Protein AF-0000000077477890 (afdb_homodimer)

Nearest PDB structures (foldseek):
  3mjk-assembly3_Y  TM=7.809E-01  e=2.533E-08  Homo sapiens
  3mjk-assembly1_A  TM=7.454E-01  e=1.804E-08  Homo sapiens
  3mjk-assembly1_B  TM=7.897E-01  e=2.580E-07  Homo sapiens
  4qci-assembly1_D  TM=8.208E-01  e=5.180E-06  Homo sapiens
  2x1w-assembly2_C  TM=7.814E-01  e=3.689E-06  Homo sapiens

Organism: Branchiostoma lanceolatum (NCBI:txid7740)

pLDDT: mean 75.05, std 19.93, range [27.47, 98.88]

Solvent-accessible surface area (backbone atoms only — not comparable to full-atom values): 26716 Å² total; per-residue (Å²): 138,82,81,76,77,76,79,78,78,79,76,76,76,74,73,76,72,72,73,71,71,70,77,68,79,73,72,68,73,80,70,55,63,62,54,59,70,58,43,58,60,37,37,71,53,56,40,67,68,51,46,32,63,74,52,58,52,80,65,70,79,83,62,61,82,82,49,66,70,59,53,33,38,64,42,36,52,37,78,34,65,39,69,52,92,64,89,66,53,69,27,41,43,47,42,41,40,22,38,71,36,32,36,49,39,34,42,18,48,32,92,58,35,34,42,35,62,74,35,70,46,77,42,78,42,37,31,36,38,34,35,51,36,92,77,47,80,56,97,29,56,55,50,76,48,80,45,76,45,74,40,76,26,28,72,34,38,36,66,38,53,66,62,58,85,72,47,57,66,89,52,23,43,75,38,81,82,73,62,41,54,32,44,66,56,54,74,72,27,42,92,80,27,68,35,97,50,44,73,67,72,48,55,92,52,30,38,67,34,30,71,59,44,38,68,38,80,32,70,70,51,66,56,57,73,63,65,77,106,137,83,81,77,79,78,79,78,77,78,76,78,77,74,76,74,73,72,73,72,71,71,77,70,79,73,72,68,74,80,70,56,63,61,54,60,69,57,42,56,59,36,37,73,53,57,40,68,69,52,45,31,63,74,51,59,50,81,64,70,79,82,61,59,82,80,49,66,70,59,53,33,38,63,44,36,52,38,79,35,66,39,67,52,93,66,90,68,52,70,26,41,44,46,42,41,40,22,39,69,35,32,35,48,38,37,42,18,48,32,93,59,34,35,43,34,62,74,36,70,47,78,42,79,41,37,32,37,37,33,36,49,37,91,76,46,83,55,97,32,58,54,50,75,45,79,46,75,46,72,40,78,25,28,73,34,38,36,66,37,53,66,61,58,86,73,47,56,65,89,54,23,43,75,39,80,81,72,59,41,54,31,42,66,58,52,78,71,26,41,91,78,24,67,32,98,49,43,74,66,70,48,55,92,50,31,38,67,33,30,70,57,44,38,68,38,79,32,66,70,52,63,55,56,70,63,65,76,105

Foldseek 3Di:
DPPPPPPPPPPPPPPPPPPPPDPDPPPPPPPDDDALQVLLCQQQDFDPVSVCVVVVPPPDPPDDCPDDDHGWDDFWWDFDWDAFPDDDDPQKDKVPRTDTATATDIGRRHPQWDKHAPDKDKDKDKIKIWGADPPPVPPDRTDIDIDMGIDIHRPGIDIWGPCCVVADVVQWDADGSRRATFGPDQDLADGPQRDPCSPDDADPQWDQDNDNRDTHGNVVVVPVVVPPD/DDPPPPPPPPPPPPPPPPPPPDPDPPPPPPPDDDALQVLLCQQQDFDPVSVCVVVVPPPPPPDDCPDDDHGWDDFWWDFDWDAFPDDDDPQKDKVPRTGTATATDIGRRHPQWDKHAPDKDKDKDKIKIWGADPPPVPPDRTDIDIDIGIDIHRPGIDIWGPCCVVADVVQFDADGSRRATFGPDQPLADGPQRDPDSPDDADPQWDQDNDNRDTHGNVVSVPVVVPPD

Radius of gyration: 36.95 Å; Cα contacts (8 Å, |Δi|>4): 851; chains: 2; bounding box: 113×95×126 Å

InterPro domains:
  IPR000072 PDGF/VEGF domain [PF00341] (75-159)
  IPR000072 PDGF/VEGF domain [PS50278] (76-164)
  IPR000072 PDGF/VEGF domain [SM00141] (75-161)
  IPR023581 Platelet-derived growth factor, conserved site [PS00249] (96-108)
  IPR029034 Cystine-knot cytokine [G3DSA:2.10.90.10] (31-167)
  IPR029034 Cystine-knot cytokine [SSF57501] (72-162)

Sequence (458 aa):
MSVFTSLTLFCSLVVLGATQRAPDQEERPLKSEIPVEIKRLLRNVTSYEELKSAFNLDIFTAEDDRFSLTGPPPCIPREMPVPVPVDAEPNVVLWPSCVSVARCGGCCNSDLYECQASRSSSQVFSILKLFYEPGNPTSQPFNNAFDQVQVERHDQCACVCKNKHLCDLRTHFFDDNTCECVCRRRRGCAFGAVSDDCNRQCSSGWKLDVDSCQCRLDGRALFGSLGRRMSVFTSLTLFCSLVVLGATQRAPDQEERPLKSEIPVEIKRLLRNVTSYEELKSAFNLDIFTAEDDRFSLTGPPPCIPREMPVPVPVDAEPNVVLWPSCVSVARCGGCCNSDLYECQASRSSSQVFSILKLFYEPGNPTSQPFNNAFDQVQVERHDQCACVCKNKHLCDLRTHFFDDNTCECVCRRRRGCAFGAVSDDCNRQCSSGWKLDVDSCQCRLDGRALFGSLGRR

Structure (mmCIF, N/CA/C/O backbone):
data_AF-0000000077477890-model_v1
#
loop_
_entity.id
_entity.type
_entity.pdbx_description
1 polymer 'PDGFA protein'
#
loop_
_atom_site.group_PDB
_atom_site.id
_atom_site.type_symbol
_atom_site.label_atom_id
_atom_site.label_alt_id
_atom_site.label_comp_id
_atom_site.label_asym_id
_atom_site.label_entity_id
_atom_site.label_seq_id
_atom_site.pdbx_PDB_ins_code
_atom_site.Cartn_x
_atom_site.Cartn_y
_atom_site.Cartn_z
_atom_site.occupancy
_atom_site.B_iso_or_equiv
_atom_site.auth_seq_id
_atom_site.auth_comp_id
_atom_site.auth_asym_id
_atom_site.auth_atom_id
_atom_site.pdbx_PDB_model_num
ATOM 1 N N . MET A 1 1 ? 37.281 8.969 -93.625 1 32.06 1 MET A N 1
ATOM 2 C CA . MET A 1 1 ? 37.062 9.492 -92.25 1 32.06 1 MET A CA 1
ATOM 3 C C . MET A 1 1 ? 35.719 8.984 -91.688 1 32.06 1 MET A C 1
ATOM 5 O O . MET A 1 1 ? 34.656 9.445 -92.125 1 32.06 1 MET A O 1
ATOM 9 N N . SER A 1 2 ? 35.594 7.598 -91.562 1 37.84 2 SER A N 1
ATOM 10 C CA . SER A 1 2 ? 34.5 6.758 -91.125 1 37.84 2 SER A CA 1
ATOM 11 C C . SER A 1 2 ? 34.125 7.047 -89.688 1 37.84 2 SER A C 1
ATOM 13 O O . SER A 1 2 ? 35 7.113 -88.812 1 37.84 2 SER A O 1
ATOM 15 N N . VAL A 1 3 ? 33.156 7.926 -89.5 1 43.12 3 VAL A N 1
ATOM 16 C CA . VAL A 1 3 ? 32.531 8.383 -88.25 1 43.12 3 VAL A CA 1
ATOM 17 C C . VAL A 1 3 ? 31.938 7.195 -87.5 1 43.12 3 VAL A C 1
ATOM 19 O O . VAL A 1 3 ? 31.094 6.48 -88.062 1 43.12 3 VAL A O 1
ATOM 22 N N . PHE A 1 4 ? 32.781 6.434 -86.75 1 41.94 4 PHE A N 1
ATOM 23 C CA . PHE A 1 4 ? 32.406 5.371 -85.812 1 41.94 4 PHE A CA 1
ATOM 24 C C . PHE A 1 4 ? 31.438 5.887 -84.75 1 41.94 4 PHE A C 1
ATOM 26 O O . PHE A 1 4 ? 31.75 6.816 -84 1 41.94 4 PHE A O 1
ATOM 33 N N . THR A 1 5 ? 30.125 6.039 -85.062 1 43.19 5 THR A N 1
ATOM 34 C CA . THR A 1 5 ? 29.125 6.398 -84.062 1 43.19 5 THR A CA 1
ATOM 35 C C . THR A 1 5 ? 29.047 5.355 -83 1 43.19 5 THR A C 1
ATOM 37 O O . THR A 1 5 ? 28.828 4.172 -83.25 1 43.19 5 THR A O 1
ATOM 40 N N . SER A 1 6 ? 29.891 5.445 -81.938 1 40.78 6 SER A N 1
ATOM 41 C CA . SER A 1 6 ? 29.859 4.602 -80.75 1 40.78 6 SER A CA 1
ATOM 42 C C . SER A 1 6 ? 28.531 4.727 -80 1 40.78 6 SER A C 1
ATOM 44 O O . SER A 1 6 ? 28.141 5.828 -79.625 1 40.78 6 SER A O 1
ATOM 46 N N . LEU A 1 7 ? 27.531 3.939 -80.375 1 42.88 7 LEU A N 1
ATOM 47 C CA . LEU A 1 7 ? 26.281 3.838 -79.625 1 42.88 7 LEU A CA 1
ATOM 48 C C . LEU A 1 7 ? 26.516 3.309 -78.25 1 42.88 7 LEU A C 1
ATOM 50 O O . LEU A 1 7 ? 26.984 2.184 -78.062 1 42.88 7 LEU A O 1
ATOM 54 N N . THR A 1 8 ? 26.953 4.211 -77.312 1 40.69 8 THR A N 1
ATOM 55 C CA . THR A 1 8 ? 27.078 3.846 -75.875 1 40.69 8 THR A CA 1
ATOM 56 C C . THR A 1 8 ? 25.719 3.418 -75.312 1 40.69 8 THR A C 1
ATOM 58 O O . THR A 1 8 ? 24.75 4.168 -75.375 1 40.69 8 THR A O 1
ATOM 61 N N . LEU A 1 9 ? 25.406 2.127 -75.438 1 40.88 9 LEU A N 1
ATOM 62 C CA . LEU A 1 9 ? 24.25 1.52 -74.75 1 40.88 9 LEU A CA 1
ATOM 63 C C . LEU A 1 9 ? 24.312 1.743 -73.25 1 40.88 9 LEU A C 1
ATOM 65 O O . LEU A 1 9 ? 25.281 1.34 -72.625 1 40.88 9 LEU A O 1
ATOM 69 N N . PHE A 1 10 ? 23.672 2.83 -72.75 1 43.28 10 PHE A N 1
ATOM 70 C CA . PHE A 1 10 ? 23.469 3.07 -71.312 1 43.28 10 PHE A CA 1
ATOM 71 C C . PHE A 1 10 ? 22.625 1.96 -70.688 1 43.28 10 PHE A C 1
ATOM 73 O O . PHE A 1 10 ? 21.453 1.807 -71.062 1 43.28 10 PHE A O 1
ATOM 80 N N . CYS A 1 11 ? 23.266 0.812 -70.375 1 39.75 11 CYS A N 1
ATOM 81 C CA . CYS A 1 11 ? 22.594 -0.212 -69.562 1 39.75 11 CYS A CA 1
ATOM 82 C C . CYS A 1 11 ? 22.156 0.341 -68.25 1 39.75 11 CYS A C 1
ATOM 84 O O . CYS A 1 11 ? 22.984 0.792 -67.438 1 39.75 11 CYS A O 1
ATOM 86 N N . SER A 1 12 ? 20.984 0.976 -68.125 1 44.47 12 SER A N 1
ATOM 87 C CA . SER A 1 12 ? 20.375 1.313 -66.875 1 44.47 12 SER A CA 1
ATOM 88 C C . SER A 1 12 ? 20.266 0.09 -65.938 1 44.47 12 SER A C 1
ATOM 90 O O . SER A 1 12 ? 19.531 -0.855 -66.25 1 44.47 12 SER A O 1
ATOM 92 N N . LEU A 1 13 ? 21.359 -0.257 -65.25 1 45.25 13 LEU A N 1
ATOM 93 C CA . LEU A 1 13 ? 21.297 -1.237 -64.188 1 45.25 13 LEU A CA 1
ATOM 94 C C . LEU A 1 13 ? 20.25 -0.833 -63.156 1 45.25 13 LEU A C 1
ATOM 96 O O . LEU A 1 13 ? 20.422 0.172 -62.469 1 45.25 13 LEU A O 1
ATOM 100 N N . VAL A 1 14 ? 18.984 -1.079 -63.469 1 48.78 14 VAL A N 1
ATOM 101 C CA . VAL A 1 14 ? 18 -1.002 -62.406 1 48.78 14 VAL A CA 1
ATOM 102 C C . VAL A 1 14 ? 18.391 -1.938 -61.25 1 48.78 14 VAL A C 1
ATOM 104 O O . VAL A 1 14 ? 18.469 -3.156 -61.438 1 48.78 14 VAL A O 1
ATOM 107 N N . VAL A 1 15 ? 19.25 -1.438 -60.344 1 47.94 15 VAL A N 1
ATOM 108 C CA . VAL A 1 15 ? 19.484 -2.137 -59.094 1 47.94 15 VAL A CA 1
ATOM 109 C C . VAL A 1 15 ? 18.141 -2.385 -58.375 1 47.94 15 VAL A C 1
ATOM 111 O O . VAL A 1 15 ? 17.453 -1.44 -57.969 1 47.94 15 VAL A O 1
ATOM 114 N N . LEU A 1 16 ? 17.375 -3.418 -58.812 1 46.25 16 LEU A N 1
ATOM 115 C CA . LEU A 1 16 ? 16.312 -3.906 -57.938 1 46.25 16 LEU A CA 1
ATOM 116 C C . LEU A 1 16 ? 16.844 -4.129 -56.531 1 46.25 16 LEU A C 1
ATOM 118 O O . LEU A 1 16 ? 17.641 -5.039 -56.281 1 46.25 16 LEU A O 1
ATOM 122 N N . GLY A 1 17 ? 17.078 -3.01 -55.781 1 43 17 GLY A N 1
ATOM 123 C CA . GLY A 1 17 ? 17.297 -3.191 -54.344 1 43 17 GLY A CA 1
ATOM 124 C C . GLY A 1 17 ? 16.297 -4.148 -53.719 1 43 17 GLY A C 1
ATOM 125 O O . GLY A 1 17 ? 15.094 -3.893 -53.719 1 43 17 GLY A O 1
ATOM 126 N N . ALA A 1 18 ? 16.531 -5.527 -53.812 1 46.06 18 ALA A N 1
ATOM 127 C CA . ALA A 1 18 ? 15.844 -6.461 -52.938 1 46.06 18 ALA A CA 1
ATOM 128 C C . ALA A 1 18 ? 15.773 -5.926 -51.531 1 46.06 18 ALA A C 1
ATOM 130 O O . ALA A 1 18 ? 16.797 -5.719 -50.875 1 46.06 18 ALA A O 1
ATOM 131 N N . THR A 1 19 ? 14.844 -4.988 -51.281 1 46.91 19 THR A N 1
ATOM 132 C CA . THR A 1 19 ? 14.578 -4.789 -49.875 1 46.91 19 THR A CA 1
ATOM 133 C C . THR A 1 19 ? 14.516 -6.129 -49.125 1 46.91 19 THR A C 1
ATOM 135 O O . THR A 1 19 ? 13.594 -6.918 -49.344 1 46.91 19 THR A O 1
ATOM 138 N N . GLN A 1 20 ? 15.625 -6.801 -48.938 1 43.62 20 GLN A N 1
ATOM 139 C CA . GLN A 1 20 ? 15.586 -7.871 -47.938 1 43.62 20 GLN A CA 1
ATOM 140 C C . GLN A 1 20 ? 14.719 -7.488 -46.75 1 43.62 20 GLN A C 1
ATOM 142 O O . GLN A 1 20 ? 15.031 -6.539 -46.031 1 43.62 20 GLN A O 1
ATOM 147 N N . ARG A 1 21 ? 13.328 -7.715 -46.844 1 40.34 21 ARG A N 1
ATOM 148 C CA . ARG A 1 21 ? 12.547 -7.691 -45.594 1 40.34 21 ARG A CA 1
ATOM 149 C C . ARG A 1 21 ? 13.32 -8.328 -44.469 1 40.34 21 ARG A C 1
ATOM 151 O O . ARG A 1 21 ? 13.93 -9.383 -44.625 1 40.34 21 ARG A O 1
ATOM 158 N N . ALA A 1 22 ? 13.836 -7.539 -43.469 1 44.88 22 ALA A N 1
ATOM 159 C CA . ALA A 1 22 ? 14.359 -8.039 -42.219 1 44.88 22 ALA A CA 1
ATOM 160 C C . ALA A 1 22 ? 13.617 -9.297 -41.75 1 44.88 22 ALA A C 1
ATOM 162 O O . ALA A 1 22 ? 12.422 -9.453 -42.031 1 44.88 22 ALA A O 1
ATOM 163 N N . PRO A 1 23 ? 14.383 -10.484 -41.688 1 40.59 23 PRO A N 1
ATOM 164 C CA . PRO A 1 23 ? 13.672 -11.656 -41.156 1 40.59 23 PRO A CA 1
ATOM 165 C C . PRO A 1 23 ? 12.555 -11.281 -40.188 1 40.59 23 PRO A C 1
ATOM 167 O O . PRO A 1 23 ? 12.602 -10.211 -39.562 1 40.59 23 PRO A O 1
ATOM 170 N N . ASP A 1 24 ? 11.305 -11.742 -40.438 1 37.03 24 ASP A N 1
ATOM 171 C CA . ASP A 1 24 ? 10.172 -11.742 -39.531 1 37.03 24 ASP A CA 1
ATOM 172 C C . ASP A 1 24 ? 10.633 -11.789 -38.062 1 37.03 24 ASP A C 1
ATOM 174 O O . ASP A 1 24 ? 11.648 -12.414 -37.75 1 37.03 24 ASP A O 1
ATOM 178 N N . GLN A 1 25 ? 10.414 -10.742 -37.312 1 40.09 25 GLN A N 1
ATOM 179 C CA . GLN A 1 25 ? 10.547 -10.867 -35.844 1 40.09 25 GLN A CA 1
ATOM 180 C C . GLN A 1 25 ? 10.359 -12.32 -35.406 1 40.09 25 GLN A C 1
ATOM 182 O O . GLN A 1 25 ? 9.312 -12.914 -35.656 1 40.09 25 GLN A O 1
ATOM 187 N N . GLU A 1 26 ? 11.305 -13.242 -35.562 1 41.69 26 GLU A N 1
ATOM 188 C CA . GLU A 1 26 ? 11.266 -14.555 -34.938 1 41.69 26 GLU A CA 1
ATOM 189 C C . GLU A 1 26 ? 10.242 -14.586 -33.812 1 41.69 26 GLU A C 1
ATOM 191 O O . GLU A 1 26 ? 10.32 -13.797 -32.875 1 41.69 26 GLU A O 1
ATOM 196 N N . GLU A 1 27 ? 8.984 -14.875 -34.031 1 45.44 27 GLU A N 1
ATOM 197 C CA . GLU A 1 27 ? 7.969 -15.203 -33.031 1 45.44 27 GLU A CA 1
ATOM 198 C C . GLU A 1 27 ? 8.594 -15.891 -31.812 1 45.44 27 GLU A C 1
ATOM 200 O O . GLU A 1 27 ? 9.18 -16.969 -31.938 1 45.44 27 GLU A O 1
ATOM 205 N N . ARG A 1 28 ? 9.281 -15.227 -30.906 1 49.62 28 ARG A N 1
ATOM 206 C CA . ARG A 1 28 ? 9.719 -15.898 -29.688 1 49.62 28 ARG A CA 1
ATOM 207 C C . ARG A 1 28 ? 8.797 -17.062 -29.344 1 49.62 28 ARG A C 1
ATOM 209 O O . ARG A 1 28 ? 7.578 -16.953 -29.453 1 49.62 28 ARG A O 1
ATOM 216 N N . PRO A 1 29 ? 9.188 -18.297 -29.5 1 50.19 29 PRO A N 1
ATOM 217 C CA . PRO A 1 29 ? 8.312 -19.391 -29.094 1 50.19 29 PRO A CA 1
ATOM 218 C C . PRO A 1 29 ? 7.445 -19.047 -27.875 1 50.19 29 PRO A C 1
ATOM 220 O O . PRO A 1 29 ? 7.891 -18.328 -26.984 1 50.19 29 PRO A O 1
ATOM 223 N N . LEU A 1 30 ? 6.18 -19.031 -28.031 1 53.25 30 LEU A N 1
ATOM 224 C CA . LEU A 1 30 ? 5.188 -18.859 -26.969 1 53.25 30 LEU A CA 1
ATOM 225 C C . LEU A 1 30 ? 5.578 -19.641 -25.719 1 53.25 30 LEU A C 1
ATOM 227 O O . LEU A 1 30 ? 5.578 -20.859 -25.734 1 53.25 30 LEU A O 1
ATOM 231 N N . LYS A 1 31 ? 6.664 -19.156 -24.984 1 62.38 31 LYS A N 1
ATOM 232 C CA . LYS A 1 31 ? 7.043 -19.844 -23.75 1 62.38 31 LYS A CA 1
ATOM 233 C C . LYS A 1 31 ? 5.812 -20.297 -22.969 1 62.38 31 LYS A C 1
ATOM 235 O O . LYS A 1 31 ? 4.82 -19.562 -22.875 1 62.38 31 LYS A O 1
ATOM 240 N N . SER A 1 32 ? 5.793 -21.594 -22.734 1 67.19 32 SER A N 1
ATOM 241 C CA . SER A 1 32 ? 4.652 -22.234 -22.078 1 67.19 32 SER A CA 1
ATOM 242 C C . SER A 1 32 ? 4.367 -21.594 -20.719 1 67.19 32 SER A C 1
ATOM 244 O O . SER A 1 32 ? 5.289 -21.25 -19.984 1 67.19 32 SER A O 1
ATOM 246 N N . GLU A 1 33 ? 3.156 -21.234 -20.516 1 81.56 33 GLU A N 1
ATOM 247 C CA . GLU A 1 33 ? 2.699 -20.719 -19.234 1 81.56 33 GLU A CA 1
ATOM 248 C C . GLU A 1 33 ? 2.648 -21.828 -18.172 1 81.56 33 GLU A C 1
ATOM 250 O O . GLU A 1 33 ? 2.428 -22.984 -18.5 1 81.56 33 GLU A O 1
ATOM 255 N N . ILE A 1 34 ? 3.053 -21.578 -17 1 86.81 34 ILE A N 1
ATOM 256 C CA . ILE A 1 34 ? 2.961 -22.516 -15.883 1 86.81 34 ILE A CA 1
ATOM 257 C C . ILE A 1 34 ? 1.509 -22.938 -15.68 1 86.81 34 ILE A C 1
ATOM 259 O O . ILE A 1 34 ? 0.613 -22.094 -15.594 1 86.81 34 ILE A O 1
ATOM 263 N N . PRO A 1 35 ? 1.316 -24.188 -15.711 1 87.06 35 PRO A N 1
ATOM 264 C CA . PRO A 1 35 ? -0.052 -24.672 -15.492 1 87.06 35 PRO A CA 1
ATOM 265 C C . PRO A 1 35 ? -0.638 -24.188 -14.172 1 87.06 35 PRO A C 1
ATOM 267 O O . PRO A 1 35 ? 0.094 -24.031 -13.188 1 87.06 35 PRO A O 1
ATOM 270 N N . VAL A 1 36 ? -1.962 -24.109 -14.141 1 88.56 36 VAL A N 1
ATOM 271 C CA . VAL A 1 36 ? -2.686 -23.578 -12.984 1 88.56 36 VAL A CA 1
ATOM 272 C C . VAL A 1 36 ? -2.477 -24.5 -11.789 1 88.56 36 VAL A C 1
ATOM 274 O O . VAL A 1 36 ? -2.363 -24.031 -10.648 1 88.56 36 VAL A O 1
ATOM 277 N N . GLU A 1 37 ? -2.471 -25.781 -12.023 1 86.12 37 GLU A N 1
ATOM 278 C CA . GLU A 1 37 ? -2.309 -26.766 -10.953 1 86.12 37 GLU A CA 1
ATOM 279 C C . GLU A 1 37 ? -1.003 -26.531 -10.195 1 86.12 37 GLU A C 1
ATOM 281 O O . GLU A 1 37 ? -0.961 -26.656 -8.969 1 86.12 37 GLU A O 1
ATOM 286 N N . ILE A 1 38 ? -0.005 -26.234 -10.906 1 87 38 ILE A N 1
ATOM 287 C CA . ILE A 1 38 ? 1.293 -25.984 -10.289 1 87 38 ILE A CA 1
ATOM 288 C C . ILE A 1 38 ? 1.237 -24.672 -9.492 1 87 38 ILE A C 1
ATOM 290 O O . ILE A 1 38 ? 1.754 -24.609 -8.375 1 87 38 ILE A O 1
ATOM 294 N N . LYS A 1 39 ? 0.649 -23.688 -10.055 1 89.38 39 LYS A N 1
ATOM 295 C CA . LYS A 1 39 ? 0.496 -22.406 -9.375 1 89.38 39 LYS A CA 1
ATOM 296 C C . LYS A 1 39 ? -0.281 -22.578 -8.07 1 89.38 39 LYS A C 1
ATOM 298 O O . LYS A 1 39 ? 0.045 -21.938 -7.062 1 89.38 39 LYS A O 1
ATOM 303 N N . ARG A 1 40 ? -1.228 -23.422 -8.141 1 90.62 40 ARG A N 1
ATOM 304 C CA . ARG A 1 40 ? -2.039 -23.688 -6.961 1 90.62 40 ARG A CA 1
ATOM 305 C C . ARG A 1 40 ? -1.213 -24.375 -5.871 1 90.62 40 ARG A C 1
ATOM 307 O O . ARG A 1 40 ? -1.34 -24.047 -4.691 1 90.62 40 ARG A O 1
ATOM 314 N N . LEU A 1 41 ? -0.385 -25.234 -6.246 1 87.44 41 LEU A N 1
ATOM 315 C CA . LEU A 1 41 ? 0.448 -25.938 -5.285 1 87.44 41 LEU A CA 1
ATOM 316 C C . LEU A 1 41 ? 1.476 -25.016 -4.652 1 87.44 41 LEU A C 1
ATOM 318 O O . LEU A 1 41 ? 1.787 -25.141 -3.467 1 87.44 41 LEU A O 1
ATOM 322 N N . LEU A 1 42 ? 1.954 -24.094 -5.375 1 89.5 42 LEU A N 1
ATOM 323 C CA . LEU A 1 42 ? 3.018 -23.188 -4.941 1 89.5 42 LEU A CA 1
ATOM 324 C C . LEU A 1 42 ? 2.494 -22.188 -3.922 1 89.5 42 LEU A C 1
ATOM 326 O O . LEU A 1 42 ? 3.252 -21.703 -3.078 1 89.5 42 LEU A O 1
ATOM 330 N N . ARG A 1 43 ? 1.192 -21.859 -3.924 1 88 43 ARG A N 1
ATOM 331 C CA . ARG A 1 43 ? 0.627 -20.75 -3.172 1 88 43 ARG A CA 1
ATOM 332 C C . ARG A 1 43 ? 0.811 -20.938 -1.672 1 88 43 ARG A C 1
ATOM 334 O O . ARG A 1 43 ? 0.864 -19.969 -0.913 1 88 43 ARG A O 1
ATOM 341 N N . ASN A 1 44 ? 1.034 -22.188 -1.275 1 82.81 44 ASN A N 1
ATOM 342 C CA . ASN A 1 44 ? 1.102 -22.406 0.164 1 82.81 44 ASN A CA 1
ATOM 343 C C . ASN A 1 44 ? 2.459 -22.969 0.578 1 82.81 44 ASN A C 1
ATOM 345 O O . ASN A 1 44 ? 2.617 -23.469 1.697 1 82.81 44 ASN A O 1
ATOM 349 N N . VAL A 1 45 ? 3.371 -22.922 -0.274 1 88.81 45 VAL A N 1
ATOM 350 C CA . VAL A 1 45 ? 4.695 -23.438 0.062 1 88.81 45 VAL A CA 1
ATOM 351 C C . VAL A 1 45 ? 5.438 -22.422 0.924 1 88.81 45 VAL A C 1
ATOM 353 O O . VAL A 1 45 ? 5.633 -21.266 0.512 1 88.81 45 VAL A O 1
ATOM 356 N N . THR A 1 46 ? 5.887 -22.859 2.104 1 87.62 46 THR A N 1
ATOM 357 C CA . THR A 1 46 ? 6.43 -21.891 3.043 1 87.62 46 THR A CA 1
ATOM 358 C C . THR A 1 46 ? 7.906 -22.156 3.311 1 87.62 46 THR A C 1
ATOM 360 O O . THR A 1 46 ? 8.586 -21.359 3.963 1 87.62 46 THR A O 1
ATOM 363 N N . SER A 1 47 ? 8.391 -23.312 2.883 1 87.75 47 SER A N 1
ATOM 364 C CA . SER A 1 47 ? 9.789 -23.656 3.139 1 87.75 47 SER A CA 1
ATOM 365 C C . SER A 1 47 ? 10.438 -24.281 1.914 1 87.75 47 SER A C 1
ATOM 367 O O . SER A 1 47 ? 9.742 -24.75 1.011 1 87.75 47 SER A O 1
ATOM 369 N N . TYR A 1 48 ? 11.742 -24.281 2.012 1 85.12 48 TYR A N 1
ATOM 370 C CA . TYR A 1 48 ? 12.484 -24.891 0.915 1 85.12 48 TYR A CA 1
ATOM 371 C C . TYR A 1 48 ? 12.25 -26.391 0.863 1 85.12 48 TYR A C 1
ATOM 373 O O . TYR A 1 48 ? 12.156 -26.969 -0.22 1 85.12 48 TYR A O 1
ATOM 381 N N . GLU A 1 49 ? 12.219 -27.016 2.008 1 84.12 49 GLU A N 1
ATOM 382 C CA . GLU A 1 49 ? 11.977 -28.453 2.09 1 84.12 49 GLU A CA 1
ATOM 383 C C . GLU A 1 49 ? 10.633 -28.828 1.47 1 84.12 49 GLU A C 1
ATOM 385 O O . GLU A 1 49 ? 10.523 -29.812 0.742 1 84.12 49 GLU A O 1
ATOM 390 N N . GLU A 1 50 ? 9.672 -28 1.759 1 86.88 50 GLU A N 1
ATOM 391 C CA . GLU A 1 50 ? 8.344 -28.234 1.183 1 86.88 50 GLU A CA 1
ATOM 392 C C . GLU A 1 50 ? 8.367 -28.062 -0.334 1 86.88 50 GLU A C 1
ATOM 394 O O . GLU A 1 50 ? 7.723 -28.828 -1.056 1 86.88 50 GLU A O 1
ATOM 399 N N . LEU A 1 51 ? 9.07 -27.109 -0.76 1 87 51 LEU A N 1
ATOM 400 C CA . LEU A 1 51 ? 9.195 -26.875 -2.193 1 87 51 LEU A CA 1
ATOM 401 C C . LEU A 1 51 ? 9.859 -28.062 -2.889 1 87 51 LEU A C 1
ATOM 403 O O . LEU A 1 51 ? 9.383 -28.516 -3.934 1 87 51 LEU A O 1
ATOM 407 N N . LYS A 1 52 ? 10.883 -28.5 -2.338 1 82.94 52 LYS A N 1
ATOM 408 C CA . LYS A 1 52 ? 11.609 -29.656 -2.879 1 82.94 52 LYS A CA 1
ATOM 409 C C . LYS A 1 52 ? 10.703 -30.875 -2.967 1 82.94 52 LYS A C 1
ATOM 411 O O . LYS A 1 52 ? 10.695 -31.578 -3.98 1 82.94 52 LYS A O 1
ATOM 416 N N . SER A 1 53 ? 10.008 -31.047 -1.94 1 83.31 53 SER A N 1
ATOM 417 C CA . SER A 1 53 ? 9.133 -32.219 -1.877 1 83.31 53 SER A CA 1
ATOM 418 C C . SER A 1 53 ? 7.969 -32.094 -2.855 1 83.31 53 SER A C 1
ATOM 420 O O . SER A 1 53 ? 7.559 -33.062 -3.469 1 83.31 53 SER A O 1
ATOM 422 N N . ALA A 1 54 ? 7.473 -30.906 -2.984 1 81.38 54 ALA A N 1
ATOM 423 C CA . ALA A 1 54 ? 6.301 -30.688 -3.83 1 81.38 54 ALA A CA 1
ATOM 424 C C . ALA A 1 54 ? 6.637 -30.906 -5.301 1 81.38 54 ALA A C 1
ATOM 426 O O . ALA A 1 54 ? 5.805 -31.422 -6.059 1 81.38 54 ALA A O 1
ATOM 427 N N . PHE A 1 55 ? 7.871 -30.609 -5.66 1 80.12 55 PHE A N 1
ATOM 428 C CA . PHE A 1 55 ? 8.156 -30.672 -7.09 1 80.12 55 PHE A CA 1
ATOM 429 C C . PHE A 1 55 ? 9.352 -31.594 -7.355 1 80.12 55 PHE A C 1
ATOM 431 O O . PHE A 1 55 ? 9.922 -31.562 -8.445 1 80.12 55 PHE A O 1
ATOM 438 N N . ASN A 1 56 ? 9.633 -32.469 -6.375 1 76.25 56 ASN A N 1
ATOM 439 C CA . ASN A 1 56 ? 10.734 -33.438 -6.48 1 76.25 56 ASN A CA 1
ATOM 440 C C . ASN A 1 56 ? 11.969 -32.781 -7.113 1 76.25 56 ASN A C 1
ATOM 442 O O . ASN A 1 56 ? 12.531 -33.312 -8.07 1 76.25 56 ASN A O 1
ATOM 446 N N . LEU A 1 57 ? 12.125 -31.625 -6.715 1 70.25 57 LEU A N 1
ATOM 447 C CA . LEU A 1 57 ? 13.266 -30.891 -7.246 1 70.25 57 LEU A CA 1
ATOM 448 C C . LEU A 1 57 ? 14.578 -31.531 -6.809 1 70.25 57 LEU A C 1
ATOM 450 O O . LEU A 1 57 ? 14.719 -31.938 -5.652 1 70.25 57 LEU A O 1
ATOM 454 N N . ASP A 1 58 ? 15.219 -32.312 -7.82 1 61.47 58 ASP A N 1
ATOM 455 C CA . ASP A 1 58 ? 16.562 -32.781 -7.512 1 61.47 58 ASP A CA 1
ATOM 456 C C . ASP A 1 58 ? 17.531 -31.641 -7.293 1 61.47 58 ASP A C 1
ATOM 458 O O . ASP A 1 58 ? 18.234 -31.234 -8.219 1 61.47 58 ASP A O 1
ATOM 462 N N . ILE A 1 59 ? 17.078 -30.797 -6.672 1 54.84 59 ILE A N 1
ATOM 463 C CA . ILE A 1 59 ? 17.969 -29.672 -6.426 1 54.84 59 ILE A CA 1
ATOM 464 C C . ILE A 1 59 ? 19.219 -30.156 -5.707 1 54.84 59 ILE A C 1
ATOM 466 O O . ILE A 1 59 ? 19.141 -30.922 -4.742 1 54.84 59 ILE A O 1
ATOM 470 N N . PHE A 1 60 ? 20.344 -30.531 -6.418 1 49.81 60 PHE A N 1
ATOM 471 C CA . PHE A 1 60 ? 21.656 -30.953 -5.953 1 49.81 60 PHE A CA 1
ATOM 472 C C . PHE A 1 60 ? 21.891 -30.531 -4.508 1 49.81 60 PHE A C 1
ATOM 474 O O . PHE A 1 60 ? 21.5 -29.438 -4.105 1 49.81 60 PHE A O 1
ATOM 481 N N . THR A 1 61 ? 21.906 -31.594 -3.617 1 48.19 61 THR A N 1
ATOM 482 C CA . THR A 1 61 ? 22.406 -31.641 -2.248 1 48.19 61 THR A CA 1
ATOM 483 C C . THR A 1 61 ? 23.484 -30.578 -2.021 1 48.19 61 THR A C 1
ATOM 485 O O . THR A 1 61 ? 23.578 -30 -0.937 1 48.19 61 THR A O 1
ATOM 488 N N . ALA A 1 62 ? 24.672 -30.922 -2.697 1 40.81 62 ALA A N 1
ATOM 489 C CA . ALA A 1 62 ? 25.922 -30.234 -2.346 1 40.81 62 ALA A CA 1
ATOM 490 C C . ALA A 1 62 ? 25.734 -28.719 -2.369 1 40.81 62 ALA A C 1
ATOM 492 O O . ALA A 1 62 ? 26.609 -27.984 -1.945 1 40.81 62 ALA A O 1
ATOM 493 N N . GLU A 1 63 ? 25.078 -28.312 -3.42 1 45.22 63 GLU A N 1
ATOM 494 C CA . GLU A 1 63 ? 25.328 -26.906 -3.713 1 45.22 63 GLU A CA 1
ATOM 495 C C . GLU A 1 63 ? 24.984 -26.031 -2.52 1 45.22 63 GLU A C 1
ATOM 497 O O . GLU A 1 63 ? 24.344 -26.484 -1.569 1 45.22 63 GLU A O 1
ATOM 502 N N . ASP A 1 64 ? 24.953 -24.297 -2.773 1 45.78 64 ASP A N 1
ATOM 503 C CA . ASP A 1 64 ? 25.656 -23.188 -2.139 1 45.78 64 ASP A CA 1
ATOM 504 C C . ASP A 1 64 ? 25.047 -22.859 -0.773 1 45.78 64 ASP A C 1
ATOM 506 O O . ASP A 1 64 ? 23.922 -22.375 -0.688 1 45.78 64 ASP A O 1
ATOM 510 N N . ASP A 1 65 ? 25.234 -23.719 0.148 1 51.97 65 ASP A N 1
ATOM 511 C CA . ASP A 1 65 ? 25.344 -23.094 1.464 1 51.97 65 ASP A CA 1
ATOM 512 C C . ASP A 1 65 ? 25.375 -21.562 1.35 1 51.97 65 ASP A C 1
ATOM 514 O O . ASP A 1 65 ? 25.266 -20.859 2.354 1 51.97 65 ASP A O 1
ATOM 518 N N . ARG A 1 66 ? 26 -21.281 0.158 1 52.69 66 ARG A N 1
ATOM 519 C CA . ARG A 1 66 ? 26.234 -19.859 -0.03 1 52.69 66 ARG A CA 1
ATOM 520 C C . ARG A 1 66 ? 24.906 -19.109 -0.128 1 52.69 66 ARG A C 1
ATOM 522 O O . ARG A 1 66 ? 24.859 -17.891 0.036 1 52.69 66 ARG A O 1
ATOM 529 N N . PHE A 1 67 ? 23.75 -20.031 -0.491 1 62.53 67 PHE A N 1
ATOM 530 C CA . PHE A 1 67 ? 22.516 -19.297 -0.668 1 62.53 67 PHE A CA 1
ATOM 531 C C . PHE A 1 67 ? 21.547 -19.578 0.475 1 62.53 67 PHE A C 1
ATOM 533 O O . PHE A 1 67 ? 21.109 -20.719 0.666 1 62.53 67 PHE A O 1
ATOM 540 N N . SER A 1 68 ? 21.625 -18.953 1.442 1 70.94 68 SER A N 1
ATOM 541 C CA . SER A 1 68 ? 20.656 -19.016 2.529 1 70.94 68 SER A CA 1
ATOM 542 C C . SER A 1 68 ? 19.281 -18.562 2.062 1 70.94 68 SER A C 1
ATOM 544 O O . SER A 1 68 ? 19.031 -17.359 1.928 1 70.94 68 SER A O 1
ATOM 546 N N . LEU A 1 69 ? 18.469 -19.641 1.592 1 82 69 LEU A N 1
ATOM 547 C CA . LEU A 1 69 ? 17.109 -19.328 1.158 1 82 69 LEU A CA 1
ATOM 548 C C . LEU A 1 69 ? 16.188 -19.141 2.357 1 82 69 LEU A C 1
ATOM 550 O O . LEU A 1 69 ? 16.109 -20 3.232 1 82 69 LEU A O 1
ATOM 554 N N . THR A 1 70 ? 15.781 -17.938 2.473 1 85.69 70 THR A N 1
ATOM 555 C CA . THR A 1 70 ? 14.758 -17.688 3.48 1 85.69 70 THR A CA 1
ATOM 556 C C . THR A 1 70 ? 13.359 -17.844 2.887 1 85.69 70 THR A C 1
ATOM 558 O O . THR A 1 70 ? 13.117 -17.453 1.746 1 85.69 70 THR A O 1
ATOM 561 N N . GLY A 1 71 ? 12.547 -18.578 3.58 1 88.62 71 GLY A N 1
ATOM 562 C CA . GLY A 1 71 ? 11.172 -18.75 3.127 1 88.62 71 GLY A CA 1
ATOM 563 C C . GLY A 1 71 ? 10.422 -17.453 2.986 1 88.62 71 GLY A C 1
ATOM 564 O O . GLY A 1 71 ? 10.789 -16.438 3.592 1 88.62 71 GLY A O 1
ATOM 565 N N . PRO A 1 72 ? 9.406 -17.484 2.15 1 93 72 PRO A N 1
ATOM 566 C CA . PRO A 1 72 ? 8.578 -16.281 1.995 1 93 72 PRO A CA 1
ATOM 567 C C . PRO A 1 72 ? 7.82 -15.922 3.271 1 93 72 PRO A C 1
ATOM 569 O O . PRO A 1 72 ? 7.469 -16.797 4.055 1 93 72 PRO A O 1
ATOM 572 N N . PRO A 1 73 ? 7.711 -14.625 3.539 1 95.62 73 PRO A N 1
ATOM 573 C CA . PRO A 1 73 ? 6.785 -14.273 4.621 1 95.62 73 PRO A CA 1
ATOM 574 C C . PRO A 1 73 ? 5.375 -14.812 4.387 1 95.62 73 PRO A C 1
ATOM 576 O O . PRO A 1 73 ? 4.797 -14.602 3.318 1 95.62 73 PRO A O 1
ATOM 579 N N . PRO A 1 74 ? 4.922 -15.516 5.371 1 95.06 74 PRO A N 1
ATOM 580 C CA . PRO A 1 74 ? 3.605 -16.125 5.188 1 95.06 74 PRO A CA 1
ATOM 581 C C . PRO A 1 74 ? 2.479 -15.109 5.094 1 95.06 74 PRO A C 1
ATOM 583 O O . PRO A 1 74 ? 2.625 -13.977 5.57 1 95.06 74 PRO A O 1
ATOM 586 N N . CYS A 1 75 ? 1.406 -15.477 4.43 1 96.44 75 CYS A N 1
ATOM 587 C CA . CYS A 1 75 ? 0.193 -14.672 4.336 1 96.44 75 CYS A CA 1
ATOM 588 C C . CYS A 1 75 ? -0.586 -14.703 5.645 1 96.44 75 CYS A C 1
ATOM 590 O O . CYS A 1 75 ? -1.416 -15.594 5.855 1 96.44 75 CYS A O 1
ATOM 592 N N . ILE A 1 76 ? -0.358 -13.703 6.508 1 97.44 76 ILE A N 1
ATOM 593 C CA . ILE A 1 76 ? -0.97 -13.641 7.828 1 97.44 76 ILE A CA 1
ATOM 594 C C . ILE A 1 76 ? -1.3 -12.195 8.18 1 97.44 76 ILE A C 1
ATOM 596 O O . ILE A 1 76 ? -0.769 -11.266 7.566 1 97.44 76 ILE A O 1
ATOM 600 N N . PRO A 1 77 ? -2.225 -12.055 9.117 1 98.5 77 PRO A N 1
ATOM 601 C CA . PRO A 1 77 ? -2.465 -10.695 9.602 1 98.5 77 PRO A CA 1
ATOM 602 C C . PRO A 1 77 ? -1.265 -10.109 10.344 1 98.5 77 PRO A C 1
ATOM 604 O O . PRO A 1 77 ? -0.578 -10.828 11.07 1 98.5 77 PRO A O 1
ATOM 607 N N . ARG A 1 78 ? -0.964 -8.891 10.078 1 97.81 78 ARG A N 1
ATOM 608 C CA . ARG A 1 78 ? 0.081 -8.148 10.773 1 97.81 78 ARG A CA 1
ATOM 609 C C . ARG A 1 78 ? -0.406 -6.758 11.172 1 97.81 78 ARG A C 1
ATOM 611 O O . ARG A 1 78 ? -1.223 -6.156 10.477 1 97.81 78 ARG A O 1
ATOM 618 N N . GLU A 1 79 ? 0.025 -6.305 12.305 1 97.06 79 GLU A N 1
ATOM 619 C CA . GLU A 1 79 ? -0.311 -4.938 12.695 1 97.06 79 GLU A CA 1
ATOM 620 C C . GLU A 1 79 ? 0.307 -3.924 11.734 1 97.06 79 GLU A C 1
ATOM 622 O O . GLU A 1 79 ? 1.526 -3.893 11.555 1 97.06 79 GLU A O 1
ATOM 627 N N . MET A 1 80 ? -0.542 -3.18 11.109 1 97.06 80 MET A N 1
ATOM 628 C CA . MET A 1 80 ? -0.102 -2.186 10.133 1 97.06 80 MET A CA 1
ATOM 629 C C . MET A 1 80 ? -0.771 -0.839 10.391 1 97.06 80 MET A C 1
ATOM 631 O O . MET A 1 80 ? -1.908 -0.786 10.859 1 97.06 80 MET A O 1
ATOM 635 N N . PRO A 1 81 ? 0.004 0.223 10.18 1 97 81 PRO A N 1
ATOM 636 C CA . PRO A 1 81 ? -0.655 1.53 10.242 1 97 81 PRO A CA 1
ATOM 637 C C . PRO A 1 81 ? -1.691 1.724 9.141 1 97 81 PRO A C 1
ATOM 639 O O . PRO A 1 81 ? -1.388 1.521 7.961 1 97 81 PRO A O 1
ATOM 642 N N . VAL A 1 82 ? -2.844 2.098 9.5 1 97.12 82 VAL A N 1
ATOM 643 C CA . VAL A 1 82 ? -3.941 2.33 8.57 1 97.12 82 VAL A CA 1
ATOM 644 C C . VAL A 1 82 ? -4.578 3.689 8.852 1 97.12 82 VAL A C 1
ATOM 646 O O . VAL A 1 82 ? -4.91 4.004 9.992 1 97.12 82 VAL A O 1
ATOM 649 N N . PRO A 1 83 ? -4.762 4.496 7.766 1 96.19 83 PRO A N 1
ATOM 650 C CA . PRO A 1 83 ? -5.41 5.789 7.992 1 96.19 83 PRO A CA 1
ATOM 651 C C . PRO A 1 83 ? -6.832 5.652 8.531 1 96.19 83 PRO A C 1
ATOM 653 O O . PRO A 1 83 ? -7.539 4.703 8.172 1 96.19 83 PRO A O 1
ATOM 656 N N . VAL A 1 84 ? -7.156 6.551 9.391 1 95.88 84 VAL A N 1
ATOM 657 C CA . VAL A 1 84 ? -8.539 6.574 9.859 1 95.88 84 VAL A CA 1
ATOM 658 C C . VAL A 1 84 ? -9.469 6.91 8.703 1 95.88 84 VAL A C 1
ATOM 660 O O . VAL A 1 84 ? -9.156 7.77 7.875 1 95.88 84 VAL A O 1
ATOM 663 N N . PRO A 1 85 ? -10.531 6.18 8.617 1 96.06 85 PRO A N 1
ATOM 664 C CA . PRO A 1 85 ? -11.438 6.371 7.477 1 96.06 85 PRO A CA 1
ATOM 665 C C . PRO A 1 85 ? -12.336 7.594 7.633 1 96.06 85 PRO A C 1
ATOM 667 O O . PRO A 1 85 ? -13.562 7.477 7.578 1 96.06 85 PRO A O 1
ATOM 670 N N . VAL A 1 86 ? -11.805 8.75 7.852 1 93.44 86 VAL A N 1
ATOM 671 C CA . VAL A 1 86 ? -12.516 10.016 7.969 1 93.44 86 VAL A CA 1
ATOM 672 C C . VAL A 1 86 ? -11.883 11.055 7.043 1 93.44 86 VAL A C 1
ATOM 674 O O . VAL A 1 86 ? -10.664 11.258 7.07 1 93.44 86 VAL A O 1
ATOM 677 N N . ASP A 1 87 ? -12.688 11.594 6.199 1 89.12 87 ASP A N 1
ATOM 678 C CA . ASP A 1 87 ? -12.211 12.703 5.383 1 89.12 87 ASP A CA 1
ATOM 679 C C . ASP A 1 87 ? -12.234 14.016 6.172 1 89.12 87 ASP A C 1
ATOM 681 O O . ASP A 1 87 ? -13.297 14.578 6.406 1 89.12 87 ASP A O 1
ATOM 685 N N . ALA A 1 88 ? -11.125 14.445 6.539 1 86.88 88 ALA A N 1
ATOM 686 C CA . ALA A 1 88 ? -11.039 15.625 7.391 1 86.88 88 ALA A CA 1
ATOM 687 C C . ALA A 1 88 ? -11.102 16.906 6.559 1 86.88 88 ALA A C 1
ATOM 689 O O . ALA A 1 88 ? -10.5 16.984 5.484 1 86.88 88 ALA A O 1
ATOM 690 N N . GLU A 1 89 ? -11.859 17.844 7.055 1 88.38 89 GLU A N 1
ATOM 691 C CA . GLU A 1 89 ? -11.875 19.188 6.473 1 88.38 89 GLU A CA 1
ATOM 692 C C . GLU A 1 89 ? -10.508 19.859 6.613 1 88.38 89 GLU A C 1
ATOM 694 O O . GLU A 1 89 ? -9.703 19.453 7.453 1 88.38 89 GLU A O 1
ATOM 699 N N . PRO A 1 90 ? -10.25 20.875 5.789 1 87.44 90 PRO A N 1
ATOM 700 C CA . PRO A 1 90 ? -8.938 21.516 5.805 1 87.44 90 PRO A CA 1
ATOM 701 C C . PRO A 1 90 ? -8.594 22.141 7.156 1 87.44 90 PRO A C 1
ATOM 703 O O . PRO A 1 90 ? -7.418 22.344 7.469 1 87.44 90 PRO A O 1
ATOM 706 N N . ASN A 1 91 ? -9.633 22.484 7.922 1 89.5 91 ASN A N 1
ATOM 707 C CA . ASN A 1 91 ? -9.367 23.125 9.203 1 89.5 91 ASN A CA 1
ATOM 708 C C . ASN A 1 91 ? -9.445 22.141 10.359 1 89.5 91 ASN A C 1
ATOM 710 O O . ASN A 1 91 ? -9.477 22.531 11.523 1 89.5 91 ASN A O 1
ATOM 714 N N . VAL A 1 92 ? -9.477 20.859 10.039 1 91.75 92 VAL A N 1
ATOM 715 C CA . VAL A 1 92 ? -9.625 19.859 11.086 1 91.75 92 VAL A CA 1
ATOM 716 C C . VAL A 1 92 ? -8.398 18.953 11.109 1 91.75 92 VAL A C 1
ATOM 718 O O . VAL A 1 92 ? -7.953 18.469 10.062 1 91.75 92 VAL A O 1
ATOM 721 N N . VAL A 1 93 ? -7.941 18.766 12.273 1 90.31 93 VAL A N 1
ATOM 722 C CA . VAL A 1 93 ? -6.887 17.781 12.5 1 90.31 93 VAL A CA 1
ATOM 723 C C . VAL A 1 93 ? -7.469 16.547 13.18 1 90.31 93 VAL A C 1
ATOM 725 O O . VAL A 1 93 ? -8.203 16.656 14.164 1 90.31 93 VAL A O 1
ATOM 728 N N . LEU A 1 94 ? -7.184 15.406 12.594 1 92.81 94 LEU A N 1
ATOM 729 C CA . LEU A 1 94 ? -7.52 14.141 13.242 1 92.81 94 LEU A CA 1
ATOM 730 C C . LEU A 1 94 ? -6.32 13.594 14.008 1 92.81 94 LEU A C 1
ATOM 732 O O . LEU A 1 94 ? -5.223 13.484 13.461 1 92.81 94 LEU A O 1
ATOM 736 N N . TRP A 1 95 ? -6.598 13.281 15.258 1 90.25 95 TRP A N 1
ATOM 737 C CA . TRP A 1 95 ? -5.535 12.672 16.047 1 90.25 95 TRP A CA 1
ATOM 738 C C . TRP A 1 95 ? -6.043 11.438 16.797 1 90.25 95 TRP A C 1
ATOM 740 O O . TRP A 1 95 ? -6.953 11.539 17.625 1 90.25 95 TRP A O 1
ATOM 750 N N . PRO A 1 96 ? -5.527 10.258 16.578 1 92.62 96 PRO A N 1
ATOM 751 C CA . PRO A 1 96 ? -4.488 10.047 15.57 1 92.62 96 PRO A CA 1
ATOM 752 C C . PRO A 1 96 ? -5.043 10.031 14.148 1 92.62 96 PRO A C 1
ATOM 754 O O . PRO A 1 96 ? -6.246 9.844 13.953 1 92.62 96 PRO A O 1
ATOM 757 N N . SER A 1 97 ? -4.129 10.336 13.227 1 93.31 97 SER A N 1
ATOM 758 C CA . SER A 1 97 ? -4.547 10.32 11.828 1 93.31 97 SER A CA 1
ATOM 759 C C . SER A 1 97 ? -4.551 8.906 11.258 1 93.31 97 SER A C 1
ATOM 761 O O . SER A 1 97 ? -5.105 8.664 10.188 1 93.31 97 SER A O 1
ATOM 763 N N . CYS A 1 98 ? -3.881 7.973 11.914 1 95.69 98 CYS A N 1
ATOM 764 C CA . CYS A 1 98 ? -3.908 6.559 11.555 1 95.69 98 CYS A CA 1
ATOM 765 C C . CYS A 1 98 ? -3.83 5.676 12.797 1 95.69 98 CYS A C 1
ATOM 767 O O . CYS A 1 98 ? -3.545 6.164 13.891 1 95.69 98 CYS A O 1
ATOM 769 N N . VAL A 1 99 ? -4.16 4.418 12.641 1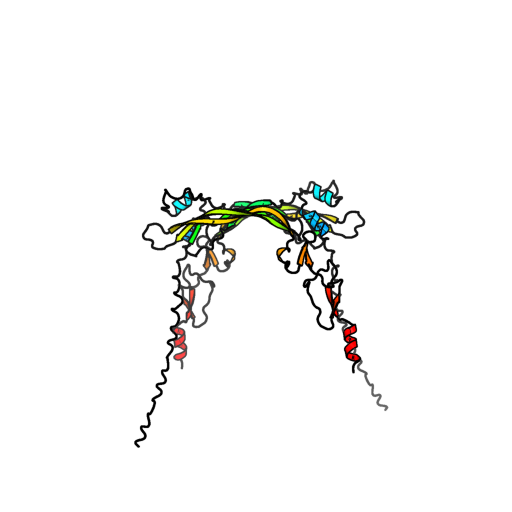 96.06 99 VAL A N 1
ATOM 770 C CA . VAL A 1 99 ? -4.176 3.479 13.75 1 96.06 99 VAL A CA 1
ATOM 771 C C . VAL A 1 99 ? -3.512 2.17 13.336 1 96.06 99 VAL A C 1
ATOM 773 O O . VAL A 1 99 ? -3.408 1.871 12.141 1 96.06 99 VAL A O 1
ATOM 776 N N . SER A 1 100 ? -3.012 1.459 14.359 1 96.69 100 SER A N 1
ATOM 777 C CA . SER A 1 100 ? -2.451 0.132 14.125 1 96.69 100 SER A CA 1
ATOM 778 C C . SER A 1 100 ? -3.535 -0.94 14.164 1 96.69 100 SER A C 1
ATOM 780 O O . SER A 1 100 ? -4.219 -1.102 15.172 1 96.69 100 SER A O 1
ATOM 782 N N . VAL A 1 101 ? -3.678 -1.578 13.07 1 97.94 101 VAL A N 1
ATOM 783 C CA . VAL A 1 101 ? -4.699 -2.617 12.984 1 97.94 101 VAL A CA 1
ATOM 784 C C . VAL A 1 101 ? -4.191 -3.773 12.125 1 97.94 101 VAL A C 1
ATOM 786 O O . VAL A 1 101 ? -3.377 -3.572 11.227 1 97.94 101 VAL A O 1
ATOM 789 N N . ALA A 1 102 ? -4.742 -4.906 12.391 1 98.56 102 ALA A N 1
ATOM 790 C CA . ALA A 1 102 ? -4.305 -6.098 11.672 1 98.56 102 ALA A CA 1
ATOM 791 C C . ALA A 1 102 ? -4.715 -6.035 10.203 1 98.56 102 ALA A C 1
ATOM 793 O O . ALA A 1 102 ? -5.875 -5.77 9.883 1 98.56 102 ALA A O 1
ATOM 794 N N . ARG A 1 103 ? -3.77 -6.23 9.32 1 98.38 103 ARG A N 1
ATOM 795 C CA . ARG A 1 103 ? -3.977 -6.309 7.875 1 98.38 103 ARG A CA 1
ATOM 796 C C . ARG A 1 103 ? -3.199 -7.473 7.27 1 98.38 103 ARG A C 1
ATOM 798 O O . ARG A 1 103 ? -2.078 -7.762 7.695 1 98.38 103 ARG A O 1
ATOM 805 N N . CYS A 1 104 ? -3.82 -8.016 6.336 1 98.25 104 CYS A N 1
ATOM 806 C CA . CYS A 1 104 ? -3.18 -9.156 5.68 1 98.25 104 CYS A CA 1
ATOM 807 C C . CYS A 1 104 ? -2.006 -8.695 4.824 1 98.25 104 CYS A C 1
ATOM 809 O O . CYS A 1 104 ? -2.074 -7.652 4.176 1 98.25 104 CYS A O 1
ATOM 811 N N . GLY A 1 105 ? -0.923 -9.523 4.863 1 95.94 105 GLY A N 1
ATOM 812 C CA . GLY A 1 105 ? 0.249 -9.352 4.023 1 95.94 105 GLY A CA 1
ATOM 813 C C . GLY A 1 105 ? 1.08 -10.617 3.889 1 95.94 105 GLY A C 1
ATOM 814 O O . GLY A 1 105 ? 1.005 -11.508 4.738 1 95.94 105 GLY A O 1
ATOM 815 N N . GLY A 1 106 ? 1.858 -10.617 2.857 1 95.06 106 GLY A N 1
ATOM 816 C CA . GLY A 1 106 ? 2.658 -11.797 2.559 1 95.06 106 GLY A CA 1
ATOM 817 C C . GLY A 1 106 ? 2.584 -12.219 1.103 1 95.06 106 GLY A C 1
ATOM 818 O O . GLY A 1 106 ? 1.921 -11.562 0.295 1 95.06 106 GLY A O 1
ATOM 819 N N . CYS A 1 107 ? 3.293 -13.305 0.844 1 92.88 107 CYS A N 1
ATOM 820 C CA . CYS A 1 107 ? 3.395 -13.742 -0.546 1 92.88 107 CYS A CA 1
ATOM 821 C C . CYS A 1 107 ? 2.674 -15.062 -0.759 1 92.88 107 CYS A C 1
ATOM 823 O O . CYS A 1 107 ? 2.518 -15.852 0.179 1 92.88 107 CYS A O 1
ATOM 825 N N . CYS A 1 108 ? 2.293 -15.258 -1.972 1 93.69 108 CYS A N 1
ATOM 826 C CA . CYS A 1 108 ? 1.587 -16.484 -2.344 1 93.69 108 CYS A CA 1
ATOM 827 C C . CYS A 1 108 ? 2.326 -17.219 -3.451 1 93.69 108 CYS A C 1
ATOM 829 O O . CYS A 1 108 ? 1.779 -18.141 -4.055 1 93.69 108 CYS A O 1
ATOM 831 N N . ASN A 1 109 ? 3.457 -16.797 -3.791 1 89.25 109 ASN A N 1
ATOM 832 C CA . ASN A 1 109 ? 4.434 -17.453 -4.656 1 89.25 109 ASN A CA 1
ATOM 833 C C . ASN A 1 109 ? 3.867 -17.703 -6.051 1 89.25 109 ASN A C 1
ATOM 835 O O . ASN A 1 109 ? 4.316 -18.625 -6.75 1 89.25 109 ASN A O 1
ATOM 839 N N . SER A 1 110 ? 2.816 -17.109 -6.426 1 86.06 110 SER A N 1
ATOM 840 C CA . SER A 1 110 ? 2.205 -17.188 -7.746 1 86.06 110 SER A CA 1
ATOM 841 C C . SER A 1 110 ? 1.495 -15.891 -8.109 1 86.06 110 SER A C 1
ATOM 843 O O . SER A 1 110 ? 1.003 -15.18 -7.227 1 86.06 110 SER A O 1
ATOM 845 N N . ASP A 1 111 ? 1.467 -15.625 -9.383 1 86.88 111 ASP A N 1
ATOM 846 C CA . ASP A 1 111 ? 0.833 -14.391 -9.836 1 86.88 111 ASP A CA 1
ATOM 847 C C . ASP A 1 111 ? -0.683 -14.547 -9.922 1 86.88 111 ASP A C 1
ATOM 849 O O . ASP A 1 111 ? -1.401 -13.578 -10.172 1 86.88 111 ASP A O 1
ATOM 853 N N . LEU A 1 112 ? -1.104 -15.75 -9.703 1 90.94 112 LEU A N 1
ATOM 854 C CA . LEU A 1 112 ? -2.533 -16.031 -9.781 1 90.94 112 LEU A CA 1
ATOM 855 C C . LEU A 1 112 ? -3.219 -15.734 -8.453 1 90.94 112 LEU A C 1
ATOM 857 O O . LEU A 1 112 ? -4.434 -15.531 -8.414 1 90.94 112 LEU A O 1
ATOM 861 N N . TYR A 1 113 ? -2.436 -15.766 -7.438 1 94.06 113 TYR A N 1
ATOM 862 C CA . TYR A 1 113 ? -2.996 -15.648 -6.098 1 94.06 113 TYR A CA 1
ATOM 863 C C . TYR A 1 113 ? -2.506 -14.375 -5.414 1 94.06 113 TYR A C 1
ATOM 865 O O . TYR A 1 113 ? -1.47 -13.828 -5.789 1 94.06 113 TYR A O 1
ATOM 873 N N . GLU A 1 114 ? -3.283 -13.93 -4.492 1 94.88 114 GLU A N 1
ATOM 874 C CA . GLU A 1 114 ? -2.932 -12.781 -3.668 1 94.88 114 GLU A CA 1
ATOM 875 C C . GLU A 1 114 ? -3.377 -12.977 -2.223 1 94.88 114 GLU A C 1
ATOM 877 O O . GLU A 1 114 ? -4.34 -13.703 -1.957 1 94.88 114 GLU A O 1
ATOM 882 N N . CYS A 1 115 ? -2.609 -12.422 -1.367 1 96.56 115 CYS A N 1
ATOM 883 C CA . CYS A 1 115 ? -2.926 -12.508 0.054 1 96.56 115 CYS A CA 1
ATOM 884 C C . CYS A 1 115 ? -4.047 -11.547 0.426 1 96.56 115 CYS A C 1
ATOM 886 O O . CYS A 1 115 ? -3.891 -10.328 0.311 1 96.56 115 CYS A O 1
ATOM 888 N N . GLN A 1 116 ? -5.18 -12.086 0.858 1 96.62 116 GLN A N 1
ATOM 889 C CA . GLN A 1 116 ? -6.344 -11.273 1.191 1 96.62 116 GLN A CA 1
ATOM 890 C C . GLN A 1 116 ? -6.996 -11.758 2.486 1 96.62 116 GLN A C 1
ATOM 892 O O . GLN A 1 116 ? -6.742 -12.875 2.938 1 96.62 116 GLN A O 1
ATOM 897 N N . ALA A 1 117 ? -7.832 -10.898 3.021 1 97.81 117 ALA A N 1
ATOM 898 C CA . ALA A 1 117 ? -8.57 -11.258 4.23 1 97.81 117 ALA A CA 1
ATOM 899 C C . ALA A 1 117 ? -9.648 -12.289 3.926 1 97.81 117 ALA A C 1
ATOM 901 O O . ALA A 1 117 ? -10.461 -12.102 3.016 1 97.81 117 ALA A O 1
ATOM 902 N N . SER A 1 118 ? -9.555 -13.375 4.598 1 96.69 118 SER A N 1
ATOM 903 C CA . SER A 1 118 ? -10.625 -14.352 4.484 1 96.69 118 SER A CA 1
ATOM 904 C C . SER A 1 118 ? -11.68 -14.148 5.562 1 96.69 118 SER A C 1
ATOM 906 O O . SER A 1 118 ? -12.812 -14.625 5.434 1 96.69 118 SER A O 1
ATOM 908 N N . ARG A 1 119 ? -11.32 -13.477 6.621 1 98.44 119 ARG A N 1
ATOM 909 C CA . ARG A 1 119 ? -12.211 -13.078 7.703 1 98.44 119 ARG A CA 1
ATOM 910 C C . ARG A 1 119 ? -11.836 -11.703 8.25 1 98.44 119 ARG A C 1
ATOM 912 O O . ARG A 1 119 ? -10.648 -11.406 8.422 1 98.44 119 ARG A O 1
ATOM 919 N N . SER A 1 120 ? -12.836 -10.898 8.445 1 98.56 120 SER A N 1
ATOM 920 C CA . SER A 1 120 ? -12.586 -9.547 8.945 1 98.56 120 SER A CA 1
ATOM 921 C C . SER A 1 120 ? -13.578 -9.164 10.039 1 98.56 120 SER A C 1
ATOM 923 O O . SER A 1 120 ? -14.656 -9.766 10.141 1 98.56 120 SER A O 1
ATOM 925 N N . SER A 1 121 ? -13.18 -8.289 10.898 1 98.62 121 SER A N 1
ATOM 926 C CA . SER A 1 121 ? -14.031 -7.668 11.914 1 98.62 121 SER A CA 1
ATOM 927 C C . SER A 1 121 ? -13.836 -6.156 11.945 1 98.62 121 SER A C 1
ATOM 929 O O . SER A 1 121 ? -13 -5.617 11.219 1 98.62 121 SER A O 1
ATOM 931 N N . SER A 1 122 ? -14.766 -5.508 12.656 1 98.06 122 SER A N 1
ATOM 932 C CA . SER A 1 122 ? -14.664 -4.062 12.82 1 98.06 122 SER A CA 1
ATOM 933 C C . SER A 1 122 ? -14.109 -3.701 14.195 1 98.06 122 SER A C 1
ATOM 935 O O . SER A 1 122 ? -14.594 -4.188 15.219 1 98.06 122 SER A O 1
ATOM 937 N N . GLN A 1 123 ? -13.133 -2.939 14.227 1 96.81 123 GLN A N 1
ATOM 938 C CA . GLN A 1 123 ? -12.531 -2.463 15.469 1 96.81 123 GLN A CA 1
ATOM 939 C C . GLN A 1 123 ? -12.789 -0.971 15.664 1 96.81 123 GLN A C 1
ATOM 941 O O . GLN A 1 123 ? -12.664 -0.186 14.719 1 96.81 123 GLN A O 1
ATOM 946 N N . VAL A 1 124 ? -13.148 -0.602 16.844 1 95.06 124 VAL A N 1
ATOM 947 C CA . VAL A 1 124 ? -13.477 0.788 17.141 1 95.06 124 VAL A CA 1
ATOM 948 C C . VAL A 1 124 ? -12.258 1.486 17.75 1 95.06 124 VAL A C 1
ATOM 950 O O . VAL A 1 124 ? -11.594 0.939 18.641 1 95.06 124 VAL A O 1
ATOM 953 N N . PHE A 1 125 ? -12.031 2.641 17.234 1 94.88 125 PHE A N 1
ATOM 954 C CA . PHE A 1 125 ? -10.961 3.475 17.766 1 94.88 125 PHE A CA 1
ATOM 955 C C . PHE A 1 125 ? -11.484 4.855 18.141 1 94.88 125 PHE A C 1
ATOM 957 O O . PHE A 1 125 ? -12.328 5.414 17.438 1 94.88 125 PHE A O 1
ATOM 964 N N . SER A 1 126 ? -10.945 5.336 19.234 1 92.75 126 SER A N 1
ATOM 965 C CA . SER A 1 126 ? -11.227 6.711 19.625 1 92.75 126 SER A CA 1
ATOM 966 C C . SER A 1 126 ? -10.258 7.688 18.969 1 92.75 126 SER A C 1
ATOM 968 O O . SER A 1 126 ? -9.062 7.414 18.875 1 92.75 126 SER A O 1
ATOM 970 N N . ILE A 1 127 ? -10.859 8.828 18.516 1 92.69 127 ILE A N 1
ATOM 971 C CA . ILE A 1 127 ? -10 9.844 17.922 1 92.69 127 ILE A CA 1
ATOM 972 C C . ILE A 1 127 ? -10.406 11.227 18.438 1 92.69 127 ILE A C 1
ATOM 974 O O . ILE A 1 127 ? -11.5 11.391 18.984 1 92.69 127 ILE A O 1
ATOM 978 N N . LEU A 1 128 ? -9.477 12.086 18.328 1 90.5 128 LEU A N 1
ATOM 979 C CA . LEU A 1 128 ? -9.695 13.484 18.656 1 90.5 128 LEU A CA 1
ATOM 980 C C . LEU A 1 128 ? -9.719 14.352 17.406 1 90.5 128 LEU A C 1
ATOM 982 O O . LEU A 1 128 ? -8.82 14.258 16.562 1 90.5 128 LEU A O 1
ATOM 986 N N . LYS A 1 129 ? -10.781 15.078 17.281 1 91.12 129 LYS A N 1
ATOM 987 C CA . LYS A 1 129 ? -10.867 16.078 16.219 1 91.12 129 LYS A CA 1
ATOM 988 C C . LYS A 1 129 ? -10.523 17.469 16.75 1 91.12 129 LYS A C 1
ATOM 990 O O . LYS A 1 129 ? -11.117 17.938 17.734 1 91.12 129 LYS A O 1
ATOM 995 N N . LEU A 1 130 ? -9.531 18.062 16.094 1 89.19 130 LEU A N 1
ATOM 996 C CA . LEU A 1 130 ? -9.125 19.422 16.453 1 89.19 130 LEU A CA 1
ATOM 997 C C . LEU A 1 130 ? -9.555 20.422 15.383 1 89.19 130 LEU A C 1
ATOM 999 O O . LEU A 1 130 ? -9.086 20.344 14.242 1 89.19 130 LEU A O 1
ATOM 1003 N N . PHE A 1 131 ? -10.43 21.266 15.766 1 89.38 131 PHE A N 1
ATOM 1004 C CA . PHE A 1 131 ? -10.945 22.281 14.852 1 89.38 131 PHE A CA 1
ATOM 1005 C C . PHE A 1 131 ? -10.164 23.578 14.992 1 89.38 131 PHE A C 1
ATOM 1007 O O . PHE A 1 131 ? -10.227 24.25 16.031 1 89.38 131 PHE A O 1
ATOM 1014 N N . TYR A 1 132 ? -9.492 23.844 13.906 1 88 132 TYR A N 1
ATOM 1015 C CA . TYR A 1 132 ? -8.719 25.078 13.93 1 88 132 TYR A CA 1
ATOM 1016 C C . TYR A 1 132 ? -9.609 26.297 13.75 1 88 132 TYR A C 1
ATOM 1018 O O . TYR A 1 132 ? -10.328 26.406 12.75 1 88 132 TYR A O 1
ATOM 1026 N N . GLU A 1 133 ? -9.664 27.141 14.641 1 82.25 133 GLU A N 1
ATOM 1027 C CA . GLU A 1 133 ? -10.398 28.391 14.617 1 82.25 133 GLU A CA 1
ATOM 1028 C C . GLU A 1 133 ? -9.516 29.562 15.031 1 82.25 133 GLU A C 1
ATOM 1030 O O . GLU A 1 133 ? -9.383 29.859 16.219 1 82.25 133 GLU A O 1
ATOM 1035 N N . PRO A 1 134 ? -9.117 30.234 13.773 1 72.38 134 PRO A N 1
ATOM 1036 C CA . PRO A 1 134 ? -8.289 31.391 14.094 1 72.38 134 PRO A CA 1
ATOM 1037 C C . PRO A 1 134 ? -9.07 32.5 14.812 1 72.38 134 PRO A C 1
ATOM 1039 O O . PRO A 1 134 ? -10.258 32.719 14.523 1 72.38 134 PRO A O 1
ATOM 1042 N N . GLY A 1 135 ? -8.562 32.938 15.977 1 67.75 135 GLY A N 1
ATOM 1043 C CA . GLY A 1 135 ? -9.203 34.062 16.688 1 67.75 135 GLY A CA 1
ATOM 1044 C C . GLY A 1 135 ? -9.883 33.625 17.969 1 67.75 135 GLY A C 1
ATOM 1045 O O . GLY A 1 135 ? -10.578 34.406 18.609 1 67.75 135 GLY A O 1
ATOM 1046 N N . ASN A 1 136 ? -10.039 32.344 17.984 1 57.97 136 ASN A N 1
ATOM 1047 C CA . ASN A 1 136 ? -10.664 31.922 19.234 1 57.97 136 ASN A CA 1
ATOM 1048 C C . ASN A 1 136 ? -9.977 32.562 20.438 1 57.97 136 ASN A C 1
ATOM 1050 O O . ASN A 1 136 ? -8.75 32.562 20.547 1 57.97 136 ASN A O 1
ATOM 1054 N N . PRO A 1 137 ? -10.758 33.562 20.984 1 54.78 137 PRO A N 1
ATOM 1055 C CA . PRO A 1 137 ? -10.227 34.312 22.125 1 54.78 137 PRO A CA 1
ATOM 1056 C C . PRO A 1 137 ? -9.484 33.406 23.109 1 54.78 137 PRO A C 1
ATOM 1058 O O . PRO A 1 137 ? -8.734 33.906 23.953 1 54.78 137 PRO A O 1
ATOM 1061 N N . THR A 1 138 ? -10.023 32.188 23.25 1 52.75 138 THR A N 1
ATOM 1062 C CA . THR A 1 138 ? -9.305 31.391 24.234 1 52.75 138 THR A CA 1
ATOM 1063 C C . THR A 1 138 ? -7.918 31.016 23.719 1 52.75 138 THR A C 1
ATOM 1065 O O . THR A 1 138 ? -7.691 30.984 22.5 1 52.75 138 THR A O 1
ATOM 1068 N N . SER A 1 139 ? -6.906 31.406 24.344 1 57.12 139 SER A N 1
ATOM 1069 C CA . SER A 1 139 ? -5.477 31.188 24.125 1 57.12 139 SER A CA 1
ATOM 1070 C C . SER A 1 139 ? -5.219 29.906 23.344 1 57.12 139 SER A C 1
ATOM 1072 O O . SER A 1 139 ? -4.066 29.562 23.078 1 57.12 139 SER A O 1
ATOM 1074 N N . GLN A 1 140 ? -6.457 29.188 22.969 1 62.75 140 GLN A N 1
ATOM 1075 C CA . GLN A 1 140 ? -6.152 27.938 22.281 1 62.75 140 GLN A CA 1
ATOM 1076 C C . GLN A 1 140 ? -6.668 27.969 20.844 1 62.75 140 GLN A C 1
ATOM 1078 O O . GLN A 1 140 ? -7.809 28.359 20.594 1 62.75 140 GLN A O 1
ATOM 1083 N N . PRO A 1 141 ? -5.855 27.578 19.922 1 71.75 141 PRO A N 1
ATOM 1084 C CA . PRO A 1 141 ? -6.254 27.719 18.516 1 71.75 141 PRO A CA 1
ATOM 1085 C C . PRO A 1 141 ? -7.188 26.594 18.047 1 71.75 141 PRO A C 1
ATOM 1087 O O . PRO A 1 141 ? -7.66 26.609 16.922 1 71.75 141 PRO A O 1
ATOM 1090 N N . PHE A 1 142 ? -7.562 25.688 19.094 1 81.56 142 PHE A N 1
ATOM 1091 C CA . PHE A 1 142 ? -8.359 24.562 18.625 1 81.56 142 PHE A CA 1
ATOM 1092 C C . PHE A 1 142 ? -9.578 24.359 19.516 1 81.56 142 PHE A C 1
ATOM 1094 O O . PHE A 1 142 ? -9.477 24.438 20.734 1 81.56 142 PHE A O 1
ATOM 1101 N N . ASN A 1 143 ? -10.727 24.219 18.859 1 83.06 143 ASN A N 1
ATOM 1102 C CA . ASN A 1 143 ? -11.789 23.453 19.5 1 83.06 143 ASN A CA 1
ATOM 1103 C C . ASN A 1 143 ? -11.625 21.953 19.266 1 83.06 143 ASN A C 1
ATOM 1105 O O . ASN A 1 143 ? -10.977 21.531 18.312 1 83.06 143 ASN A O 1
ATOM 1109 N N . ASN A 1 144 ? -12.062 21.188 20.312 1 83.81 144 ASN A N 1
ATOM 1110 C CA . ASN A 1 144 ? -11.828 19.75 20.156 1 83.81 144 ASN A CA 1
ATOM 1111 C C . ASN A 1 144 ? -13.094 18.953 20.406 1 83.81 144 ASN A C 1
ATOM 1113 O O . ASN A 1 144 ? -13.977 19.391 21.141 1 83.81 144 ASN A O 1
ATOM 1117 N N . ALA A 1 145 ? -13.172 17.812 19.734 1 86.44 145 ALA A N 1
ATOM 1118 C CA . ALA A 1 145 ? -14.242 16.828 19.953 1 86.44 145 ALA A CA 1
ATOM 1119 C C . ALA A 1 145 ? -13.727 15.406 19.828 1 86.44 145 ALA A C 1
ATOM 1121 O O . ALA A 1 145 ? -12.914 15.109 18.938 1 86.44 145 ALA A O 1
ATOM 1122 N N . PHE A 1 146 ? -14.211 14.547 20.75 1 88.31 146 PHE A N 1
ATOM 1123 C CA . PHE A 1 146 ? -13.906 13.125 20.656 1 88.31 146 PHE A CA 1
ATOM 1124 C C . PHE A 1 146 ? -14.859 12.438 19.672 1 88.31 146 PHE A C 1
ATOM 1126 O O . PHE A 1 146 ? -16.016 12.836 19.562 1 88.31 146 PHE A O 1
ATOM 1133 N N . ASP A 1 147 ? -14.273 11.516 19.062 1 90 147 ASP A N 1
ATOM 1134 C CA . ASP A 1 147 ? -15.062 10.719 18.125 1 90 147 ASP A CA 1
ATOM 1135 C C . ASP A 1 147 ? -14.578 9.273 18.078 1 90 147 ASP A C 1
ATOM 1137 O O . ASP A 1 147 ? -13.531 8.953 18.641 1 90 147 ASP A O 1
ATOM 1141 N N . GLN A 1 148 ? -15.453 8.414 17.578 1 92.94 148 GLN A N 1
ATOM 1142 C CA . GLN A 1 148 ? -15.094 7.012 17.391 1 92.94 148 GLN A CA 1
ATOM 1143 C C . GLN A 1 148 ? -15.203 6.605 15.922 1 92.94 148 GLN A C 1
ATOM 1145 O O . GLN A 1 148 ? -16.141 7.02 15.227 1 92.94 148 GLN A O 1
ATOM 1150 N N . VAL A 1 149 ? -14.242 5.895 15.57 1 95.06 149 VAL A N 1
ATOM 1151 C CA . VAL A 1 149 ? -14.258 5.426 14.188 1 95.06 149 VAL A CA 1
ATOM 1152 C C . VAL A 1 149 ? -14.133 3.906 14.148 1 95.06 149 VAL A C 1
ATOM 1154 O O . VAL A 1 149 ? -13.531 3.307 15.047 1 95.06 149 VAL A O 1
ATOM 1157 N N . GLN A 1 150 ? -14.734 3.322 13.141 1 97.06 150 GLN A N 1
ATOM 1158 C CA . GLN A 1 150 ? -14.633 1.887 12.898 1 97.06 150 GLN A CA 1
ATOM 1159 C C . GLN A 1 150 ? -13.641 1.588 11.773 1 97.06 150 GLN A C 1
ATOM 1161 O O . GLN A 1 150 ? -13.758 2.137 10.68 1 97.06 150 GLN A O 1
ATOM 1166 N N . VAL A 1 151 ? -12.758 0.749 12.164 1 97.94 151 VAL A N 1
ATOM 1167 C CA . VAL A 1 151 ? -11.758 0.352 11.18 1 97.94 151 VAL A CA 1
ATOM 1168 C C . VAL A 1 151 ? -11.789 -1.163 10.992 1 97.94 151 VAL A C 1
ATOM 1170 O O . VAL A 1 151 ? -11.891 -1.914 11.969 1 97.94 151 VAL A O 1
ATOM 1173 N N . GLU A 1 152 ? -11.695 -1.569 9.703 1 98.38 152 GLU A N 1
ATOM 1174 C CA . GLU A 1 152 ? -11.695 -2.998 9.406 1 98.38 152 GLU A CA 1
ATOM 1175 C C . GLU A 1 152 ? -10.414 -3.666 9.914 1 98.38 152 GLU A C 1
ATOM 1177 O O . GLU A 1 152 ? -9.32 -3.139 9.727 1 98.38 152 GLU A O 1
ATOM 1182 N N . ARG A 1 153 ? -10.609 -4.734 10.555 1 98.69 153 ARG A N 1
ATOM 1183 C CA . ARG A 1 153 ? -9.516 -5.574 11.023 1 98.69 153 ARG A CA 1
ATOM 1184 C C . ARG A 1 153 ? -9.508 -6.922 10.312 1 98.69 153 ARG A C 1
ATOM 1186 O O . ARG A 1 153 ? -10.539 -7.582 10.211 1 98.69 153 ARG A O 1
ATOM 1193 N N . HIS A 1 154 ? -8.422 -7.324 9.789 1 98.75 154 HIS A N 1
ATOM 1194 C CA . HIS A 1 154 ? -8.281 -8.641 9.18 1 98.75 154 HIS A CA 1
ATOM 1195 C C . HIS A 1 154 ? -7.961 -9.703 10.227 1 98.75 154 HIS A C 1
ATOM 1197 O O . HIS A 1 154 ? -6.867 -9.711 10.797 1 98.75 154 HIS A O 1
ATOM 1203 N N . ASP A 1 155 ? -8.883 -10.594 10.391 1 98.88 155 ASP A N 1
ATOM 1204 C CA . ASP A 1 155 ? -8.711 -11.602 11.422 1 98.88 155 ASP A CA 1
ATOM 1205 C C . ASP A 1 155 ? -7.988 -12.836 10.883 1 98.88 155 ASP A C 1
ATOM 1207 O O . ASP A 1 155 ? -7.262 -13.508 11.609 1 98.88 155 ASP A O 1
ATOM 1211 N N . GLN A 1 156 ? -8.273 -13.125 9.688 1 98.62 156 GLN A N 1
ATOM 1212 C CA . GLN A 1 156 ? -7.668 -14.258 8.992 1 98.62 156 GLN A CA 1
ATOM 1213 C C . GLN A 1 156 ? -7.324 -13.891 7.547 1 98.62 156 GLN A C 1
ATOM 1215 O O . GLN A 1 156 ? -7.988 -13.047 6.941 1 98.62 156 GLN A O 1
ATOM 1220 N N . CYS A 1 157 ? -6.301 -14.523 7.109 1 98 157 CYS A N 1
ATOM 1221 C CA . CYS A 1 157 ? -5.844 -14.25 5.75 1 98 157 CYS A CA 1
ATOM 1222 C C . CYS A 1 157 ? -5.703 -15.547 4.957 1 98 157 CYS A C 1
ATOM 1224 O O . CYS A 1 157 ? -5.562 -16.625 5.539 1 98 157 CYS A O 1
ATOM 1226 N N . ALA A 1 158 ? -5.766 -15.461 3.666 1 96.12 158 ALA A N 1
ATOM 1227 C CA . ALA A 1 158 ? -5.562 -16.594 2.77 1 96.12 158 ALA A CA 1
ATOM 1228 C C . ALA A 1 158 ? -5.113 -16.125 1.388 1 96.12 158 ALA A C 1
ATOM 1230 O O . ALA A 1 158 ? -5.348 -14.984 1.008 1 96.12 158 ALA A O 1
ATOM 1231 N N . CYS A 1 159 ? -4.352 -16.969 0.737 1 95.81 159 CYS A N 1
ATOM 1232 C CA . CYS A 1 159 ? -4.039 -16.734 -0.667 1 95.81 159 CYS A CA 1
ATOM 1233 C C . CYS A 1 159 ? -5.215 -17.109 -1.561 1 95.81 159 CYS A C 1
ATOM 1235 O O . CYS A 1 159 ? -5.508 -18.281 -1.743 1 95.81 159 CYS A O 1
ATOM 1237 N N . VAL A 1 160 ? -5.812 -16.047 -2.127 1 94.94 160 VAL A N 1
ATOM 1238 C CA . VAL A 1 160 ? -7.012 -16.266 -2.926 1 94.94 160 VAL A CA 1
ATOM 1239 C C . VAL A 1 160 ? -6.77 -15.812 -4.363 1 94.94 160 VAL A C 1
ATOM 1241 O O . VAL A 1 160 ? -5.809 -15.094 -4.637 1 94.94 160 VAL A O 1
ATOM 1244 N N . CYS A 1 161 ? -7.637 -16.328 -5.227 1 94.75 161 CYS A N 1
ATOM 1245 C CA . CYS A 1 161 ? -7.527 -15.938 -6.629 1 94.75 161 CYS A CA 1
ATOM 1246 C C . CYS A 1 161 ? -7.672 -14.422 -6.785 1 94.75 161 CYS A C 1
ATOM 1248 O O . CYS A 1 161 ? -8.586 -13.82 -6.219 1 94.75 161 CYS A O 1
ATOM 1250 N N . LYS A 1 162 ? -6.824 -13.805 -7.605 1 93 162 LYS A N 1
ATOM 1251 C CA . LYS A 1 162 ? -6.777 -12.352 -7.773 1 93 162 LYS A CA 1
ATOM 1252 C C . LYS A 1 162 ? -8.008 -11.844 -8.523 1 93 162 LYS A C 1
ATOM 1254 O O . LYS A 1 162 ? -8.453 -10.719 -8.305 1 93 162 LYS A O 1
ATOM 1259 N N . ASN A 1 163 ? -8.531 -12.602 -9.352 1 89.69 163 ASN A N 1
ATOM 1260 C CA . ASN A 1 163 ? -9.539 -12.109 -10.297 1 89.69 163 ASN A CA 1
ATOM 1261 C C . ASN A 1 163 ? -10.945 -12.5 -9.867 1 89.69 163 ASN A C 1
ATOM 1263 O O . ASN A 1 163 ? -11.898 -12.375 -10.641 1 89.69 163 ASN A O 1
ATOM 1267 N N . LYS A 1 164 ? -11.055 -12.953 -8.742 1 87.12 164 LYS A N 1
ATOM 1268 C CA . LYS A 1 164 ? -12.367 -13.398 -8.297 1 87.12 164 LYS A CA 1
ATOM 1269 C C . LYS A 1 164 ? -13.391 -12.273 -8.359 1 87.12 164 LYS A C 1
ATOM 1271 O O . LYS A 1 164 ? -14.539 -12.484 -8.758 1 87.12 164 LYS A O 1
ATOM 1276 N N . HIS A 1 165 ? -12.953 -11.086 -8.023 1 84 165 HIS A N 1
ATOM 1277 C CA . HIS A 1 165 ? -13.844 -9.93 -7.953 1 84 165 HIS A CA 1
ATOM 1278 C C . HIS A 1 165 ? -14.312 -9.508 -9.344 1 84 165 HIS A C 1
ATOM 1280 O O . HIS A 1 165 ? -15.297 -8.781 -9.477 1 84 165 HIS A O 1
ATOM 1286 N N . LEU A 1 166 ? -13.773 -9.984 -10.352 1 85.44 166 LEU A N 1
ATOM 1287 C CA . LEU A 1 166 ? -14.102 -9.609 -11.719 1 85.44 166 LEU A CA 1
ATOM 1288 C C . LEU A 1 166 ? -15.18 -10.516 -12.297 1 85.44 166 LEU A C 1
ATOM 1290 O O . LEU A 1 166 ? -15.758 -10.219 -13.344 1 85.44 166 LEU A O 1
ATOM 1294 N N . CYS A 1 167 ? -15.461 -11.555 -11.609 1 84.75 167 CYS A N 1
ATOM 1295 C CA . CYS A 1 167 ? -16.406 -12.539 -12.109 1 84.75 167 CYS A CA 1
ATOM 1296 C C . CYS A 1 167 ? -17.844 -12.109 -11.812 1 84.75 167 CYS A C 1
ATOM 1298 O O . CYS A 1 167 ? -18.188 -11.836 -10.664 1 84.75 167 CYS A O 1
ATOM 1300 N N . ASP A 1 168 ? -18.641 -12.023 -12.859 1 83.12 168 ASP A N 1
ATOM 1301 C CA . ASP A 1 168 ? -20.062 -11.734 -12.688 1 83.12 168 ASP A CA 1
ATOM 1302 C C . ASP A 1 168 ? -20.828 -12.969 -12.195 1 83.12 168 ASP A C 1
ATOM 1304 O O . ASP A 1 168 ? -21.188 -13.836 -12.992 1 83.12 168 ASP A O 1
ATOM 1308 N N . LEU A 1 169 ? -21.125 -12.875 -10.977 1 82.44 169 LEU A N 1
ATOM 1309 C CA . LEU A 1 169 ? -21.672 -14.062 -10.328 1 82.44 169 LEU A CA 1
ATOM 1310 C C . LEU A 1 169 ? -23.141 -14.234 -10.672 1 82.44 169 LEU A C 1
ATOM 1312 O O . LEU A 1 169 ? -23.75 -15.25 -10.328 1 82.44 169 LEU A O 1
ATOM 1316 N N . ARG A 1 170 ? -23.688 -13.305 -11.414 1 81.62 170 ARG A N 1
ATOM 1317 C CA . ARG A 1 170 ? -25.062 -13.445 -11.883 1 81.62 170 ARG A CA 1
ATOM 1318 C C . ARG A 1 170 ? -25.156 -14.477 -13.008 1 81.62 170 ARG A C 1
ATOM 1320 O O . ARG A 1 170 ? -26.141 -15.227 -13.086 1 81.62 170 ARG A O 1
ATOM 1327 N N . THR A 1 171 ? -24.125 -14.562 -13.758 1 74.5 171 THR A N 1
ATOM 1328 C CA . THR A 1 171 ? -24.156 -15.422 -14.938 1 74.5 171 THR A CA 1
ATOM 1329 C C . THR A 1 171 ? -23.109 -16.531 -14.828 1 74.5 171 THR A C 1
ATOM 1331 O O . THR A 1 171 ? -23.203 -17.547 -15.516 1 74.5 171 THR A O 1
ATOM 1334 N N . HIS A 1 172 ? -22.172 -16.281 -13.93 1 80.44 172 HIS A N 1
ATOM 1335 C CA . HIS A 1 172 ? -21.062 -17.219 -13.797 1 80.44 172 HIS A CA 1
ATOM 1336 C C . HIS A 1 172 ? -20.906 -17.688 -12.359 1 80.44 172 HIS A C 1
ATOM 1338 O O . HIS A 1 172 ? -21.516 -17.141 -11.445 1 80.44 172 HIS A O 1
ATOM 1344 N N . PHE A 1 173 ? -20.266 -18.828 -12.203 1 84.06 173 PHE A N 1
ATOM 1345 C CA . PHE A 1 173 ? -19.703 -19.141 -10.898 1 84.06 173 PHE A CA 1
ATOM 1346 C C . PHE A 1 173 ? -18.172 -19.125 -10.945 1 84.06 173 PHE A C 1
ATOM 1348 O O . PHE A 1 173 ? -17.578 -19.375 -12 1 84.06 173 PHE A O 1
ATOM 1355 N N . PHE A 1 174 ? -17.656 -18.734 -9.898 1 88.88 174 PHE A N 1
ATOM 1356 C CA . PHE A 1 174 ? -16.203 -18.641 -9.828 1 88.88 174 PHE A CA 1
ATOM 1357 C C . PHE A 1 174 ? -15.617 -19.938 -9.281 1 88.88 174 PHE A C 1
ATOM 1359 O O . PHE A 1 174 ? -16.016 -20.406 -8.211 1 88.88 174 PHE A O 1
ATOM 1366 N N . ASP A 1 175 ? -14.688 -20.547 -10.039 1 89 175 ASP A N 1
ATOM 1367 C CA . ASP A 1 175 ? -13.977 -21.734 -9.578 1 89 175 ASP A CA 1
ATOM 1368 C C . ASP A 1 175 ? -12.68 -21.359 -8.875 1 89 175 ASP A C 1
ATOM 1370 O O . ASP A 1 175 ? -11.695 -21 -9.523 1 89 175 ASP A O 1
ATOM 1374 N N . ASP A 1 176 ? -12.617 -21.609 -7.602 1 90.19 176 ASP A N 1
ATOM 1375 C CA . ASP A 1 176 ? -11.469 -21.219 -6.785 1 90.19 176 ASP A CA 1
ATOM 1376 C C . ASP A 1 176 ? -10.25 -22.078 -7.098 1 90.19 176 ASP A C 1
ATOM 1378 O O . ASP A 1 176 ? -9.117 -21.688 -6.797 1 90.19 176 ASP A O 1
ATOM 1382 N N . ASN A 1 177 ? -10.461 -23.234 -7.656 1 87.94 177 ASN A N 1
ATOM 1383 C CA . ASN A 1 177 ? -9.352 -24.141 -7.949 1 87.94 177 ASN A CA 1
ATOM 1384 C C . ASN A 1 177 ? -8.625 -23.719 -9.227 1 87.94 177 ASN A C 1
ATOM 1386 O O . ASN A 1 177 ? -7.398 -23.844 -9.312 1 87.94 177 ASN A O 1
ATOM 1390 N N . THR A 1 178 ? -9.359 -23.219 -10.164 1 88 178 THR A N 1
ATOM 1391 C CA . THR A 1 178 ? -8.758 -22.844 -11.438 1 88 178 THR A CA 1
ATOM 1392 C C . THR A 1 178 ? -8.688 -21.328 -11.578 1 88 178 THR A C 1
ATOM 1394 O O . THR A 1 178 ? -8.031 -20.812 -12.492 1 88 178 THR A O 1
ATOM 1397 N N . CYS A 1 179 ? -9.328 -20.688 -10.727 1 91.81 179 CYS A N 1
ATOM 1398 C CA . CYS A 1 179 ? -9.391 -19.219 -10.742 1 91.81 179 CYS A CA 1
ATOM 1399 C C . CYS A 1 179 ? -10.047 -18.719 -12.023 1 91.81 179 CYS A C 1
ATOM 1401 O O . CYS A 1 179 ? -9.562 -17.766 -12.641 1 91.81 179 CYS A O 1
ATOM 1403 N N . GLU A 1 180 ? -11.102 -19.391 -12.367 1 85.5 180 GLU A N 1
ATOM 1404 C CA . GLU A 1 180 ? -11.789 -19.031 -13.609 1 85.5 180 GLU A CA 1
ATOM 1405 C C . GLU A 1 180 ? -13.281 -18.812 -13.359 1 85.5 180 GLU A C 1
ATOM 1407 O O . GLU A 1 180 ? -13.859 -19.406 -12.445 1 85.5 180 GLU A O 1
ATOM 1412 N N . CYS A 1 181 ? -13.758 -17.891 -14.203 1 83.44 181 CYS A N 1
ATOM 1413 C CA . CYS A 1 181 ? -15.203 -17.688 -14.227 1 83.44 181 CYS A CA 1
ATOM 1414 C C . CYS A 1 181 ? -15.875 -18.641 -15.203 1 83.44 181 CYS A C 1
ATOM 1416 O O . CYS A 1 181 ? -15.617 -18.594 -16.406 1 83.44 181 CYS A O 1
ATOM 1418 N N . VAL A 1 182 ? -16.828 -19.5 -14.641 1 79.75 182 VAL A N 1
ATOM 1419 C CA . VAL A 1 182 ? -17.453 -20.547 -15.438 1 79.75 182 VAL A CA 1
ATOM 1420 C C . VAL A 1 182 ? -18.953 -20.266 -15.578 1 79.75 182 VAL A C 1
ATOM 1422 O O . VAL A 1 182 ? -19.609 -19.875 -14.609 1 79.75 182 VAL A O 1
ATOM 1425 N N . CYS A 1 183 ? -19.469 -20.375 -16.703 1 74.81 183 CYS A N 1
ATOM 1426 C CA . CYS A 1 183 ? -20.875 -20.125 -16.984 1 74.81 183 CYS A CA 1
ATOM 1427 C C . CYS A 1 183 ? -21.766 -21.094 -16.219 1 74.81 183 CYS A C 1
ATOM 1429 O O . CYS A 1 183 ? -21.453 -22.281 -16.125 1 74.81 183 CYS A O 1
ATOM 1431 N N . ARG A 1 184 ? -22.797 -20.406 -15.469 1 71.94 184 ARG A N 1
ATOM 1432 C CA . ARG A 1 184 ? -23.766 -21.234 -14.75 1 71.94 184 ARG A CA 1
ATOM 1433 C C . ARG A 1 184 ? -24.594 -22.078 -15.719 1 71.94 184 ARG A C 1
ATOM 1435 O O . ARG A 1 184 ? -24.875 -23.25 -15.438 1 71.94 184 ARG A O 1
ATOM 1442 N N . ARG A 1 185 ? -25.375 -21.266 -16.578 1 62.41 185 ARG A N 1
ATOM 1443 C CA . ARG A 1 185 ? -26.25 -21.969 -17.516 1 62.41 185 ARG A CA 1
ATOM 1444 C C . ARG A 1 185 ? -25.609 -22.078 -18.891 1 62.41 185 ARG A C 1
ATOM 1446 O O . ARG A 1 185 ? -24.922 -21.172 -19.344 1 62.41 185 ARG A O 1
ATOM 1453 N N . ARG A 1 186 ? -25.047 -22.984 -19.297 1 54.97 186 ARG A N 1
ATOM 1454 C CA . ARG A 1 186 ? -24.5 -23.172 -20.625 1 54.97 186 ARG A CA 1
ATOM 1455 C C . ARG A 1 186 ? -25.594 -23.5 -21.641 1 54.97 186 ARG A C 1
ATOM 1457 O O . ARG A 1 186 ? -26.188 -24.578 -21.594 1 54.97 186 ARG A O 1
ATOM 1464 N N . ARG A 1 187 ? -26.328 -22.562 -21.891 1 52.34 187 ARG A N 1
ATOM 1465 C CA . ARG A 1 187 ? -27.188 -22.906 -23.016 1 52.34 187 ARG A CA 1
ATOM 1466 C C . ARG A 1 187 ? -26.375 -23.109 -24.297 1 52.34 187 ARG A C 1
ATOM 1468 O O . ARG A 1 187 ? -25.719 -22.188 -24.766 1 52.34 187 ARG A O 1
ATOM 1475 N N . GLY A 1 188 ? -26.25 -24.422 -24.734 1 58.47 188 GLY A N 1
ATOM 1476 C CA . GLY A 1 188 ? -25.672 -24.984 -25.938 1 58.47 188 GLY A CA 1
ATOM 1477 C C . GLY A 1 188 ? -24.156 -25.078 -25.891 1 58.47 188 GLY A C 1
ATOM 1478 O O . GLY A 1 188 ? -23.531 -25.578 -26.812 1 58.47 188 GLY A O 1
ATOM 1479 N N . CYS A 1 189 ? -23.625 -24.359 -24.953 1 59.53 189 CYS A N 1
ATOM 1480 C CA . CYS A 1 189 ? -22.172 -24.5 -24.922 1 59.53 189 CYS A CA 1
ATOM 1481 C C . CYS A 1 189 ? -21.75 -25.562 -23.922 1 59.53 189 CYS A C 1
ATOM 1483 O O . CYS A 1 189 ? -22.547 -25.953 -23.062 1 59.53 189 CYS A O 1
ATOM 1485 N N . ALA A 1 190 ? -20.703 -26.312 -24.203 1 58.41 190 ALA A N 1
ATOM 1486 C CA . ALA A 1 190 ? -20.172 -27.391 -23.375 1 58.41 190 ALA A CA 1
ATOM 1487 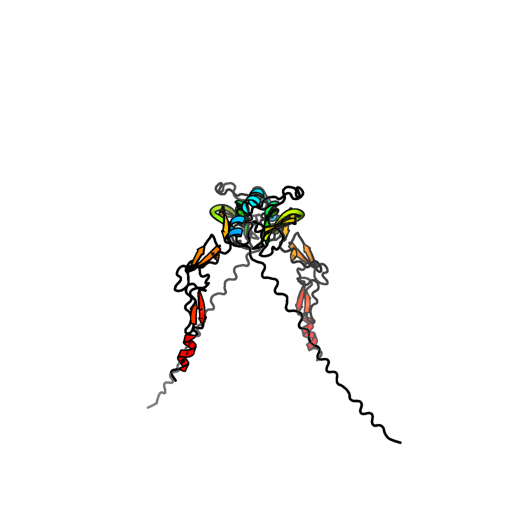C C . ALA A 1 190 ? -19.812 -26.906 -21.984 1 58.41 190 ALA A C 1
ATOM 1489 O O . ALA A 1 190 ? -19.5 -25.734 -21.797 1 58.41 190 ALA A O 1
ATOM 1490 N N . PHE A 1 191 ? -20.031 -27.828 -21.047 1 57.66 191 PHE A N 1
ATOM 1491 C CA . PHE A 1 191 ? -19.594 -27.641 -19.672 1 57.66 191 PHE A CA 1
ATOM 1492 C C . PHE A 1 191 ? -18.125 -27.266 -19.625 1 57.66 191 PHE A C 1
ATOM 1494 O O . PHE A 1 191 ? -17.281 -27.922 -20.25 1 57.66 191 PHE A O 1
ATOM 1501 N N . GLY A 1 192 ? -17.859 -26.078 -19.125 1 56.44 192 GLY A N 1
ATOM 1502 C CA . GLY A 1 192 ? -16.469 -25.703 -18.984 1 56.44 192 GLY A CA 1
ATOM 1503 C C . GLY A 1 192 ? -16.016 -24.672 -20 1 56.44 192 GLY A C 1
ATOM 1504 O O . GLY A 1 192 ? -14.852 -24.297 -20.062 1 56.44 192 GLY A O 1
ATOM 1505 N N . ALA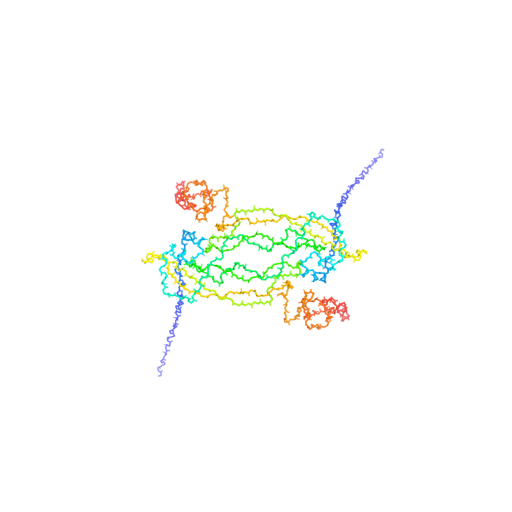 A 1 193 ? -16.859 -24.422 -21.016 1 56.91 193 ALA A N 1
ATOM 1506 C CA . ALA A 1 193 ? -16.469 -23.453 -22.031 1 56.91 193 ALA A CA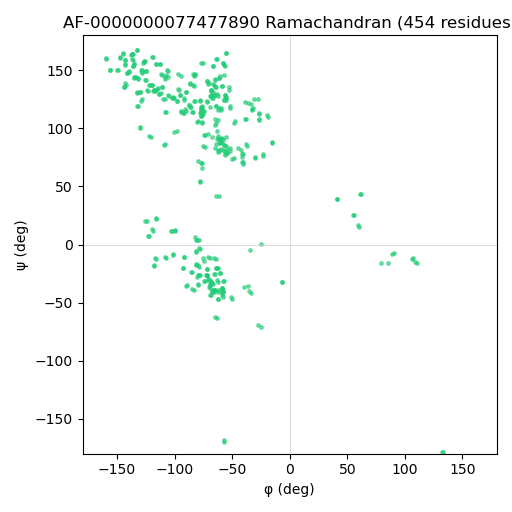 1
ATOM 1507 C C . ALA A 1 193 ? -16.219 -22.078 -21.422 1 56.91 193 ALA A C 1
ATOM 1509 O O . ALA A 1 193 ? -17 -21.625 -20.562 1 56.91 193 ALA A O 1
ATOM 1510 N N . VAL A 1 194 ? -15.023 -21.641 -21.5 1 54.91 194 VAL A N 1
ATOM 1511 C CA . VAL A 1 194 ? -14.656 -20.297 -21.031 1 54.91 194 VAL A CA 1
ATOM 1512 C C . VAL A 1 194 ? -15.297 -19.25 -21.922 1 54.91 194 VAL A C 1
ATOM 1514 O O . VAL A 1 194 ? -15.023 -19.203 -23.125 1 54.91 194 VAL A O 1
ATOM 1517 N N . SER A 1 195 ? -16.469 -18.734 -21.625 1 57.97 195 SER A N 1
ATOM 1518 C CA . SER A 1 195 ? -17.078 -17.656 -22.406 1 57.97 195 SER A CA 1
ATOM 1519 C C . SER A 1 195 ? -17.391 -16.453 -21.531 1 57.97 195 SER A C 1
ATOM 1521 O O . SER A 1 195 ? -17.703 -16.594 -20.344 1 57.97 195 SER A O 1
ATOM 1523 N N . ASP A 1 196 ? -17 -15.328 -22.031 1 58.19 196 ASP A N 1
ATOM 1524 C CA . ASP A 1 196 ? -17.297 -14.055 -21.375 1 58.19 196 ASP A CA 1
ATOM 1525 C C . ASP A 1 196 ? -18.812 -13.828 -21.297 1 58.19 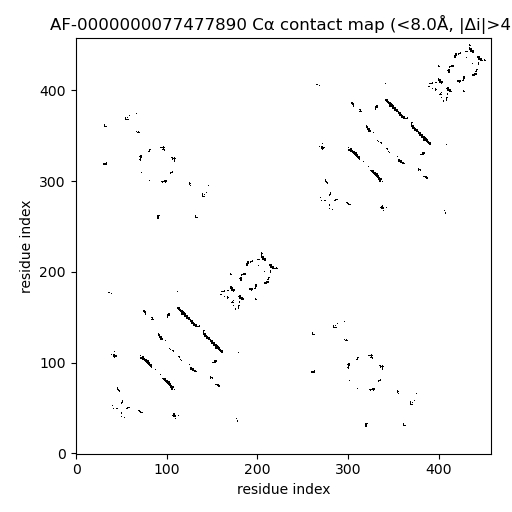196 ASP A C 1
ATOM 1527 O O . ASP A 1 196 ? -19.281 -13.086 -20.422 1 58.19 196 ASP A O 1
ATOM 1531 N N . ASP A 1 197 ? -19.531 -14.297 -22.25 1 58.62 197 ASP A N 1
ATOM 1532 C CA . ASP A 1 197 ? -20.984 -14.133 -22.281 1 58.62 197 ASP A CA 1
ATOM 1533 C C . ASP A 1 197 ? -21.688 -15.484 -22.297 1 58.62 197 ASP A C 1
ATOM 1535 O O . ASP A 1 197 ? -21.734 -16.156 -23.328 1 58.62 197 ASP A O 1
ATOM 1539 N N . CYS A 1 198 ? -22 -15.922 -21.125 1 61.69 198 CYS A N 1
ATOM 1540 C CA . CYS A 1 198 ? -22.641 -17.219 -20.969 1 61.69 198 CYS A CA 1
ATOM 1541 C C . CYS A 1 198 ? -24.016 -17.234 -21.625 1 61.69 198 CYS A C 1
ATOM 1543 O O . CYS A 1 198 ? -24.594 -18.312 -21.828 1 61.69 198 CYS A O 1
ATOM 1545 N N . ASN A 1 199 ? -24.422 -16.109 -21.938 1 58.75 199 ASN A N 1
ATOM 1546 C CA . ASN A 1 199 ? -25.75 -16.031 -22.547 1 58.75 199 ASN A CA 1
ATOM 1547 C C . ASN A 1 199 ? -25.672 -15.516 -23.984 1 58.75 199 ASN A C 1
ATOM 1549 O O . ASN A 1 199 ? -26.656 -14.969 -24.5 1 58.75 199 ASN A O 1
ATOM 1553 N N . ARG A 1 200 ? -24.484 -15.727 -24.469 1 58.72 200 ARG A N 1
ATOM 1554 C CA . ARG A 1 200 ? -24.359 -15.133 -25.797 1 58.72 200 ARG A CA 1
ATOM 1555 C C . ARG A 1 200 ? -25.344 -15.766 -26.766 1 58.72 200 ARG A C 1
ATOM 1557 O O . ARG A 1 200 ? -25.469 -17 -26.812 1 58.72 200 ARG A O 1
ATOM 1564 N N . GLN A 1 201 ? -26.297 -15.031 -27.297 1 61.72 201 GLN A N 1
ATOM 1565 C CA . GLN A 1 201 ? -27.125 -15.398 -28.438 1 61.72 201 GLN A CA 1
ATOM 1566 C C . GLN A 1 201 ? -26.484 -14.93 -29.75 1 61.72 201 GLN A C 1
ATOM 1568 O O . GLN A 1 201 ? -26.031 -13.789 -29.844 1 61.72 201 GLN A O 1
ATOM 1573 N N . CYS A 1 202 ? -26.156 -15.898 -30.469 1 63.38 202 CYS A N 1
ATOM 1574 C CA . CYS A 1 202 ? -25.547 -15.57 -31.75 1 63.38 202 CYS A CA 1
ATOM 1575 C C . CYS A 1 202 ? -26.547 -14.883 -32.688 1 63.38 202 CYS A C 1
ATOM 1577 O O . CYS A 1 202 ? -27.75 -15.141 -32.594 1 63.38 202 CYS A O 1
ATOM 1579 N N . SER A 1 203 ? -26.062 -13.773 -33.25 1 65.69 203 SER A N 1
ATOM 1580 C CA . SER A 1 203 ? -26.906 -13.094 -34.219 1 65.69 203 SER A CA 1
ATOM 1581 C C . SER A 1 203 ? -27.328 -14.039 -35.344 1 65.69 203 SER A C 1
ATOM 1583 O O . SER A 1 203 ? -26.781 -15.141 -35.469 1 65.69 203 SER A O 1
ATOM 1585 N N . SER A 1 204 ? -28.359 -13.602 -36.094 1 68.88 204 SER A N 1
ATOM 1586 C CA . SER A 1 204 ? -28.797 -14.352 -37.25 1 68.88 204 SER A CA 1
ATOM 1587 C C . SER A 1 204 ? -27.625 -14.648 -38.188 1 68.88 204 SER A C 1
ATOM 1589 O O . SER A 1 204 ? -26.797 -13.773 -38.469 1 68.88 204 SER A O 1
ATOM 1591 N N . GLY A 1 205 ? -27.484 -15.82 -38.688 1 67.12 205 GLY A N 1
ATOM 1592 C CA . GLY A 1 205 ? -26.406 -16.266 -39.531 1 67.12 205 GLY A CA 1
ATOM 1593 C C . GLY A 1 205 ? -25.219 -16.828 -38.781 1 67.12 205 GLY A C 1
ATOM 1594 O O . GLY A 1 205 ? -24.281 -17.344 -39.375 1 67.12 205 GLY A O 1
ATOM 1595 N N . TRP A 1 206 ? -25.344 -16.641 -37.531 1 71.62 206 TRP A N 1
ATOM 1596 C CA . TRP A 1 206 ? -24.234 -17.172 -36.719 1 71.62 206 TRP A CA 1
ATOM 1597 C C . TRP A 1 206 ? -24.719 -18.25 -35.781 1 71.62 206 TRP A C 1
ATOM 1599 O O . TRP A 1 206 ? -25.875 -18.219 -35.312 1 71.62 206 TRP A O 1
ATOM 1609 N N . LYS A 1 207 ? -24.062 -19.312 -35.75 1 69.69 207 LYS A N 1
ATOM 1610 C CA . LYS A 1 207 ? -24.375 -20.406 -34.844 1 69.69 207 LYS A CA 1
ATOM 1611 C C . LYS A 1 207 ? -23.359 -20.5 -33.688 1 69.69 207 LYS A C 1
ATOM 1613 O O . LYS A 1 207 ? -22.172 -20.25 -33.906 1 69.69 207 LYS A O 1
ATOM 1618 N N . LEU A 1 208 ? -23.891 -20.859 -32.562 1 69.5 208 LEU A N 1
ATOM 1619 C CA . LEU A 1 208 ? -23.062 -21.016 -31.375 1 69.5 208 LEU A CA 1
ATOM 1620 C C . LEU A 1 208 ? -22.266 -22.312 -31.422 1 69.5 208 LEU A C 1
ATOM 1622 O O . LEU A 1 208 ? -22.844 -23.391 -31.625 1 69.5 208 LEU A O 1
ATOM 1626 N N . ASP A 1 209 ? -20.984 -22.125 -31.438 1 67.62 209 ASP A N 1
ATOM 1627 C CA . ASP A 1 209 ? -20.141 -23.312 -31.312 1 67.62 209 ASP A CA 1
ATOM 1628 C C . ASP A 1 209 ? -20.141 -23.812 -29.859 1 67.62 209 ASP A C 1
ATOM 1630 O O . ASP A 1 209 ? -19.656 -23.125 -28.969 1 67.62 209 ASP A O 1
ATOM 1634 N N . VAL A 1 210 ? -20.766 -25 -29.734 1 66.12 210 VAL A N 1
ATOM 1635 C CA . VAL A 1 210 ? -21 -25.562 -28.406 1 66.12 210 VAL A CA 1
ATOM 1636 C C . VAL A 1 210 ? -19.672 -25.719 -27.672 1 66.12 210 VAL A C 1
ATOM 1638 O O . VAL A 1 210 ? -19.594 -25.531 -26.469 1 66.12 210 VAL A O 1
ATOM 1641 N N . ASP A 1 211 ? -18.578 -25.969 -28.391 1 65.38 211 ASP A N 1
ATOM 1642 C CA . ASP A 1 211 ? -17.297 -26.297 -27.766 1 65.38 211 ASP A CA 1
ATOM 1643 C C . ASP A 1 211 ? -16.531 -25.047 -27.344 1 65.38 211 ASP A C 1
ATOM 1645 O O . ASP A 1 211 ? -15.93 -25 -26.281 1 65.38 211 ASP A O 1
ATOM 1649 N N . SER A 1 212 ? -16.609 -24.031 -28.203 1 64.12 212 SER A N 1
ATOM 1650 C CA . SER A 1 212 ? -15.836 -22.828 -27.938 1 64.12 212 SER A CA 1
ATOM 1651 C C . SER A 1 212 ? -16.703 -21.719 -27.344 1 64.12 212 SER A C 1
ATOM 1653 O O . SER A 1 212 ? -16.188 -20.719 -26.844 1 64.12 212 SER A O 1
ATOM 1655 N N . CYS A 1 213 ? -17.969 -22.016 -27.359 1 66.94 213 CYS A N 1
ATOM 1656 C CA . CYS A 1 213 ? -18.984 -21.078 -26.891 1 66.94 213 CYS A CA 1
ATOM 1657 C C . CYS A 1 213 ? -18.875 -19.75 -27.641 1 66.94 213 CYS A C 1
ATOM 1659 O O . CYS A 1 213 ? -19.047 -18.688 -27.047 1 66.94 213 CYS A O 1
ATOM 1661 N N . GLN A 1 214 ? -18.312 -19.828 -28.859 1 69.25 214 GLN A N 1
ATOM 1662 C CA . GLN A 1 214 ? -18.219 -18.656 -29.703 1 69.25 214 GLN A CA 1
ATOM 1663 C C . GLN A 1 214 ? -19.188 -18.734 -30.875 1 69.25 214 GLN A C 1
ATOM 1665 O O . GLN A 1 214 ? -19.562 -19.812 -31.312 1 69.25 214 GLN A O 1
ATOM 1670 N N . CYS A 1 215 ? -19.703 -17.5 -31.141 1 70 215 CYS A N 1
ATOM 1671 C CA . CYS A 1 215 ? -20.578 -17.453 -32.312 1 70 215 CYS A CA 1
ATOM 1672 C C . CYS A 1 215 ? -19.766 -17.516 -33.594 1 70 215 CYS A C 1
ATOM 1674 O O . CYS A 1 215 ? -18.75 -16.828 -33.75 1 70 215 CYS A O 1
ATOM 1676 N N . ARG A 1 216 ? -19.891 -18.562 -34.406 1 73.06 216 ARG A N 1
ATOM 1677 C CA . ARG A 1 216 ? -19.281 -18.719 -35.719 1 73.06 216 ARG A CA 1
ATOM 1678 C C . ARG A 1 216 ? -20.312 -18.547 -36.812 1 73.06 216 ARG A C 1
ATOM 1680 O O . ARG A 1 216 ? -21.516 -18.688 -36.594 1 73.06 216 ARG A O 1
ATOM 1687 N N . LEU A 1 217 ? -19.797 -18.031 -37.969 1 73.06 217 LEU A N 1
ATOM 1688 C CA . LEU A 1 217 ? -20.688 -17.891 -39.125 1 73.06 217 LEU A CA 1
ATOM 1689 C C . LEU A 1 217 ? -21.344 -19.219 -39.469 1 73.06 217 LEU A C 1
ATOM 1691 O O . LEU A 1 217 ? -20.688 -20.266 -39.469 1 73.06 217 LEU A O 1
ATOM 1695 N N . ASP A 1 218 ? -22.688 -19.25 -39.562 1 64.62 218 ASP A N 1
ATOM 1696 C CA . ASP A 1 218 ? -23.438 -20.422 -39.969 1 64.62 218 ASP A CA 1
ATOM 1697 C C . ASP A 1 218 ? -23.328 -20.625 -41.5 1 64.62 218 ASP A C 1
ATOM 1699 O O . ASP A 1 218 ? -23.734 -19.75 -42.25 1 64.62 218 ASP A O 1
ATOM 1703 N N . GLY A 1 219 ? -22.359 -21.234 -42 1 58.91 219 GLY A N 1
ATOM 1704 C CA . GLY A 1 219 ? -22.266 -21.5 -43.406 1 58.91 219 GLY A CA 1
ATOM 1705 C C . GLY A 1 219 ? -23.609 -21.75 -44.062 1 58.91 219 GLY A C 1
ATOM 1706 O O . GLY A 1 219 ? -23.75 -21.547 -45.281 1 58.91 219 GLY A O 1
ATOM 1707 N N . ARG A 1 220 ? -24.469 -22.469 -43.469 1 56.16 220 ARG A N 1
ATOM 1708 C CA . ARG A 1 220 ? -25.719 -22.75 -44.156 1 56.16 220 ARG A CA 1
ATOM 1709 C C . ARG A 1 220 ? -26.531 -21.469 -44.375 1 56.16 220 ARG A C 1
ATOM 1711 O O . ARG A 1 220 ? -27.469 -21.453 -45.156 1 56.16 220 ARG A O 1
ATOM 1718 N N . ALA A 1 221 ? -26.359 -20.5 -43.594 1 50.69 221 ALA A N 1
ATOM 1719 C CA . ALA A 1 221 ? -27.172 -19.297 -43.75 1 50.69 221 ALA A CA 1
ATOM 1720 C C . ALA A 1 221 ? -26.734 -18.531 -45 1 50.69 221 ALA A C 1
ATOM 1722 O O . ALA A 1 221 ? -27.484 -17.688 -45.5 1 50.69 221 ALA A O 1
ATOM 1723 N N . LEU A 1 222 ? -25.516 -18.672 -45.375 1 48.16 222 LEU A N 1
ATOM 1724 C CA . LEU A 1 222 ? -25.156 -17.969 -46.594 1 48.16 222 LEU A CA 1
ATOM 1725 C C . LEU A 1 222 ? -25.953 -18.484 -47.781 1 48.16 222 LEU A C 1
ATOM 1727 O O . LEU A 1 222 ? -26.266 -17.734 -48.719 1 48.16 222 LEU A O 1
ATOM 1731 N N . PHE A 1 223 ? -26.141 -19.828 -47.781 1 47.66 223 PHE A N 1
ATOM 1732 C CA . PHE A 1 223 ? -26.734 -20.312 -49.031 1 47.66 223 PHE A CA 1
ATOM 1733 C C . PHE A 1 223 ? -28.234 -20.078 -49.031 1 47.66 223 PHE A C 1
ATOM 1735 O O . PHE A 1 223 ? -28.906 -20.359 -50 1 47.66 223 PHE A O 1
ATOM 1742 N N . GLY A 1 224 ? -28.844 -19.844 -47.906 1 44.06 224 GLY A N 1
ATOM 1743 C CA . GLY A 1 224 ? -30.297 -19.781 -48.031 1 44.06 224 GLY A CA 1
ATOM 1744 C C . GLY A 1 224 ? -30.781 -18.594 -48.844 1 44.06 224 GLY A C 1
ATOM 1745 O O . GLY A 1 224 ? -31.938 -18.547 -49.281 1 44.06 224 GLY A O 1
ATOM 1746 N N . SER A 1 225 ? -30.062 -17.453 -48.75 1 42.75 225 SER A N 1
ATOM 1747 C CA . SER A 1 225 ? -30.688 -16.359 -49.5 1 42.75 225 SER A CA 1
ATOM 1748 C C . SER A 1 225 ? -30.484 -16.547 -51 1 42.75 225 SER A C 1
ATOM 1750 O O . SER A 1 225 ? -31.016 -15.766 -51.812 1 42.75 225 SER A O 1
ATOM 1752 N N . LEU A 1 226 ? -29.594 -17.422 -51.438 1 41.88 226 LEU A N 1
ATOM 1753 C CA . LEU A 1 226 ? -29.438 -17.438 -52.875 1 41.88 226 LEU A CA 1
ATOM 1754 C C . LEU A 1 226 ? -30.547 -18.234 -53.562 1 41.88 226 LEU A C 1
ATOM 1756 O O . LEU A 1 226 ? -30.75 -18.125 -54.781 1 41.88 226 LEU A O 1
ATOM 1760 N N . GLY A 1 227 ? -31.172 -19.234 -52.875 1 37.28 227 GLY A N 1
ATOM 1761 C CA . GLY A 1 227 ? -32.062 -20.094 -53.656 1 37.28 227 GLY A CA 1
ATOM 1762 C C . GLY A 1 227 ? -33.406 -19.453 -53.938 1 37.28 227 GLY A C 1
ATOM 1763 O O . GLY A 1 227 ? -34.219 -20.031 -54.656 1 37.28 227 GLY A O 1
ATOM 1764 N N . ARG A 1 228 ? -33.844 -18.516 -53.062 1 36.97 228 ARG A N 1
ATOM 1765 C CA . ARG A 1 228 ? -35.25 -18.172 -53.344 1 36.97 228 ARG A CA 1
ATOM 1766 C C . ARG A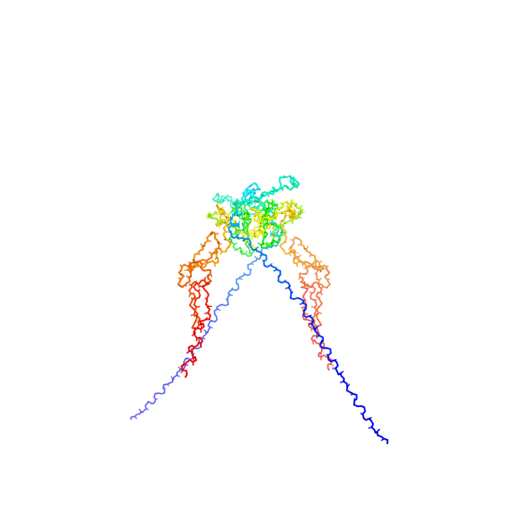 1 228 ? -35.312 -17.141 -54.469 1 36.97 228 ARG A C 1
ATOM 1768 O O . ARG A 1 228 ? -36.406 -16.641 -54.781 1 36.97 228 ARG A O 1
ATOM 1775 N N . ARG A 1 229 ? -34.188 -16.812 -55.094 1 27.47 229 ARG A N 1
ATOM 1776 C CA . ARG A 1 229 ? -34.656 -16.062 -56.25 1 27.47 229 ARG A CA 1
ATOM 1777 C C . ARG A 1 229 ? -35.031 -17 -57.406 1 27.47 229 ARG A C 1
ATOM 1779 O O . ARG A 1 229 ? -34.344 -18.016 -57.625 1 27.47 229 ARG A O 1
ATOM 1786 N N . MET B 1 1 ? -76.25 59.125 -34.375 1 32.38 1 MET B N 1
ATOM 1787 C CA . MET B 1 1 ? -75.875 57.812 -33.844 1 32.38 1 MET B CA 1
ATOM 1788 C C . MET B 1 1 ? -74.375 57.594 -33.906 1 32.38 1 MET B C 1
ATOM 1790 O O . MET B 1 1 ? -73.812 57.5 -35 1 32.38 1 MET B O 1
ATOM 1794 N N . SER B 1 2 ? -73.625 58.344 -33 1 38.91 2 SER B N 1
ATOM 1795 C CA . SER B 1 2 ? -72.188 58.469 -32.812 1 38.91 2 SER B CA 1
ATOM 1796 C C . SER B 1 2 ? -71.562 57.156 -32.406 1 38.91 2 SER B C 1
ATOM 1798 O O . SER B 1 2 ? -72.062 56.469 -31.531 1 38.91 2 SER B O 1
ATOM 1800 N N . VAL B 1 3 ? -71 56.438 -33.375 1 43.38 3 VAL B N 1
ATOM 1801 C CA . VAL B 1 3 ? -70.25 55.156 -33.344 1 43.38 3 VAL B CA 1
ATOM 1802 C C . VAL B 1 3 ? -69.062 55.281 -32.406 1 43.38 3 VAL B C 1
ATOM 1804 O O . VAL B 1 3 ? -68.188 56.125 -32.656 1 43.38 3 VAL B O 1
ATOM 1807 N N . PHE B 1 4 ? -69.25 55.156 -31.078 1 42.72 4 PHE B N 1
ATOM 1808 C CA . PHE B 1 4 ? -68.25 55.094 -30.047 1 42.72 4 PHE B CA 1
ATOM 1809 C C . PHE B 1 4 ? -67.312 53.906 -30.266 1 42.72 4 PHE B C 1
ATOM 1811 O O . PHE B 1 4 ? -67.75 52.75 -30.297 1 42.72 4 PHE B O 1
ATOM 1818 N N . THR B 1 5 ? -66.25 54.031 -31.156 1 44.16 5 THR B N 1
ATOM 1819 C CA . THR B 1 5 ? -65.25 53 -31.359 1 44.16 5 THR B CA 1
ATOM 1820 C C . THR B 1 5 ? -64.5 52.75 -30.062 1 44.16 5 THR B C 1
ATOM 1822 O O . THR B 1 5 ? -63.906 53.656 -29.469 1 44.16 5 THR B O 1
ATOM 1825 N N . SER B 1 6 ? -64.938 51.812 -29.203 1 41.09 6 SER B N 1
ATOM 1826 C CA . SER B 1 6 ? -64.312 51.375 -27.984 1 41.09 6 SER B CA 1
ATOM 1827 C C . SER B 1 6 ? -62.969 50.719 -28.297 1 41.09 6 SER B C 1
ATOM 1829 O O . SER B 1 6 ? -62.906 49.719 -29.031 1 41.09 6 SER B O 1
ATOM 1831 N N . LEU B 1 7 ? -61.875 51.5 -28.406 1 43.25 7 LEU B N 1
ATOM 1832 C CA . LEU B 1 7 ? -60.5 51 -28.547 1 43.25 7 LEU B CA 1
ATOM 1833 C C . LEU B 1 7 ? -60.094 50.188 -27.312 1 43.25 7 LEU B C 1
ATOM 1835 O O . LEU B 1 7 ? -60 50.75 -26.219 1 43.25 7 LEU B O 1
ATOM 1839 N N . THR B 1 8 ? -60.531 48.906 -27.219 1 41.34 8 THR B N 1
ATOM 1840 C CA . THR B 1 8 ? -60.094 48.031 -26.156 1 41.34 8 THR B CA 1
ATOM 1841 C C . THR B 1 8 ? -58.562 47.875 -26.203 1 41.34 8 THR B C 1
ATOM 1843 O O . THR B 1 8 ? -58.031 47.438 -27.219 1 41.34 8 THR B O 1
ATOM 1846 N N . LEU B 1 9 ? -57.844 48.719 -25.5 1 41.38 9 LEU B N 1
ATOM 1847 C CA . LEU B 1 9 ? -56.406 48.594 -25.297 1 41.38 9 LEU B CA 1
ATOM 1848 C C . LEU B 1 9 ? -56.062 47.281 -24.578 1 41.38 9 LEU B C 1
ATOM 1850 O O . LEU B 1 9 ? -56.531 47.031 -23.469 1 41.38 9 LEU B O 1
ATOM 1854 N N . PHE B 1 10 ? -55.812 46.219 -25.359 1 44.41 10 PHE B N 1
ATOM 1855 C CA . PHE B 1 10 ? -55.281 44.969 -24.812 1 44.41 10 PHE B CA 1
ATOM 1856 C C . PHE B 1 10 ? -53.938 45.188 -24.141 1 44.41 10 PHE B C 1
ATOM 1858 O O . PHE B 1 10 ? -52.969 45.531 -24.812 1 44.41 10 PHE B O 1
ATOM 1865 N N . CYS B 1 11 ? -53.938 45.531 -22.828 1 40.78 11 CYS B N 1
ATOM 1866 C CA . CYS B 1 11 ? -52.719 45.594 -22.031 1 40.78 11 CYS B CA 1
ATOM 1867 C C . CYS B 1 11 ? -52.094 44.219 -21.891 1 40.78 11 CYS B C 1
ATOM 1869 O O . CYS B 1 11 ? -52.688 43.312 -21.312 1 40.78 11 CYS B O 1
ATOM 1871 N N . SER B 1 12 ? -51.312 43.781 -22.906 1 45.56 12 SER B N 1
ATOM 1872 C CA . SER B 1 12 ? -50.5 42.594 -22.75 1 45.56 12 SER B CA 1
ATOM 1873 C C . SER B 1 12 ? -49.625 42.656 -21.5 1 45.56 12 SER B C 1
ATOM 1875 O O . SER B 1 12 ? -48.719 43.5 -21.438 1 45.56 12 SER B O 1
ATOM 1877 N N . LEU B 1 13 ? -50.156 42.312 -20.344 1 46.25 13 LEU B N 1
ATOM 1878 C CA . LEU B 1 13 ? -49.344 42.125 -19.141 1 46.25 13 LEU B CA 1
ATOM 1879 C C . LEU B 1 13 ? -48.25 41.094 -19.375 1 46.25 13 LEU B C 1
ATOM 1881 O O . LEU B 1 13 ? -48.531 39.906 -19.547 1 46.25 13 LEU B O 1
ATOM 1885 N N . VAL B 1 14 ? -47.188 41.5 -20.062 1 50.72 14 VAL B N 1
ATOM 1886 C CA . VAL B 1 14 ? -46 40.656 -20.078 1 50.72 14 VAL B CA 1
ATOM 1887 C C . VAL B 1 14 ? -45.531 40.406 -18.641 1 50.72 14 VAL B C 1
ATOM 1889 O O . VAL B 1 14 ? -45.156 41.312 -17.922 1 50.72 14 VAL B O 1
ATOM 1892 N N . VAL B 1 15 ? -46.094 39.375 -17.969 1 49.75 15 VAL B N 1
ATOM 1893 C CA . VAL B 1 15 ? -45.562 38.906 -16.719 1 49.75 15 VAL B CA 1
ATOM 1894 C C . VAL B 1 15 ? -44.062 38.562 -16.906 1 49.75 15 VAL B C 1
ATOM 1896 O O . VAL B 1 15 ? -43.719 37.625 -17.641 1 49.75 15 VAL B O 1
ATOM 1899 N N . LEU B 1 16 ? -43.188 39.594 -16.844 1 46.25 16 LEU B N 1
ATOM 1900 C CA . LEU B 1 16 ? -41.781 39.281 -16.641 1 46.25 16 LEU B CA 1
ATOM 1901 C C . LEU B 1 16 ? -41.562 38.344 -15.469 1 46.25 16 LEU B C 1
ATOM 1903 O O . LEU B 1 16 ? -41.781 38.719 -14.312 1 46.25 16 LEU B O 1
ATOM 1907 N N . GLY B 1 17 ? -41.906 37.031 -15.641 1 45.19 17 GLY B N 1
ATOM 1908 C CA . GLY B 1 17 ? -41.438 36.062 -14.648 1 45.19 17 GLY B CA 1
ATOM 1909 C C . GLY B 1 17 ? -40 36.281 -14.227 1 45.19 17 GLY B C 1
ATOM 1910 O O . GLY B 1 17 ? -39.094 36.188 -15.055 1 45.19 17 GLY B O 1
ATOM 1911 N N . ALA B 1 18 ? -39.75 37.25 -13.266 1 46.09 18 ALA B N 1
ATOM 1912 C CA . ALA B 1 18 ? -38.469 37.281 -12.578 1 46.09 18 ALA B CA 1
ATOM 1913 C C . ALA B 1 18 ? -38 35.875 -12.203 1 46.09 18 ALA B C 1
ATOM 1915 O O . ALA B 1 18 ? -38.656 35.188 -11.414 1 46.09 18 ALA B O 1
ATOM 1916 N N . THR B 1 19 ? -37.5 35.094 -13.195 1 48.47 19 THR B N 1
ATOM 1917 C CA . THR B 1 19 ? -36.75 33.938 -12.68 1 48.47 19 THR B CA 1
ATOM 1918 C C . THR B 1 19 ? -35.906 34.344 -11.492 1 48.47 19 THR B C 1
ATOM 1920 O O . THR B 1 19 ? -34.938 35.125 -11.641 1 48.47 19 THR B O 1
ATOM 1923 N N . GLN B 1 20 ? -36.438 34.5 -10.312 1 44.72 20 GLN B N 1
ATOM 1924 C CA . GLN B 1 20 ? -35.594 34.531 -9.133 1 44.72 20 GLN B CA 1
ATOM 1925 C C . GLN B 1 20 ? -34.438 33.531 -9.25 1 44.72 20 GLN B C 1
ATOM 1927 O O . GLN B 1 20 ? -34.656 32.312 -9.336 1 44.72 20 GLN B O 1
ATOM 1932 N N . ARG B 1 21 ? -33.25 33.938 -9.898 1 41.62 21 ARG B N 1
ATOM 1933 C CA . ARG B 1 21 ? -32.031 33.156 -9.727 1 41.62 21 ARG B CA 1
ATOM 1934 C C . ARG B 1 21 ? -31.906 32.656 -8.297 1 41.62 21 ARG B C 1
ATOM 1936 O O . ARG B 1 21 ? -32.156 33.406 -7.344 1 41.62 21 ARG B O 1
ATOM 1943 N N . ALA B 1 22 ? -32.094 31.312 -8.008 1 46.78 22 ALA B N 1
ATOM 1944 C CA . ALA B 1 22 ? -31.766 30.688 -6.738 1 46.78 22 ALA B CA 1
ATOM 1945 C C . ALA B 1 22 ? -30.531 31.344 -6.102 1 46.78 22 ALA B C 1
ATOM 1947 O O . ALA B 1 22 ? -29.641 31.812 -6.805 1 46.78 22 ALA B O 1
ATOM 1948 N N . PRO B 1 23 ? -30.75 31.906 -4.832 1 40.16 23 PRO B N 1
ATOM 1949 C CA . PRO B 1 23 ? -29.562 32.469 -4.18 1 40.16 23 PRO B CA 1
ATOM 1950 C C . PRO B 1 23 ? -28.281 31.719 -4.574 1 40.16 23 PRO B C 1
ATOM 1952 O O . PRO B 1 23 ? -28.328 30.547 -4.961 1 40.16 23 PRO B O 1
ATOM 1955 N N . ASP B 1 24 ? -27.266 32.469 -5.082 1 37.25 24 ASP B N 1
ATOM 1956 C CA . ASP B 1 24 ? -25.875 32.062 -5.273 1 37.25 24 ASP B CA 1
ATOM 1957 C C . ASP B 1 24 ? -25.484 30.969 -4.273 1 37.25 24 ASP B C 1
ATOM 1959 O O . ASP B 1 24 ? -25.953 30.969 -3.135 1 37.25 24 ASP B O 1
ATOM 1963 N N . GLN B 1 25 ? -25.219 29.734 -4.723 1 40.66 25 GLN B N 1
ATOM 1964 C CA . GLN B 1 25 ? -24.547 28.781 -3.852 1 40.66 25 GLN B CA 1
ATOM 1965 C C . GLN B 1 25 ? -23.75 29.484 -2.76 1 40.66 25 GLN B C 1
ATOM 1967 O O . GLN B 1 25 ? -22.875 30.312 -3.053 1 40.66 25 GLN B O 1
ATOM 1972 N N . GLU B 1 26 ? -24.328 30.016 -1.663 1 41.66 26 GLU B N 1
ATOM 1973 C CA . GLU B 1 26 ? -23.609 30.484 -0.482 1 41.66 26 GLU B CA 1
ATOM 1974 C C . GLU B 1 26 ? -22.172 29.969 -0.477 1 41.66 26 GLU B C 1
ATOM 1976 O O . GLU B 1 26 ? -21.922 28.766 -0.518 1 41.66 26 GLU B O 1
ATOM 1981 N N . GLU B 1 27 ? -21.203 30.625 -1.064 1 45.66 27 GLU B N 1
ATOM 1982 C CA . GLU B 1 27 ? -19.766 30.422 -0.919 1 45.66 27 GLU B CA 1
ATOM 1983 C C . GLU B 1 27 ? -19.422 29.906 0.478 1 45.66 27 GLU B C 1
ATOM 1985 O O . GLU B 1 27 ? -19.672 30.594 1.472 1 45.66 27 GLU B O 1
ATOM 1990 N N . ARG B 1 28 ? -19.656 28.672 0.858 1 50 28 ARG B N 1
ATOM 1991 C CA . ARG B 1 28 ? -19.188 28.188 2.15 1 50 28 ARG B CA 1
ATOM 1992 C C . ARG B 1 28 ? -17.953 28.969 2.605 1 50 28 ARG B C 1
ATOM 1994 O O . ARG B 1 28 ? -17.078 29.281 1.801 1 50 28 ARG B O 1
ATOM 2001 N N . PRO B 1 29 ? -18 29.828 3.59 1 50.38 29 PRO B N 1
ATOM 2002 C CA . PRO B 1 29 ? -16.797 30.516 4.059 1 50.38 29 PRO B CA 1
ATOM 2003 C C . PRO B 1 29 ? -15.539 29.656 3.908 1 50.38 29 PRO B C 1
ATOM 2005 O O . PRO B 1 29 ? -15.594 28.438 4.07 1 50.38 29 PRO B O 1
ATOM 2008 N N . LEU B 1 30 ? -14.609 30.078 3.131 1 53.94 30 LEU B N 1
ATOM 2009 C CA . LEU B 1 30 ? -13.281 29.5 2.947 1 53.94 30 LEU B CA 1
ATOM 2010 C C . LEU B 1 30 ? -12.695 29.047 4.285 1 53.94 30 LEU B C 1
ATOM 2012 O O . LEU B 1 30 ? -12.375 29.891 5.133 1 53.94 30 LEU B O 1
ATOM 2016 N N . LYS B 1 31 ? -13.281 27.938 4.918 1 63 31 LYS B N 1
ATOM 2017 C CA . LYS B 1 31 ? -12.719 27.438 6.168 1 63 31 LYS B CA 1
ATOM 2018 C C . LYS B 1 31 ? -11.195 27.547 6.16 1 63 31 LYS B C 1
ATOM 2020 O O . LYS B 1 31 ? -10.555 27.25 5.148 1 63 31 LYS B O 1
ATOM 2025 N N . SER B 1 32 ? -10.688 28.281 7.148 1 68.69 32 SER B N 1
ATOM 2026 C CA . SER B 1 32 ? -9.266 28.562 7.25 1 68.69 32 SER B CA 1
ATOM 2027 C C . SER B 1 32 ? -8.445 27.266 7.285 1 68.69 32 SER B C 1
ATOM 2029 O O . SER B 1 32 ? -8.844 26.297 7.93 1 68.69 32 SER B O 1
ATOM 2031 N N . GLU B 1 33 ? -7.48 27.188 6.453 1 82.12 33 GLU B N 1
ATOM 2032 C CA . GLU B 1 33 ? -6.543 26.078 6.441 1 82.12 33 GLU B CA 1
ATOM 2033 C C . GLU B 1 33 ? -5.621 26.109 7.66 1 82.12 33 GLU B C 1
ATOM 2035 O O . GLU B 1 33 ? -5.324 27.188 8.188 1 82.12 33 GLU B O 1
ATOM 2040 N N . ILE B 1 34 ? -5.336 25.031 8.25 1 87.12 34 ILE B N 1
ATOM 2041 C CA . ILE B 1 34 ? -4.391 24.922 9.359 1 87.12 34 ILE B CA 1
ATOM 2042 C C . ILE B 1 34 ? -3.025 25.453 8.93 1 87.12 34 ILE B C 1
ATOM 2044 O O . ILE B 1 34 ? -2.496 25.047 7.887 1 87.12 34 ILE B O 1
ATOM 2048 N N . PRO B 1 35 ? -2.562 26.375 9.68 1 87.44 35 PRO B N 1
ATOM 2049 C CA . PRO B 1 35 ? -1.239 26.906 9.336 1 87.44 35 PRO B CA 1
ATOM 2050 C C . PRO B 1 35 ? -0.164 25.828 9.289 1 87.44 35 PRO B C 1
ATOM 2052 O O . PRO B 1 35 ? -0.231 24.859 10.047 1 87.44 35 PRO B O 1
ATOM 2055 N N . VAL B 1 36 ? 0.874 26.094 8.508 1 88.81 36 VAL B N 1
ATOM 2056 C CA . VAL B 1 36 ? 1.95 25.141 8.273 1 88.81 36 VAL B CA 1
ATOM 2057 C C . VAL B 1 36 ? 2.701 24.875 9.578 1 88.81 36 VAL B C 1
ATOM 2059 O O . VAL B 1 36 ? 3.121 23.75 9.844 1 88.81 36 VAL B O 1
ATOM 2062 N N . GLU B 1 37 ? 2.898 25.906 10.352 1 86.5 37 GLU B N 1
ATOM 2063 C CA . GLU B 1 37 ? 3.633 25.781 11.609 1 86.5 37 GLU B CA 1
ATOM 2064 C C . GLU B 1 37 ? 2.971 24.766 12.531 1 86.5 37 GLU B C 1
ATOM 2066 O O . GLU B 1 37 ? 3.656 23.984 13.203 1 86.5 37 GLU B O 1
ATOM 2071 N N . ILE B 1 38 ? 1.7 24.797 12.555 1 87.38 38 ILE B N 1
ATOM 2072 C CA . ILE B 1 38 ? 0.96 23.859 13.391 1 87.38 38 ILE B CA 1
ATOM 2073 C C . ILE B 1 38 ? 1.104 22.453 12.836 1 87.38 38 ILE B C 1
ATOM 2075 O O . ILE B 1 38 ? 1.304 21.5 13.594 1 87.38 38 ILE B O 1
ATOM 2079 N N . LYS B 1 39 ? 0.995 22.328 11.562 1 89.75 39 LYS B N 1
ATOM 2080 C CA . LYS B 1 39 ? 1.158 21.031 10.914 1 89.75 39 LYS B CA 1
ATOM 2081 C C . LYS B 1 39 ? 2.539 20.438 11.195 1 89.75 39 LYS B C 1
ATOM 2083 O O . LYS B 1 39 ? 2.678 19.234 11.406 1 89.75 39 LYS B O 1
ATOM 2088 N N . ARG B 1 40 ? 3.467 21.312 11.211 1 90.94 40 ARG B N 1
ATOM 2089 C CA . ARG B 1 40 ? 4.836 20.891 11.484 1 90.94 40 ARG B CA 1
ATOM 2090 C C . ARG B 1 40 ? 4.977 20.375 12.914 1 90.94 40 ARG B C 1
ATOM 2092 O O . ARG B 1 40 ? 5.641 19.375 13.164 1 90.94 40 ARG B O 1
ATOM 2099 N N . LEU B 1 41 ? 4.336 21 13.797 1 87.69 41 LEU B N 1
ATOM 2100 C CA . LEU B 1 41 ? 4.406 20.609 15.195 1 87.69 41 LEU B CA 1
ATOM 2101 C C . LEU B 1 41 ? 3.703 19.266 15.414 1 87.69 41 LEU B C 1
ATOM 2103 O O . LEU B 1 41 ? 4.152 18.453 16.219 1 87.69 41 LEU B O 1
ATOM 2107 N N . LEU B 1 42 ? 2.68 19.031 14.719 1 89.81 42 LEU B N 1
ATOM 2108 C CA . LEU B 1 42 ? 1.842 17.844 14.891 1 89.81 42 LEU B CA 1
ATOM 2109 C C . LEU B 1 42 ? 2.553 16.594 14.383 1 89.81 42 LEU B C 1
ATOM 2111 O O . LEU B 1 42 ? 2.303 15.492 14.867 1 89.81 42 LEU B O 1
ATOM 2115 N N . ARG B 1 43 ? 3.48 16.719 13.43 1 88.69 43 ARG B N 1
ATOM 2116 C CA . ARG B 1 43 ? 4.051 15.594 12.703 1 88.69 43 ARG B CA 1
ATOM 2117 C C . ARG B 1 43 ? 4.809 14.656 13.641 1 88.69 43 ARG B C 1
ATOM 2119 O O . ARG B 1 43 ? 4.953 13.469 13.359 1 88.69 43 ARG B O 1
ATOM 2126 N N . ASN B 1 44 ? 5.18 15.172 14.797 1 83.12 44 ASN B N 1
ATOM 2127 C CA . ASN B 1 44 ? 6.004 14.344 15.672 1 83.12 44 ASN B CA 1
ATOM 2128 C C . ASN B 1 44 ? 5.316 14.07 17 1 83.12 44 ASN B C 1
ATOM 2130 O O . ASN B 1 44 ? 5.949 13.602 17.953 1 83.12 44 ASN B O 1
ATOM 2134 N N . VAL B 1 45 ? 4.098 14.375 17.078 1 88.94 45 VAL B N 1
ATOM 2135 C CA . VAL B 1 45 ? 3.371 14.133 18.328 1 88.94 45 VAL B CA 1
ATOM 2136 C C . VAL B 1 45 ? 3.008 12.656 18.438 1 88.94 45 VAL B C 1
ATOM 2138 O O . VAL B 1 45 ? 2.324 12.109 17.562 1 88.94 45 VAL B O 1
ATOM 2141 N N . THR B 1 46 ? 3.432 12.023 19.531 1 87.62 46 THR B N 1
ATOM 2142 C CA . THR B 1 46 ? 3.275 10.57 19.594 1 87.62 46 THR B CA 1
ATOM 2143 C C . THR B 1 46 ? 2.34 10.18 20.734 1 87.62 46 THR B C 1
ATOM 2145 O O . THR B 1 46 ? 1.973 9.008 20.875 1 87.62 46 THR B O 1
ATOM 2148 N N . SER B 1 47 ? 2.016 11.117 21.594 1 87.88 47 SER B N 1
ATOM 2149 C CA . SER B 1 47 ? 1.15 10.805 22.734 1 87.88 47 SER B CA 1
ATOM 2150 C C . SER B 1 47 ? 0.125 11.906 22.969 1 87.88 47 SER B C 1
ATOM 2152 O O . SER B 1 47 ? 0.29 13.023 22.484 1 87.88 47 SER B O 1
ATOM 2154 N N . TYR B 1 48 ? -0.849 11.477 23.734 1 85.19 48 TYR B N 1
ATOM 2155 C CA . TYR B 1 48 ? -1.89 12.445 24.062 1 85.19 48 TYR B CA 1
ATOM 2156 C C . TYR B 1 48 ? -1.338 13.555 24.953 1 85.19 48 TYR B C 1
ATOM 2158 O O . TYR B 1 48 ? -1.714 14.719 24.797 1 85.19 48 TYR B O 1
ATOM 2166 N N . GLU B 1 49 ? -0.509 13.203 25.891 1 84.62 49 GLU B N 1
ATOM 2167 C CA . GLU B 1 49 ? 0.107 14.188 26.781 1 84.62 49 GLU B CA 1
ATOM 2168 C C . GLU B 1 49 ? 0.913 15.219 26 1 84.62 49 GLU B C 1
ATOM 2170 O O . GLU B 1 49 ? 0.847 16.406 26.281 1 84.62 49 GLU B O 1
ATOM 2175 N N . GLU B 1 50 ? 1.605 14.711 25.031 1 87.12 50 GLU B N 1
ATOM 2176 C CA . GLU B 1 50 ? 2.383 15.617 24.188 1 87.12 50 GLU B CA 1
ATOM 2177 C C . GLU B 1 50 ? 1.474 16.547 23.391 1 87.12 50 GLU B C 1
ATOM 2179 O O . GLU B 1 50 ? 1.778 17.734 23.219 1 87.12 50 GLU B O 1
ATOM 2184 N N . LEU B 1 51 ? 0.44 16 22.922 1 87.31 51 LEU B N 1
ATOM 2185 C CA . LEU B 1 51 ? -0.525 16.797 22.156 1 87.31 51 LEU B CA 1
ATOM 2186 C C . LEU B 1 51 ? -1.123 17.906 23.031 1 87.31 51 LEU B C 1
ATOM 2188 O O . LEU B 1 51 ? -1.217 19.047 22.594 1 87.31 51 LEU B O 1
ATOM 2192 N N . LYS B 1 52 ? -1.509 17.547 24.156 1 83.31 52 LYS B N 1
ATOM 2193 C CA . LYS B 1 52 ? -2.078 18.516 25.094 1 83.31 52 LYS B CA 1
ATOM 2194 C C . LYS B 1 52 ? -1.093 19.641 25.406 1 83.31 52 LYS B C 1
ATOM 2196 O O . LYS B 1 52 ? -1.47 20.812 25.406 1 83.31 52 LYS B O 1
ATOM 2201 N N . SER B 1 53 ? 0.084 19.234 25.609 1 83.62 53 SER B N 1
ATOM 2202 C CA . SER B 1 53 ? 1.114 20.203 25.969 1 83.62 53 SER B CA 1
ATOM 2203 C C . SER B 1 53 ? 1.453 21.094 24.781 1 83.62 53 SER B C 1
ATOM 2205 O O . SER B 1 53 ? 1.701 22.297 24.953 1 83.62 53 SER B O 1
ATOM 2207 N N . ALA B 1 54 ? 1.445 20.516 23.625 1 81.75 54 ALA B N 1
ATOM 2208 C CA . ALA B 1 54 ? 1.838 21.266 22.438 1 81.75 54 ALA B CA 1
ATOM 2209 C C . ALA B 1 54 ? 0.819 22.344 22.109 1 81.75 54 ALA B C 1
ATOM 2211 O O . ALA B 1 54 ? 1.186 23.438 21.656 1 81.75 54 ALA B O 1
ATOM 2212 N N . PHE B 1 55 ? -0.433 22.062 22.406 1 80.81 55 PHE B N 1
ATOM 2213 C CA . PHE B 1 55 ? -1.437 23.031 21.969 1 80.81 55 PHE B CA 1
ATOM 2214 C C . PHE B 1 55 ? -2.283 23.516 23.141 1 80.81 55 PHE B C 1
ATOM 2216 O O . PHE B 1 55 ? -3.352 24.094 22.938 1 80.81 55 PHE B O 1
ATOM 2223 N N . ASN B 1 56 ? -1.726 23.344 24.344 1 76.88 56 ASN B N 1
ATOM 2224 C CA . ASN B 1 56 ? -2.4 23.766 25.578 1 76.88 56 ASN B CA 1
ATOM 2225 C C . ASN B 1 56 ? -3.891 23.438 25.531 1 76.88 56 ASN B C 1
ATOM 2227 O O . ASN B 1 56 ? -4.73 24.312 25.781 1 76.88 56 ASN B O 1
ATOM 2231 N N . LEU B 1 57 ? -4.094 22.328 25 1 71.06 57 LEU B N 1
ATOM 2232 C CA . LEU B 1 57 ? -5.484 21.891 24.891 1 71.06 57 LEU B CA 1
ATOM 2233 C C . LEU B 1 57 ? -6.102 21.688 26.266 1 71.06 57 LEU B C 1
ATOM 2235 O O . LEU B 1 57 ? -5.453 21.141 27.156 1 71.06 57 LEU B O 1
ATOM 2239 N N . ASP B 1 58 ? -6.996 22.703 26.672 1 61.91 58 ASP B N 1
ATOM 2240 C CA . ASP B 1 58 ? -7.75 22.469 27.891 1 61.91 58 ASP B CA 1
ATOM 2241 C C . ASP B 1 58 ? -8.688 21.266 27.734 1 61.91 58 ASP B C 1
ATOM 2243 O O . ASP B 1 58 ? -9.867 21.438 27.422 1 61.91 58 ASP B O 1
ATOM 2247 N N . ILE B 1 59 ? -8.188 20.391 27.172 1 55.03 59 ILE B N 1
ATOM 2248 C CA . ILE B 1 59 ? -9.031 19.219 27 1 55.03 59 ILE B CA 1
ATOM 2249 C C . ILE B 1 59 ? -9.484 18.703 28.375 1 55.03 59 ILE B C 1
ATOM 2251 O O . ILE B 1 59 ? -8.672 18.562 29.281 1 55.03 59 ILE B O 1
ATOM 2255 N N . PHE B 1 60 ? -10.656 19.172 28.953 1 50.16 60 PHE B N 1
ATOM 2256 C CA . PHE B 1 60 ? -11.297 18.766 30.203 1 50.16 60 PHE B CA 1
ATOM 2257 C C . PHE B 1 60 ? -10.805 17.391 30.641 1 50.16 60 PHE B C 1
ATOM 2259 O O . PHE B 1 60 ? -10.609 16.5 29.812 1 50.16 60 PHE B O 1
ATOM 2266 N N . THR B 1 61 ? -10.047 17.422 31.766 1 48.34 61 THR B N 1
ATOM 2267 C CA . THR B 1 61 ? -9.68 16.344 32.656 1 48.34 61 THR B CA 1
ATOM 2268 C C . THR B 1 61 ? -10.734 15.234 32.625 1 48.34 61 THR B C 1
ATOM 2270 O O . THR B 1 61 ? -10.406 14.055 32.781 1 48.34 61 THR B O 1
ATOM 2273 N N . ALA B 1 62 ? -11.914 15.695 33.219 1 41.12 62 ALA B N 1
ATOM 2274 C CA . ALA B 1 62 ? -12.914 14.695 33.594 1 41.12 62 ALA B CA 1
ATOM 2275 C C . ALA B 1 62 ? -13.203 13.742 32.438 1 41.12 62 ALA B C 1
ATOM 2277 O O . ALA B 1 62 ? -13.812 12.68 32.656 1 41.12 62 ALA B O 1
ATOM 2278 N N . GLU B 1 63 ? -13.383 14.391 31.328 1 45.5 63 GLU B N 1
ATOM 2279 C CA . GLU B 1 63 ? -14.133 13.555 30.391 1 45.5 63 GLU B CA 1
ATOM 2280 C C . GLU B 1 63 ? -13.422 12.234 30.125 1 45.5 63 GLU B C 1
ATOM 2282 O O . GLU B 1 63 ? -12.258 12.062 30.5 1 45.5 63 GLU B O 1
ATOM 2287 N N . ASP B 1 64 ? -13.961 11.227 28.844 1 45.75 64 ASP B N 1
ATOM 2288 C CA . ASP B 1 64 ? -14.453 9.852 28.812 1 45.75 64 ASP B CA 1
ATOM 2289 C C . ASP B 1 64 ? -13.297 8.852 28.875 1 45.75 64 ASP B C 1
ATOM 2291 O O . ASP B 1 64 ? -12.508 8.75 27.938 1 45.75 64 ASP B O 1
ATOM 2295 N N . ASP B 1 65 ? -12.695 8.742 30.016 1 52.03 65 ASP B N 1
ATOM 2296 C CA . ASP B 1 65 ? -12.211 7.387 30.25 1 52.03 65 ASP B CA 1
ATOM 2297 C C . ASP B 1 65 ? -12.695 6.434 29.156 1 52.03 65 ASP B C 1
ATOM 2299 O O . ASP B 1 65 ? -12.219 5.305 29.062 1 52.03 65 ASP B O 1
ATOM 2303 N N . ARG B 1 66 ? -13.914 6.902 28.766 1 52.69 66 ARG B N 1
ATOM 2304 C CA . ARG B 1 66 ? -14.57 6.016 27.797 1 52.69 66 ARG B CA 1
ATOM 2305 C C . ARG B 1 66 ? -13.773 5.934 26.5 1 52.69 66 ARG B C 1
ATOM 2307 O O . ARG B 1 66 ? -13.977 5.012 25.703 1 52.69 66 ARG B O 1
ATOM 2314 N N . PHE B 1 67 ? -12.836 7.117 26.344 1 62.44 67 PHE B N 1
ATOM 2315 C CA . PHE B 1 67 ? -12.148 7.078 25.062 1 62.44 67 PHE B CA 1
ATOM 2316 C C . PHE B 1 67 ? -10.672 6.734 25.25 1 62.44 67 PHE B C 1
ATOM 2318 O O . PHE B 1 67 ? -9.938 7.469 25.906 1 62.44 67 PHE B O 1
ATOM 2325 N N . SER B 1 68 ? -10.367 5.629 25.297 1 70.75 68 SER B N 1
ATOM 2326 C CA . SER B 1 68 ? -8.977 5.176 25.297 1 70.75 68 SER B CA 1
ATOM 2327 C C . SER B 1 68 ? -8.273 5.562 24 1 70.75 68 SER B C 1
ATOM 2329 O O . SER B 1 68 ? -8.469 4.918 22.953 1 70.75 68 SER B O 1
ATOM 2331 N N . LEU B 1 69 ? -7.625 6.836 24.078 1 82.19 69 LEU B N 1
ATOM 2332 C CA . LEU B 1 69 ? -6.879 7.285 22.906 1 82.19 69 LEU B CA 1
ATOM 2333 C C . LEU B 1 69 ? -5.531 6.578 22.812 1 82.19 69 LEU B C 1
ATOM 2335 O O . LEU B 1 69 ? -4.758 6.586 23.781 1 82.19 69 LEU B O 1
ATOM 2339 N N . THR B 1 70 ? -5.445 5.809 21.828 1 85.88 70 THR B N 1
ATOM 2340 C CA . THR B 1 70 ? -4.141 5.219 21.547 1 85.88 70 THR B CA 1
ATOM 2341 C C . THR B 1 70 ? -3.336 6.105 20.594 1 85.88 70 THR B C 1
ATOM 2343 O O . THR B 1 70 ? -3.889 6.68 19.656 1 85.88 70 THR B O 1
ATOM 2346 N N . GLY B 1 71 ? -2.121 6.348 20.969 1 88.81 71 GLY B N 1
ATOM 2347 C CA . GLY B 1 71 ? -1.252 7.141 20.109 1 88.81 71 GLY B CA 1
ATOM 2348 C C . GLY B 1 71 ? -1.084 6.551 18.719 1 88.81 71 GLY B C 1
ATOM 2349 O O . GLY B 1 71 ? -1.3 5.355 18.516 1 88.81 71 GLY B O 1
ATOM 2350 N N . PRO B 1 72 ? -0.751 7.406 17.797 1 93 72 PRO B N 1
ATOM 2351 C CA . PRO B 1 72 ? -0.501 6.926 16.438 1 93 72 PRO B CA 1
ATOM 2352 C C . PRO B 1 72 ? 0.71 6 16.344 1 93 72 PRO B C 1
ATOM 2354 O O . PRO B 1 72 ? 1.657 6.141 17.125 1 93 72 PRO B O 1
ATOM 2357 N N . PRO B 1 73 ? 0.608 4.969 15.516 1 95.62 73 PRO B N 1
ATOM 2358 C CA . PRO B 1 73 ? 1.847 4.23 15.25 1 95.62 73 PRO 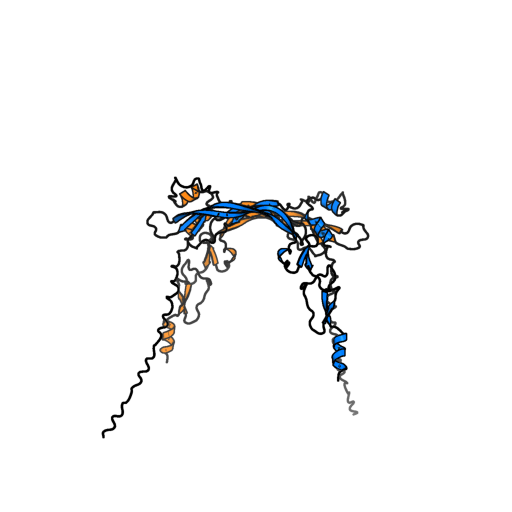B CA 1
ATOM 2359 C C . PRO B 1 73 ? 2.967 5.125 14.727 1 95.62 73 PRO B C 1
ATOM 2361 O O . PRO B 1 73 ? 2.77 5.875 13.766 1 95.62 73 PRO B O 1
ATOM 2364 N N . PRO B 1 74 ? 4.055 5.039 15.414 1 95.12 74 PRO B N 1
ATOM 2365 C CA . PRO B 1 74 ? 5.152 5.934 15.023 1 95.12 74 PRO B CA 1
ATOM 2366 C C . PRO B 1 74 ? 5.719 5.605 13.641 1 95.12 74 PRO B C 1
ATOM 2368 O O . PRO B 1 74 ? 5.562 4.48 13.156 1 95.12 74 PRO B O 1
ATOM 2371 N N . CYS B 1 75 ? 6.285 6.594 12.992 1 96.5 75 CYS B N 1
ATOM 2372 C CA . CYS B 1 75 ? 6.977 6.438 11.719 1 96.5 75 CYS B CA 1
ATOM 2373 C C . CYS B 1 75 ? 8.328 5.758 11.906 1 96.5 75 CYS B C 1
ATOM 2375 O O . CYS B 1 75 ? 9.328 6.426 12.164 1 96.5 75 CYS B O 1
ATOM 2377 N N . ILE B 1 76 ? 8.367 4.426 11.742 1 97.44 76 ILE B N 1
ATOM 2378 C CA . ILE B 1 76 ? 9.57 3.633 11.969 1 97.44 76 ILE B CA 1
ATOM 2379 C C . ILE B 1 76 ? 9.641 2.504 10.938 1 97.44 76 ILE B C 1
ATOM 2381 O O . ILE B 1 76 ? 8.633 2.16 10.312 1 97.44 76 ILE B O 1
ATOM 2385 N N . PRO B 1 77 ? 10.859 2.012 10.766 1 98.44 77 PRO B N 1
ATOM 2386 C CA . PRO B 1 77 ? 10.953 0.825 9.906 1 98.44 77 PRO B CA 1
ATOM 2387 C C . PRO B 1 77 ? 10.273 -0.398 10.516 1 98.44 77 PRO B C 1
ATOM 2389 O O . PRO B 1 77 ? 10.336 -0.6 11.734 1 98.44 77 PRO B O 1
ATOM 2392 N N . ARG B 1 78 ? 9.578 -1.123 9.719 1 97.81 78 ARG B N 1
ATOM 2393 C CA . ARG B 1 78 ? 8.953 -2.381 10.109 1 97.81 78 ARG B CA 1
ATOM 2394 C C . ARG B 1 78 ? 9.188 -3.463 9.062 1 97.81 78 ARG B C 1
ATOM 2396 O O . ARG B 1 78 ? 9.289 -3.17 7.871 1 97.81 78 ARG B O 1
ATOM 2403 N N . GLU B 1 79 ? 9.359 -4.668 9.508 1 97 79 GLU B N 1
ATOM 2404 C CA . GLU B 1 79 ? 9.477 -5.77 8.555 1 97 79 GLU B CA 1
ATOM 2405 C C . GLU B 1 79 ? 8.188 -5.949 7.762 1 97 79 GLU B C 1
ATOM 2407 O O . GLU B 1 79 ? 7.121 -6.18 8.336 1 97 79 GLU B O 1
ATOM 2412 N N . MET B 1 80 ? 8.312 -5.789 6.484 1 97 80 MET B N 1
ATOM 2413 C CA . MET B 1 80 ? 7.156 -5.906 5.598 1 97 80 MET B CA 1
ATOM 2414 C C . MET B 1 80 ? 7.473 -6.812 4.414 1 97 80 MET B C 1
ATOM 2416 O O . MET B 1 80 ? 8.617 -6.867 3.953 1 97 80 MET B O 1
ATOM 2420 N N . PRO B 1 81 ? 6.457 -7.578 4.023 1 97 81 PRO B N 1
ATOM 2421 C CA . PRO B 1 81 ? 6.668 -8.328 2.783 1 97 81 PRO B CA 1
ATOM 2422 C C . PRO B 1 81 ? 6.812 -7.426 1.562 1 97 81 PRO B C 1
ATOM 2424 O O . PRO B 1 81 ? 5.965 -6.562 1.324 1 97 81 PRO B O 1
ATOM 2427 N N . VAL B 1 82 ? 7.828 -7.625 0.833 1 97.12 82 VAL B N 1
ATOM 2428 C CA . VAL B 1 82 ? 8.109 -6.848 -0.369 1 97.12 82 VAL B CA 1
ATOM 2429 C C . VAL B 1 82 ? 8.414 -7.789 -1.535 1 97.12 82 VAL B C 1
ATOM 2431 O O . VAL B 1 82 ? 9.227 -8.703 -1.408 1 97.12 82 VAL B O 1
ATOM 2434 N N . PRO B 1 83 ? 7.738 -7.535 -2.701 1 96.12 83 PRO B N 1
ATOM 2435 C CA . PRO B 1 83 ? 8.031 -8.391 -3.852 1 96.12 83 PRO B CA 1
ATOM 2436 C C . PRO B 1 83 ? 9.492 -8.297 -4.297 1 96.12 83 PRO B C 1
ATOM 2438 O O . PRO B 1 83 ? 10.102 -7.23 -4.195 1 96.12 83 PRO B O 1
ATOM 2441 N N . VAL B 1 84 ? 9.984 -9.422 -4.703 1 95.81 84 VAL B N 1
ATOM 2442 C CA . VAL B 1 84 ? 11.328 -9.398 -5.273 1 95.81 84 VAL B CA 1
ATOM 2443 C C . VAL B 1 84 ? 11.328 -8.57 -6.562 1 95.81 84 VAL B C 1
ATOM 2445 O O . VAL B 1 84 ? 10.391 -8.664 -7.363 1 95.81 84 VAL B O 1
ATOM 2448 N N . PRO B 1 85 ? 12.312 -7.746 -6.691 1 96.06 85 PRO B N 1
ATOM 2449 C CA . PRO B 1 85 ? 12.344 -6.848 -7.848 1 96.06 85 PRO B CA 1
ATOM 2450 C C . PRO B 1 85 ? 12.805 -7.543 -9.125 1 96.06 85 PRO B C 1
ATOM 2452 O O . PRO B 1 85 ? 13.773 -7.102 -9.75 1 96.06 85 PRO B O 1
ATOM 2455 N N . VAL B 1 86 ? 12.211 -8.602 -9.516 1 93.44 86 VAL B N 1
ATOM 2456 C CA . VAL B 1 86 ? 12.5 -9.344 -10.734 1 93.44 86 VAL B CA 1
ATOM 2457 C C . VAL B 1 86 ? 11.211 -9.57 -11.516 1 93.44 86 VAL B C 1
ATOM 2459 O O . VAL B 1 86 ? 10.211 -10.047 -10.969 1 93.44 86 VAL B O 1
ATOM 2462 N N . ASP B 1 87 ? 11.227 -9.156 -12.742 1 89.19 87 ASP B N 1
ATOM 2463 C CA . ASP B 1 87 ? 10.102 -9.461 -13.617 1 89.19 87 ASP B CA 1
ATOM 2464 C C . ASP B 1 87 ? 10.203 -10.883 -14.172 1 89.19 87 ASP B C 1
ATOM 2466 O O . ASP B 1 87 ? 11.023 -11.148 -15.047 1 89.19 87 ASP B O 1
ATOM 2470 N N . ALA B 1 88 ? 9.422 -11.711 -13.672 1 86.88 88 ALA B N 1
ATOM 2471 C CA . ALA B 1 88 ? 9.516 -13.125 -14.047 1 86.88 88 ALA B CA 1
ATOM 2472 C C . ALA B 1 88 ? 8.773 -13.391 -15.359 1 86.88 88 ALA B C 1
ATOM 2474 O O . ALA B 1 88 ? 7.68 -12.859 -15.578 1 86.88 88 ALA B O 1
ATOM 2475 N N . GLU B 1 89 ? 9.414 -14.156 -16.203 1 88.31 89 GLU B N 1
ATOM 2476 C CA . GLU B 1 89 ? 8.75 -14.648 -17.406 1 88.31 89 GLU B CA 1
ATOM 2477 C C . GLU B 1 89 ? 7.574 -15.562 -17.047 1 88.31 89 GLU B C 1
ATOM 2479 O O . GLU B 1 89 ? 7.512 -16.094 -15.938 1 88.31 89 GLU B O 1
ATOM 2484 N N . PRO B 1 90 ? 6.641 -15.75 -17.984 1 87.31 90 PRO B N 1
ATOM 2485 C CA . PRO B 1 90 ? 5.445 -16.547 -17.688 1 87.31 90 PRO B CA 1
ATOM 2486 C C . PRO B 1 90 ? 5.766 -17.984 -17.312 1 87.31 90 PRO B C 1
ATOM 2488 O O . PRO B 1 90 ? 4.961 -18.656 -16.656 1 87.31 90 PRO B O 1
ATOM 2491 N N . ASN B 1 91 ? 6.93 -18.469 -17.766 1 89.25 91 ASN B N 1
ATOM 2492 C CA . ASN B 1 91 ? 7.266 -19.859 -17.484 1 89.25 91 ASN B CA 1
ATOM 2493 C C . ASN B 1 91 ? 8.227 -19.969 -16.297 1 89.25 91 ASN B C 1
ATOM 2495 O O . ASN B 1 91 ? 8.797 -21.031 -16.062 1 89.25 91 ASN B O 1
ATOM 2499 N N . VAL B 1 92 ? 8.406 -18.875 -15.594 1 91.5 92 VAL B N 1
ATOM 2500 C CA . VAL B 1 92 ? 9.367 -18.891 -14.5 1 91.5 92 VAL B CA 1
ATOM 2501 C C . VAL B 1 92 ? 8.656 -18.609 -13.172 1 91.5 92 VAL B C 1
ATOM 2503 O O . VAL B 1 92 ? 7.852 -17.688 -13.078 1 91.5 92 VAL B O 1
ATOM 2506 N N . VAL B 1 93 ? 8.984 -19.422 -12.258 1 90 93 VAL B N 1
ATOM 2507 C CA . VAL B 1 93 ? 8.531 -19.203 -10.883 1 90 93 VAL B CA 1
ATOM 2508 C C . VAL B 1 93 ? 9.695 -18.672 -10.039 1 90 93 VAL B C 1
ATOM 2510 O O . VAL B 1 93 ? 10.797 -19.234 -10.07 1 90 93 VAL B O 1
ATOM 2513 N N . LEU B 1 94 ? 9.453 -17.578 -9.367 1 92.69 94 LEU B N 1
ATOM 2514 C CA . LEU B 1 94 ? 10.406 -17.094 -8.375 1 92.69 94 LEU B CA 1
ATOM 2515 C C . LEU B 1 94 ? 10.039 -17.562 -6.977 1 92.69 94 LEU B C 1
ATOM 2517 O O . LEU B 1 94 ? 8.898 -17.406 -6.539 1 92.69 94 LEU B O 1
ATOM 2521 N N . TRP B 1 95 ? 11.031 -18.141 -6.344 1 90.12 95 TRP B N 1
ATOM 2522 C CA . TRP B 1 95 ? 10.805 -18.562 -4.965 1 90.12 95 TRP B CA 1
ATOM 2523 C C . TRP B 1 95 ? 11.945 -18.109 -4.059 1 90.12 95 TRP B C 1
ATOM 2525 O O . TRP B 1 95 ? 13.094 -18.516 -4.254 1 90.12 95 TRP B O 1
ATOM 2535 N N . PRO B 1 96 ? 11.734 -17.312 -3.049 1 92.56 96 PRO B N 1
ATOM 2536 C CA . PRO B 1 96 ? 10.406 -16.734 -2.789 1 92.56 96 PRO B CA 1
ATOM 2537 C C . PRO B 1 96 ? 10.055 -15.602 -3.746 1 92.56 96 PRO B C 1
ATOM 2539 O O . PRO B 1 96 ? 10.945 -15.023 -4.375 1 92.56 96 PRO B O 1
ATOM 2542 N N . SER B 1 97 ? 8.75 -15.406 -3.871 1 93.25 97 SER B N 1
ATOM 2543 C CA . SER B 1 97 ? 8.297 -14.32 -4.742 1 93.25 97 SER B CA 1
ATOM 2544 C C . SER B 1 97 ? 8.359 -12.977 -4.027 1 93.25 97 SER B C 1
ATOM 2546 O O . SER B 1 97 ? 8.266 -11.93 -4.66 1 93.25 97 SER B O 1
ATOM 2548 N N . CYS B 1 98 ? 8.445 -12.984 -2.705 1 95.69 98 CYS B N 1
ATOM 2549 C CA . CYS B 1 98 ? 8.633 -11.773 -1.91 1 95.69 98 CYS B CA 1
ATOM 2550 C C . CYS B 1 98 ? 9.5 -12.055 -0.688 1 95.69 98 CYS B C 1
ATOM 2552 O O . CYS B 1 98 ? 9.766 -13.219 -0.362 1 95.69 98 CYS B O 1
ATOM 2554 N N . VAL B 1 99 ? 10.008 -11.008 -0.07 1 96.12 99 VAL B N 1
ATOM 2555 C CA . VAL B 1 99 ? 10.891 -11.141 1.085 1 96.12 99 VAL B CA 1
ATOM 2556 C C . VAL B 1 99 ? 10.477 -10.148 2.166 1 96.12 99 VAL B C 1
ATOM 2558 O O . VAL B 1 99 ? 9.805 -9.148 1.881 1 96.12 99 VAL B O 1
ATOM 2561 N N . SER B 1 100 ? 10.844 -10.508 3.412 1 96.75 100 SER B N 1
ATOM 2562 C CA . SER B 1 100 ? 10.617 -9.594 4.531 1 96.75 100 SER B CA 1
ATOM 2563 C C . SER B 1 100 ? 11.773 -8.617 4.688 1 96.75 100 SER B C 1
ATOM 2565 O O . SER B 1 100 ? 12.922 -9.023 4.883 1 96.75 100 SER B O 1
ATOM 2567 N N . VAL B 1 101 ? 11.445 -7.387 4.543 1 97.94 101 VAL B N 1
ATOM 2568 C CA . VAL B 1 101 ? 12.484 -6.363 4.656 1 97.94 101 VAL B CA 1
ATOM 2569 C C . VAL B 1 101 ? 11.906 -5.125 5.344 1 97.94 101 VAL B C 1
ATOM 2571 O O . VAL B 1 101 ? 10.711 -4.852 5.25 1 97.94 101 VAL B O 1
ATOM 2574 N N . ALA B 1 102 ? 12.789 -4.41 5.934 1 98.56 102 ALA B N 1
ATOM 2575 C CA . ALA B 1 102 ? 12.359 -3.227 6.672 1 98.56 102 ALA B CA 1
ATOM 2576 C C . ALA B 1 102 ? 11.852 -2.145 5.723 1 98.56 102 ALA B C 1
ATOM 2578 O O . ALA B 1 102 ? 12.516 -1.801 4.746 1 98.56 102 ALA B O 1
ATOM 2579 N N . ARG B 1 103 ? 10.656 -1.641 5.969 1 98.44 103 ARG B N 1
ATOM 2580 C CA . ARG B 1 103 ? 10.039 -0.538 5.238 1 98.44 103 ARG B CA 1
ATOM 2581 C C . ARG B 1 103 ? 9.391 0.458 6.195 1 98.44 103 ARG B C 1
ATOM 2583 O O . ARG B 1 103 ? 8.828 0.066 7.219 1 98.44 103 ARG B O 1
ATOM 2590 N N . CYS B 1 104 ? 9.508 1.636 5.801 1 98.25 104 CYS B N 1
ATOM 2591 C CA . CYS B 1 104 ? 8.938 2.684 6.641 1 98.25 104 CYS B CA 1
ATOM 2592 C C . CYS B 1 104 ? 7.418 2.66 6.586 1 98.25 104 CYS B C 1
ATOM 2594 O O . CYS B 1 104 ? 6.836 2.422 5.523 1 98.25 104 CYS B O 1
ATOM 2596 N N . GLY B 1 105 ? 6.797 2.904 7.777 1 95.94 105 GLY B N 1
ATOM 2597 C CA . GLY B 1 105 ? 5.359 3.061 7.922 1 95.94 105 GLY B CA 1
ATOM 2598 C C . GLY B 1 105 ? 4.965 3.781 9.195 1 95.94 105 GLY B C 1
ATOM 2599 O O . GLY B 1 105 ? 5.734 3.822 10.156 1 95.94 105 GLY B O 1
ATOM 2600 N N . GLY B 1 106 ? 3.775 4.281 9.164 1 95.19 106 GLY B N 1
ATOM 2601 C CA . GLY B 1 106 ? 3.289 5.07 10.281 1 95.19 106 GLY B CA 1
ATOM 2602 C C . GLY B 1 106 ? 2.648 6.379 9.859 1 95.19 106 GLY B C 1
ATOM 2603 O O . GLY B 1 106 ? 2.543 6.664 8.664 1 95.19 106 GLY B O 1
ATOM 2604 N N . CYS B 1 107 ? 2.232 7.109 10.898 1 92.88 107 CYS B N 1
ATOM 2605 C CA . CYS B 1 107 ? 1.49 8.336 10.617 1 92.88 107 CYS B CA 1
ATOM 2606 C C . CYS B 1 107 ? 2.289 9.562 11.031 1 92.88 107 CYS B C 1
ATOM 2608 O O . CYS B 1 107 ? 3.148 9.484 11.906 1 92.88 107 CYS B O 1
ATOM 2610 N N . CYS B 1 108 ? 1.961 10.633 10.398 1 93.75 108 CYS B N 1
ATOM 2611 C CA . CYS B 1 108 ? 2.635 11.898 10.672 1 93.75 108 CYS B CA 1
ATOM 2612 C C . CYS B 1 108 ? 1.634 12.969 11.094 1 93.75 108 CYS B C 1
ATOM 2614 O O . CYS B 1 108 ? 1.975 14.148 11.156 1 93.75 108 CYS B O 1
ATOM 2616 N N . ASN B 1 109 ? 0.446 12.625 11.281 1 89.5 109 ASN B N 1
ATOM 2617 C CA . ASN B 1 109 ? -0.63 13.414 11.875 1 89.5 109 ASN B CA 1
ATOM 2618 C C . ASN B 1 109 ? -0.889 14.695 11.086 1 89.5 109 ASN B C 1
ATOM 2620 O O . ASN B 1 109 ? -1.376 15.68 11.641 1 89.5 109 ASN B O 1
ATOM 2624 N N . SER B 1 110 ? -0.446 14.812 9.914 1 86.44 110 SER B N 1
ATOM 2625 C CA . SER B 1 110 ? -0.676 15.938 9.016 1 86.44 110 SER B CA 1
ATOM 2626 C C . SER B 1 110 ? -0.663 15.492 7.555 1 86.44 110 SER B C 1
ATOM 2628 O O . SER B 1 110 ? 0.026 14.539 7.199 1 86.44 110 SER B O 1
ATOM 2630 N N . ASP B 1 111 ? -1.424 16.203 6.766 1 87.19 111 ASP B N 1
ATOM 2631 C CA . ASP B 1 111 ? -1.507 15.859 5.352 1 87.19 111 ASP B CA 1
ATOM 2632 C C . ASP B 1 111 ? -0.319 16.422 4.578 1 87.19 111 ASP B C 1
ATOM 2634 O O . ASP B 1 111 ? -0.152 16.141 3.389 1 87.19 111 ASP B O 1
ATOM 2638 N N . LEU B 1 112 ? 0.461 17.203 5.27 1 91.19 112 LEU B N 1
ATOM 2639 C CA . LEU B 1 112 ? 1.618 17.828 4.629 1 91.19 112 LEU B CA 1
ATOM 2640 C C . LEU B 1 112 ? 2.818 16.875 4.648 1 91.19 112 LEU B C 1
ATOM 2642 O O . LEU B 1 112 ? 3.75 17.047 3.855 1 91.19 112 LEU B O 1
ATOM 2646 N N . TYR B 1 113 ? 2.771 15.992 5.578 1 94.19 113 TYR B N 1
ATOM 2647 C CA . TYR B 1 113 ? 3.93 15.133 5.801 1 94.19 113 TYR B CA 1
ATOM 2648 C C . TYR B 1 113 ? 3.59 13.672 5.512 1 94.19 113 TYR B C 1
ATOM 2650 O O . TYR B 1 113 ? 2.418 13.289 5.531 1 94.19 113 TYR B O 1
ATOM 2658 N N . GLU B 1 114 ? 4.598 12.938 5.195 1 94.94 114 GLU B N 1
ATOM 2659 C CA . GLU B 1 114 ? 4.477 11.5 4.977 1 94.94 114 GLU B CA 1
ATOM 2660 C C . GLU B 1 114 ? 5.684 10.758 5.535 1 94.94 114 GLU B C 1
ATOM 2662 O O . GLU B 1 114 ? 6.777 11.32 5.625 1 94.94 114 GLU B O 1
ATOM 2667 N N . CYS B 1 115 ? 5.41 9.578 5.977 1 96.62 115 CYS B N 1
ATOM 2668 C CA . CYS B 1 115 ? 6.477 8.742 6.516 1 96.62 115 CYS B CA 1
ATOM 2669 C C . CYS B 1 115 ? 7.309 8.133 5.395 1 96.62 115 CYS B C 1
ATOM 2671 O O . CYS B 1 115 ? 6.801 7.355 4.59 1 96.62 115 CYS B O 1
ATOM 2673 N N . GLN B 1 116 ? 8.586 8.508 5.34 1 96.62 116 GLN B N 1
ATOM 2674 C CA . GLN B 1 116 ? 9.477 8.047 4.281 1 96.62 116 GLN B CA 1
ATOM 2675 C C . GLN B 1 116 ? 10.836 7.645 4.844 1 96.62 116 GLN B C 1
ATOM 2677 O O . GLN B 1 116 ? 11.18 8.023 5.965 1 96.62 116 GLN B O 1
ATOM 2682 N N . ALA B 1 117 ? 11.57 6.918 4.027 1 97.75 117 ALA B N 1
ATOM 2683 C CA . ALA B 1 117 ? 12.922 6.523 4.422 1 97.75 117 ALA B CA 1
ATOM 2684 C C . ALA B 1 117 ? 13.867 7.719 4.395 1 97.75 117 ALA B C 1
ATOM 2686 O O . ALA B 1 117 ? 13.945 8.438 3.396 1 97.75 117 ALA B O 1
ATOM 2687 N N . SER B 1 118 ? 14.453 7.949 5.496 1 96.69 118 SER B N 1
ATOM 2688 C CA . SER B 1 118 ? 15.492 8.977 5.523 1 96.69 118 SER B CA 1
ATOM 2689 C C . SER B 1 118 ? 16.875 8.367 5.289 1 96.69 118 SER B C 1
ATOM 2691 O O . SER B 1 118 ? 17.812 9.078 4.93 1 96.69 118 SER B O 1
ATOM 2693 N N . ARG B 1 119 ? 17 7.09 5.516 1 98.38 119 ARG B N 1
ATOM 2694 C CA . ARG B 1 119 ? 18.203 6.312 5.234 1 98.38 119 ARG B CA 1
ATOM 2695 C C . ARG B 1 119 ? 17.844 4.91 4.754 1 98.38 119 ARG B C 1
ATOM 2697 O O . ARG B 1 119 ? 16.938 4.277 5.289 1 98.38 119 ARG B O 1
ATOM 2704 N N . SER B 1 120 ? 18.531 4.5 3.73 1 98.56 120 SER B N 1
ATOM 2705 C CA . SER B 1 120 ? 18.266 3.178 3.176 1 98.56 120 SER B CA 1
ATOM 2706 C C . SER B 1 120 ? 19.547 2.434 2.859 1 98.56 120 SER B C 1
ATOM 2708 O O . SER B 1 120 ? 20.609 3.047 2.719 1 98.56 120 SER B O 1
ATOM 2710 N N . SER B 1 121 ? 19.484 1.141 2.867 1 98.62 121 SER B N 1
ATOM 2711 C CA . SER B 1 121 ? 20.562 0.246 2.434 1 98.62 121 SER B CA 1
ATOM 2712 C C . SER B 1 121 ? 20.016 -0.845 1.51 1 98.62 121 SER B C 1
ATOM 2714 O O . SER B 1 121 ? 18.812 -0.931 1.274 1 98.62 121 SER B O 1
ATOM 2716 N N . SER B 1 122 ? 20.984 -1.535 0.863 1 98.06 122 SER B N 1
ATOM 2717 C CA . SER B 1 122 ? 20.625 -2.652 -0.001 1 98.06 122 SER B CA 1
ATOM 2718 C C . SER B 1 122 ? 20.844 -3.988 0.696 1 98.06 122 SER B C 1
ATOM 2720 O O . SER B 1 122 ? 21.922 -4.238 1.234 1 98.06 122 SER B O 1
ATOM 2722 N N . GLN B 1 123 ? 19.891 -4.785 0.738 1 96.88 123 GLN B N 1
ATOM 2723 C CA . GLN B 1 123 ? 19.984 -6.121 1.316 1 96.88 123 GLN B CA 1
ATOM 2724 C C . GLN B 1 123 ? 19.891 -7.195 0.236 1 96.88 123 GLN B C 1
ATOM 2726 O O . GLN B 1 123 ? 19.062 -7.109 -0.669 1 96.88 123 GLN B O 1
ATOM 2731 N N . VAL B 1 124 ? 20.75 -8.156 0.337 1 95.06 124 VAL B N 1
ATOM 2732 C CA . VAL B 1 124 ? 20.812 -9.219 -0.666 1 95.06 124 VAL B CA 1
ATOM 2733 C C . VAL B 1 124 ? 20 -10.422 -0.193 1 95.06 124 VAL B C 1
ATOM 2735 O O . VAL B 1 124 ? 20.125 -10.844 0.96 1 95.06 124 VAL B O 1
ATOM 2738 N N . PHE B 1 125 ? 19.219 -10.898 -1.108 1 94.94 125 PHE B N 1
ATOM 2739 C CA . PHE B 1 125 ? 18.453 -12.109 -0.845 1 94.94 125 PHE B CA 1
ATOM 2740 C C . PHE B 1 125 ? 18.719 -13.164 -1.916 1 94.94 125 PHE B C 1
ATOM 2742 O O . PHE B 1 125 ? 18.844 -12.836 -3.098 1 94.94 125 PHE B O 1
ATOM 2749 N N . SER B 1 126 ? 18.781 -14.383 -1.444 1 92.81 126 SER B N 1
ATOM 2750 C CA . SER B 1 126 ? 18.859 -15.5 -2.375 1 92.81 126 SER B CA 1
ATOM 2751 C C . SER B 1 126 ? 17.469 -15.953 -2.812 1 92.81 126 SER B C 1
ATOM 2753 O O . SER B 1 126 ? 16.547 -16.031 -1.997 1 92.81 126 SER B O 1
ATOM 2755 N N . ILE B 1 127 ? 17.391 -16.266 -4.152 1 92.69 127 ILE B N 1
ATOM 2756 C CA . ILE B 1 127 ? 16.109 -16.766 -4.652 1 92.69 127 ILE B CA 1
ATOM 2757 C C . ILE B 1 127 ? 16.359 -17.953 -5.59 1 92.69 127 ILE B C 1
ATOM 2759 O O . ILE B 1 127 ? 17.469 -18.156 -6.066 1 92.69 127 ILE B O 1
ATOM 2763 N N . LEU B 1 128 ? 15.32 -18.688 -5.723 1 90.44 128 LEU B N 1
ATOM 2764 C CA . LEU B 1 128 ? 15.312 -19.797 -6.66 1 90.44 128 LEU B CA 1
ATOM 2765 C C . LEU B 1 128 ? 14.398 -19.516 -7.848 1 90.44 128 LEU B C 1
ATOM 2767 O O . LEU B 1 128 ? 13.25 -19.109 -7.664 1 90.44 128 LEU B O 1
ATOM 2771 N N . LYS B 1 129 ? 14.984 -19.641 -8.992 1 90.94 129 LYS B N 1
ATOM 2772 C CA . LYS B 1 129 ? 14.195 -19.562 -10.219 1 90.94 129 LYS B CA 1
ATOM 2773 C C . LYS B 1 129 ? 13.859 -20.953 -10.742 1 90.94 129 LYS B C 1
ATOM 2775 O O . LYS B 1 129 ? 14.75 -21.766 -10.961 1 90.94 129 LYS B O 1
ATOM 2780 N N . LEU B 1 130 ? 12.547 -21.156 -10.898 1 88.94 130 LEU B N 1
ATOM 2781 C CA . LEU B 1 130 ? 12.07 -22.438 -11.438 1 88.94 130 LEU B CA 1
ATOM 2782 C C . LEU B 1 130 ? 11.547 -22.25 -12.859 1 88.94 130 LEU B C 1
ATOM 2784 O O . LEU B 1 130 ? 10.555 -21.547 -13.078 1 88.94 130 LEU B O 1
ATOM 2788 N N . PHE B 1 131 ? 12.234 -22.859 -13.766 1 89.06 131 PHE B N 1
ATOM 2789 C CA . PHE B 1 131 ? 11.867 -22.766 -15.172 1 89.06 131 PHE B CA 1
ATOM 2790 C C . PHE B 1 131 ? 10.984 -23.953 -15.562 1 89.06 131 PHE B C 1
ATOM 2792 O O . PHE B 1 131 ? 11.438 -25.094 -15.578 1 89.06 131 PHE B O 1
ATOM 2799 N N . TYR B 1 132 ? 9.773 -23.562 -15.883 1 87.62 132 TYR B N 1
ATOM 2800 C CA . TYR B 1 132 ? 8.852 -24.609 -16.297 1 87.62 132 TYR B CA 1
ATOM 2801 C C . TYR B 1 132 ? 9.133 -25.047 -17.719 1 87.62 132 TYR B C 1
ATOM 2803 O O . TYR B 1 132 ? 9.094 -24.234 -18.656 1 87.62 132 TYR B O 1
ATOM 2811 N N . GLU B 1 133 ? 9.461 -26.219 -17.953 1 81.81 133 GLU B N 1
ATOM 2812 C CA . GLU B 1 133 ? 9.695 -26.844 -19.25 1 81.81 133 GLU B CA 1
ATOM 2813 C C . GLU B 1 133 ? 8.922 -28.156 -19.391 1 81.81 133 GLU B C 1
ATOM 2815 O O . GLU B 1 133 ? 9.414 -29.203 -18.984 1 81.81 133 GLU B O 1
ATOM 2820 N N . PRO B 1 134 ? 7.723 -27.828 -20.188 1 71.5 134 PRO B N 1
ATOM 2821 C CA . PRO B 1 134 ? 6.941 -29.047 -20.406 1 71.5 134 PRO B CA 1
ATOM 2822 C C . PRO B 1 134 ? 7.664 -30.062 -21.297 1 71.5 134 PRO B C 1
ATOM 2824 O O . PRO B 1 134 ? 8.383 -29.672 -22.219 1 71.5 134 PRO B O 1
ATOM 2827 N N . GLY B 1 135 ? 7.828 -31.344 -20.828 1 67.12 135 GLY B N 1
ATOM 2828 C CA . GLY B 1 135 ? 8.43 -32.406 -21.625 1 67.12 135 GLY B CA 1
ATOM 2829 C C . GLY B 1 135 ? 9.805 -32.812 -21.141 1 67.12 135 GLY B C 1
ATOM 2830 O O . GLY B 1 135 ? 10.484 -33.594 -21.781 1 67.12 135 GLY B O 1
ATOM 2831 N N . ASN B 1 136 ? 10.289 -31.938 -20.328 1 57.03 136 ASN B N 1
ATOM 2832 C CA . ASN B 1 136 ? 11.586 -32.375 -19.844 1 57.03 136 ASN B CA 1
ATOM 2833 C C . ASN B 1 136 ? 11.531 -33.812 -19.359 1 57.03 136 ASN B C 1
ATOM 2835 O O . ASN B 1 136 ? 10.625 -34.188 -18.609 1 57.03 136 ASN B O 1
ATOM 2839 N N . PRO B 1 137 ? 12.133 -34.688 -20.281 1 54.25 137 PRO B N 1
ATOM 2840 C CA . PRO B 1 137 ? 12.141 -36.125 -19.969 1 54.25 137 PRO B CA 1
ATOM 2841 C C . PRO B 1 137 ? 12.336 -36.406 -18.484 1 54.25 137 PRO B C 1
ATOM 2843 O O . PRO B 1 137 ? 12.07 -37.5 -18.016 1 54.25 137 PRO B O 1
ATOM 2846 N N . THR B 1 138 ? 13.18 -35.531 -17.859 1 52.34 138 THR B N 1
ATOM 2847 C CA . THR B 1 138 ? 13.352 -35.844 -16.453 1 52.34 138 THR B CA 1
ATOM 2848 C C . THR B 1 138 ? 12.07 -35.594 -15.672 1 52.34 138 THR B C 1
ATOM 2850 O O . THR B 1 138 ? 11.25 -34.781 -16.062 1 52.34 138 THR B O 1
ATOM 2853 N N . SER B 1 139 ? 11.609 -36.5 -14.93 1 55.91 139 SER B N 1
ATOM 2854 C CA . SER B 1 139 ? 10.43 -36.594 -14.078 1 55.91 139 SER B CA 1
ATOM 2855 C C . SER B 1 139 ? 10.117 -35.25 -13.438 1 55.91 139 SER B C 1
ATOM 2857 O O . SER B 1 139 ? 9.117 -35.094 -12.719 1 55.91 139 SER B O 1
ATOM 2859 N N . GLN B 1 140 ? 11.117 -34.219 -13.734 1 62.16 140 GLN B N 1
ATOM 2860 C CA . GLN B 1 140 ? 10.82 -32.969 -13.008 1 62.16 140 GLN B CA 1
ATOM 2861 C C . GLN B 1 140 ? 10.398 -31.859 -13.961 1 62.16 140 GLN B C 1
ATOM 2863 O O . GLN B 1 140 ? 11.062 -31.625 -14.969 1 62.16 140 GLN B O 1
ATOM 2868 N N . PRO B 1 141 ? 9.336 -31.203 -13.688 1 70.56 141 PRO B N 1
ATOM 2869 C CA . PRO B 1 141 ? 8.812 -30.219 -14.641 1 70.56 141 PRO B CA 1
ATOM 2870 C C . PRO B 1 141 ? 9.578 -28.891 -14.586 1 70.56 141 PRO B C 1
ATOM 2872 O O . PRO B 1 141 ? 9.297 -27.984 -15.375 1 70.56 141 PRO B O 1
ATOM 2875 N N . PHE B 1 142 ? 10.688 -28.891 -13.703 1 80.44 142 PHE B N 1
ATOM 2876 C CA . PHE B 1 142 ? 11.344 -27.594 -13.57 1 80.44 142 PHE B CA 1
ATOM 2877 C C . PHE B 1 142 ? 12.859 -27.734 -13.695 1 80.44 142 PHE B C 1
ATOM 2879 O O . PHE B 1 142 ? 13.453 -28.656 -13.125 1 80.44 142 PHE B O 1
ATOM 2886 N N . ASN B 1 143 ? 13.438 -26.891 -14.539 1 82.38 143 ASN B N 1
ATOM 2887 C CA . ASN B 1 143 ? 14.836 -26.531 -14.32 1 82.38 143 ASN B CA 1
ATOM 2888 C C . ASN B 1 143 ? 14.961 -25.406 -13.297 1 82.38 143 ASN B C 1
ATOM 2890 O O . ASN B 1 143 ? 14.031 -24.625 -13.102 1 82.38 143 ASN B O 1
ATOM 2894 N N . ASN B 1 144 ? 16.078 -25.516 -12.508 1 83.31 144 ASN B N 1
ATOM 2895 C CA . ASN B 1 144 ? 16.172 -24.5 -11.469 1 83.31 144 ASN B CA 1
ATOM 2896 C C . ASN B 1 144 ? 17.531 -23.797 -11.5 1 83.31 144 ASN B C 1
ATOM 2898 O O . ASN B 1 144 ? 18.516 -24.359 -11.961 1 83.31 144 ASN B O 1
ATOM 2902 N N . ALA B 1 145 ? 17.516 -22.531 -11.086 1 86.12 145 ALA B N 1
ATOM 2903 C CA . ALA B 1 145 ? 18.734 -21.734 -10.914 1 86.12 145 ALA B CA 1
ATOM 2904 C C . ALA B 1 145 ? 18.625 -20.828 -9.695 1 86.12 145 ALA B C 1
ATOM 2906 O O . ALA B 1 145 ? 17.578 -20.234 -9.445 1 86.12 145 ALA B O 1
ATOM 2907 N N . PHE B 1 146 ? 19.75 -20.781 -8.938 1 88.19 146 PHE B N 1
ATOM 2908 C CA . PHE B 1 146 ? 19.828 -19.828 -7.836 1 88.19 146 PHE B CA 1
ATOM 2909 C C . PHE B 1 146 ? 20.219 -18.453 -8.344 1 88.19 146 PHE B C 1
ATOM 2911 O O . PHE B 1 146 ? 20.953 -18.328 -9.32 1 88.19 146 PHE B O 1
ATOM 2918 N N . ASP B 1 147 ? 19.672 -17.547 -7.66 1 90 147 ASP B N 1
ATOM 2919 C CA . ASP B 1 147 ? 19.969 -16.156 -7.984 1 90 147 ASP B CA 1
ATOM 2920 C C . ASP B 1 147 ? 19.953 -15.281 -6.73 1 90 147 ASP B C 1
ATOM 2922 O O . ASP B 1 147 ? 19.531 -15.734 -5.664 1 90 147 ASP B O 1
ATOM 2926 N N . GLN B 1 148 ? 20.594 -14.125 -6.844 1 92.94 148 GLN B N 1
ATOM 2927 C CA . GLN B 1 148 ? 20.578 -13.141 -5.762 1 92.94 148 GLN B CA 1
ATOM 2928 C C . GLN B 1 148 ? 19.953 -11.828 -6.219 1 92.94 148 GLN B C 1
ATOM 2930 O O . GLN B 1 148 ? 20.188 -11.383 -7.344 1 92.94 148 GLN B O 1
ATOM 2935 N N . VAL B 1 149 ? 19.172 -11.352 -5.363 1 95.12 149 VAL B N 1
ATOM 2936 C CA . VAL B 1 149 ? 18.547 -10.086 -5.684 1 95.12 149 VAL B CA 1
ATOM 2937 C C . VAL B 1 149 ? 18.828 -9.062 -4.582 1 95.12 149 VAL B C 1
ATOM 2939 O O . VAL B 1 149 ? 19.016 -9.438 -3.42 1 95.12 149 VAL B O 1
ATOM 2942 N N . GLN B 1 150 ? 18.891 -7.816 -4.98 1 97.06 150 GLN B N 1
ATOM 2943 C CA . GLN B 1 150 ? 19.047 -6.711 -4.043 1 97.06 150 GLN B CA 1
ATOM 2944 C C . GLN B 1 150 ? 17.719 -5.996 -3.799 1 97.06 150 GLN B C 1
ATOM 2946 O O . GLN B 1 150 ? 17.062 -5.574 -4.746 1 97.06 150 GLN B O 1
ATOM 2951 N N . VAL B 1 151 ? 17.453 -5.941 -2.553 1 97.94 151 VAL B N 1
ATOM 2952 C CA . VAL B 1 151 ? 16.234 -5.258 -2.17 1 97.94 151 VAL B CA 1
ATOM 2953 C C . VAL B 1 151 ? 16.547 -4.098 -1.232 1 97.94 151 VAL B C 1
ATOM 2955 O O . VAL B 1 151 ? 17.375 -4.234 -0.325 1 97.94 151 VAL B O 1
ATOM 2958 N N . GLU B 1 152 ? 15.875 -2.949 -1.485 1 98.38 152 GLU B N 1
ATOM 2959 C CA . GLU B 1 152 ? 16.094 -1.78 -0.637 1 98.38 152 GLU B CA 1
ATOM 2960 C C . GLU B 1 152 ? 15.539 -2.01 0.769 1 98.38 152 GLU B C 1
ATOM 2962 O O . GLU B 1 152 ? 14.43 -2.516 0.931 1 98.38 152 GLU B O 1
ATOM 2967 N N . ARG B 1 153 ? 16.328 -1.694 1.69 1 98.69 153 ARG B N 1
ATOM 2968 C CA . ARG B 1 153 ? 15.953 -1.746 3.102 1 98.69 153 ARG B CA 1
ATOM 2969 C C . ARG B 1 153 ? 15.906 -0.347 3.705 1 98.69 153 ARG B C 1
ATOM 2971 O O . ARG B 1 153 ? 16.844 0.442 3.533 1 98.69 153 ARG B O 1
ATOM 2978 N N . HIS B 1 154 ? 14.867 -0.009 4.352 1 98.75 154 HIS B N 1
ATOM 2979 C CA . HIS B 1 154 ? 14.766 1.262 5.059 1 98.75 154 HIS B CA 1
ATOM 2980 C C . HIS B 1 154 ? 15.375 1.169 6.453 1 98.75 154 HIS B C 1
ATOM 2982 O O . HIS B 1 154 ? 14.836 0.497 7.328 1 98.75 154 HIS B O 1
ATOM 2988 N N . ASP B 1 155 ? 16.438 1.903 6.625 1 98.88 155 ASP B N 1
ATOM 2989 C CA . ASP B 1 155 ? 17.141 1.825 7.898 1 98.88 155 ASP B CA 1
ATOM 2990 C C . ASP B 1 155 ? 16.594 2.842 8.898 1 98.88 155 ASP B C 1
ATOM 2992 O O . ASP B 1 155 ? 16.594 2.598 10.109 1 98.88 155 ASP B O 1
ATOM 2996 N N . GLN B 1 156 ? 16.219 3.939 8.391 1 98.62 156 GLN B N 1
ATOM 2997 C CA . GLN B 1 156 ? 15.656 5.023 9.188 1 98.62 156 GLN B CA 1
ATOM 2998 C C . GLN B 1 156 ? 14.484 5.68 8.461 1 98.62 156 GLN B C 1
ATOM 3000 O O . GLN B 1 156 ? 14.445 5.703 7.227 1 98.62 156 GLN B O 1
ATOM 3005 N N . CYS B 1 157 ? 13.594 6.133 9.266 1 98 157 CYS B N 1
ATOM 3006 C CA . CYS B 1 157 ? 12.406 6.77 8.711 1 98 157 CYS B CA 1
ATOM 3007 C C . CYS B 1 157 ? 12.195 8.148 9.312 1 98 157 CYS B C 1
ATOM 3009 O O . CYS B 1 157 ? 12.695 8.438 10.406 1 98 157 CYS B O 1
ATOM 3011 N N . ALA B 1 158 ? 11.5 9 8.633 1 96.12 158 ALA B N 1
ATOM 3012 C CA . ALA B 1 158 ? 11.141 10.328 9.117 1 96.12 158 ALA B CA 1
ATOM 3013 C C . ALA B 1 158 ? 9.891 10.852 8.406 1 96.12 158 ALA B C 1
ATOM 3015 O O . ALA B 1 158 ? 9.562 10.406 7.309 1 96.12 158 ALA B O 1
ATOM 3016 N N . CYS B 1 159 ? 9.148 11.664 9.109 1 95.88 159 CYS B N 1
ATOM 3017 C CA . CYS B 1 159 ? 8.055 12.391 8.477 1 95.88 159 CYS B CA 1
ATOM 3018 C C . CYS B 1 159 ? 8.586 13.57 7.668 1 95.88 159 CYS B C 1
ATOM 3020 O O . CYS B 1 159 ? 9.031 14.57 8.234 1 95.88 159 CYS B O 1
ATOM 3022 N N . VAL B 1 160 ? 8.461 13.414 6.344 1 94.94 160 VAL B N 1
ATOM 3023 C CA . VAL B 1 160 ? 9.016 14.43 5.457 1 94.94 160 VAL B CA 1
ATOM 3024 C C . VAL B 1 160 ? 7.902 15.039 4.609 1 94.94 160 VAL B C 1
ATOM 3026 O O . VAL B 1 160 ? 6.805 14.484 4.523 1 94.94 160 VAL B O 1
ATOM 3029 N N . CYS B 1 161 ? 8.242 16.219 4.082 1 94.88 161 CYS B N 1
ATOM 3030 C CA . CYS B 1 161 ? 7.27 16.891 3.225 1 94.88 161 CYS B CA 1
ATOM 3031 C C . CYS B 1 161 ? 6.898 16.016 2.031 1 94.88 161 CYS B C 1
ATOM 3033 O O . CYS B 1 161 ? 7.777 15.453 1.372 1 94.88 161 CYS B O 1
ATOM 3035 N N . LYS B 1 162 ? 5.613 15.938 1.705 1 93.12 162 LYS B N 1
ATOM 3036 C CA . LYS B 1 162 ? 5.098 15.062 0.657 1 93.12 162 LYS B CA 1
ATOM 3037 C C . LYS B 1 162 ? 5.512 15.555 -0.726 1 93.12 162 LYS B C 1
ATOM 3039 O O . LYS B 1 162 ? 5.684 14.758 -1.65 1 93.12 162 LYS B O 1
ATOM 3044 N N . ASN B 1 163 ? 5.672 16.766 -0.886 1 89.75 163 ASN B N 1
ATOM 3045 C CA . ASN B 1 163 ? 5.801 17.344 -2.221 1 89.75 163 ASN B CA 1
ATOM 3046 C C . ASN B 1 163 ? 7.254 17.688 -2.545 1 89.75 163 ASN B C 1
ATOM 3048 O O . ASN B 1 163 ? 7.523 18.391 -3.521 1 89.75 163 ASN B O 1
ATOM 3052 N N . LYS B 1 164 ? 8.086 17.25 -1.791 1 87.19 164 LYS B N 1
ATOM 3053 C CA . LYS B 1 164 ? 9.492 17.594 -2.012 1 87.19 164 LYS B CA 1
ATOM 3054 C C . LYS B 1 164 ? 9.953 17.141 -3.395 1 87.19 164 LYS B C 1
ATOM 3056 O O . LYS B 1 164 ? 10.68 17.859 -4.074 1 87.19 164 LYS B O 1
ATOM 3061 N N . HIS B 1 165 ? 9.469 16 -3.818 1 83.94 165 HIS B N 1
ATOM 3062 C CA . HIS B 1 165 ? 9.906 15.406 -5.078 1 83.94 165 HIS B CA 1
ATOM 3063 C C . HIS B 1 165 ? 9.383 16.203 -6.27 1 83.94 165 HIS B C 1
ATOM 3065 O O . HIS B 1 165 ? 9.898 16.078 -7.383 1 83.94 165 HIS B O 1
ATOM 3071 N N . LEU B 1 166 ? 8.531 17.078 -6.102 1 85.5 166 LEU B N 1
ATOM 3072 C CA . LEU B 1 166 ? 7.914 17.859 -7.176 1 85.5 166 LEU B CA 1
ATOM 3073 C C . LEU B 1 166 ? 8.688 19.156 -7.418 1 85.5 166 LEU B C 1
ATOM 3075 O O . LEU B 1 166 ? 8.469 19.828 -8.43 1 85.5 166 LEU B O 1
ATOM 3079 N N . CYS B 1 167 ? 9.57 19.453 -6.543 1 84.75 167 CYS B N 1
ATOM 3080 C CA . CYS B 1 167 ? 10.305 20.703 -6.629 1 84.75 167 CYS B CA 1
ATOM 3081 C C . CYS B 1 167 ? 11.477 20.594 -7.59 1 84.75 167 CYS B C 1
ATOM 3083 O O . CYS B 1 167 ? 12.32 19.703 -7.441 1 84.75 167 CYS B O 1
ATOM 3085 N N . ASP B 1 168 ? 11.508 21.469 -8.578 1 83.19 168 ASP B N 1
ATOM 3086 C CA . ASP B 1 168 ? 12.648 21.531 -9.492 1 83.19 168 ASP B CA 1
ATOM 3087 C C . ASP B 1 168 ? 13.844 22.219 -8.836 1 83.19 168 ASP B C 1
ATOM 3089 O O . ASP B 1 168 ? 13.922 23.453 -8.805 1 83.19 168 ASP B O 1
ATOM 3093 N N . LEU B 1 169 ? 14.742 21.391 -8.5 1 82.44 169 LEU B N 1
ATOM 3094 C CA . LEU B 1 169 ? 15.852 21.891 -7.695 1 82.44 169 LEU B CA 1
ATOM 3095 C C . LEU B 1 169 ? 16.859 22.641 -8.555 1 82.44 169 LEU B C 1
ATOM 3097 O O . LEU B 1 169 ? 17.812 23.234 -8.039 1 82.44 169 LEU B O 1
ATOM 3101 N N . ARG B 1 170 ? 16.625 22.656 -9.852 1 81.5 170 ARG B N 1
ATOM 3102 C CA . ARG B 1 170 ? 17.484 23.453 -10.734 1 81.5 170 ARG B CA 1
ATOM 3103 C C . ARG B 1 170 ? 17.203 24.938 -10.594 1 81.5 170 ARG B C 1
ATOM 3105 O O . ARG B 1 170 ? 18.109 25.75 -10.664 1 81.5 170 ARG B O 1
ATOM 3112 N N . THR B 1 171 ? 15.977 25.234 -10.297 1 74.56 171 THR B N 1
ATOM 3113 C CA . THR B 1 171 ? 15.562 26.641 -10.266 1 74.56 171 THR B CA 1
ATOM 3114 C C . THR B 1 171 ? 15.102 27.031 -8.867 1 74.56 171 THR B C 1
ATOM 3116 O O . THR B 1 171 ? 15.055 28.219 -8.539 1 74.56 171 THR B O 1
ATOM 3119 N N . HIS B 1 172 ? 14.805 25.984 -8.102 1 80.5 172 HIS B N 1
ATOM 3120 C CA . HIS B 1 172 ? 14.25 26.234 -6.77 1 80.5 172 HIS B CA 1
ATOM 3121 C C . HIS B 1 172 ? 15.062 25.531 -5.695 1 80.5 172 HIS B C 1
ATOM 3123 O O . HIS B 1 172 ? 15.914 24.688 -6.004 1 80.5 172 HIS B O 1
ATOM 3129 N N . PHE B 1 173 ? 14.953 26.016 -4.484 1 84 173 PHE B N 1
ATOM 3130 C CA . PHE B 1 173 ? 15.32 25.188 -3.348 1 84 173 PHE B CA 1
ATOM 3131 C C . PHE B 1 173 ? 14.094 24.797 -2.531 1 84 173 PHE B C 1
ATOM 3133 O O . PHE B 1 173 ? 13.102 25.531 -2.516 1 84 173 PHE B O 1
ATOM 3140 N N . PHE B 1 174 ? 14.156 23.688 -2.031 1 88.81 174 PHE B N 1
ATOM 3141 C CA . PHE B 1 174 ? 13.031 23.203 -1.243 1 88.81 174 PHE B CA 1
ATOM 3142 C C . PHE B 1 174 ? 13.219 23.547 0.232 1 88.81 174 PHE B C 1
ATOM 3144 O O . PHE B 1 174 ? 14.25 23.219 0.821 1 88.81 174 PHE B O 1
ATOM 3151 N N . ASP B 1 175 ? 12.219 24.219 0.826 1 89 175 ASP B N 1
ATOM 3152 C CA . ASP B 1 175 ? 12.234 24.531 2.254 1 89 175 ASP B CA 1
ATOM 3153 C C . ASP B 1 175 ? 11.508 23.438 3.053 1 89 175 ASP B C 1
ATOM 3155 O O . ASP B 1 175 ? 10.273 2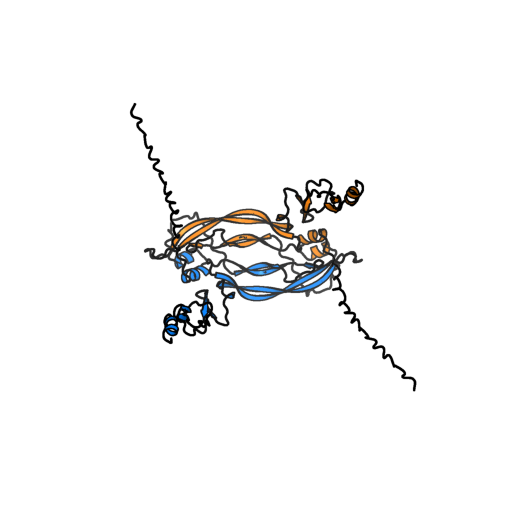3.391 3.059 1 89 175 ASP B O 1
ATOM 3159 N N . ASP B 1 176 ? 12.227 22.719 3.836 1 90.12 176 ASP B N 1
ATOM 3160 C CA . ASP B 1 176 ? 11.68 21.578 4.578 1 90.12 176 ASP B CA 1
ATOM 3161 C C . ASP B 1 176 ? 10.773 22.047 5.711 1 90.12 176 ASP B C 1
ATOM 3163 O O . ASP B 1 176 ? 9.945 21.281 6.207 1 90.12 176 ASP B O 1
ATOM 3167 N N . ASN B 1 177 ? 10.945 23.266 6.129 1 87.94 177 ASN B N 1
ATOM 3168 C CA . ASN B 1 177 ? 10.148 23.781 7.238 1 87.94 177 ASN B CA 1
ATOM 3169 C C . ASN B 1 177 ? 8.758 24.203 6.781 1 87.94 177 ASN B C 1
ATOM 3171 O O . ASN B 1 177 ? 7.777 24.016 7.508 1 87.94 177 ASN B O 1
ATOM 3175 N N . THR B 1 178 ? 8.672 24.703 5.594 1 87.94 178 THR B N 1
ATOM 3176 C CA . THR B 1 178 ? 7.387 25.172 5.094 1 87.94 178 THR B CA 1
ATOM 3177 C C . THR B 1 178 ? 6.852 24.234 4.016 1 87.94 178 THR B C 1
ATOM 3179 O O . THR B 1 178 ? 5.695 24.359 3.602 1 87.94 178 THR B O 1
ATOM 3182 N N . CYS B 1 179 ? 7.656 23.375 3.6 1 91.88 179 CYS B N 1
ATOM 3183 C CA . CYS B 1 179 ? 7.316 22.422 2.549 1 91.88 179 CYS B CA 1
ATOM 3184 C C . CYS B 1 179 ? 6.977 23.141 1.25 1 91.88 179 CYS B C 1
ATOM 3186 O O . CYS B 1 179 ? 5.992 22.797 0.589 1 91.88 179 CYS B O 1
ATOM 3188 N N . GLU B 1 180 ? 7.793 24.109 0.958 1 85.25 180 GLU B N 1
ATOM 3189 C CA . GLU B 1 180 ? 7.551 24.906 -0.24 1 85.25 180 GLU B CA 1
ATOM 3190 C C . GLU B 1 180 ? 8.805 24.984 -1.112 1 85.25 180 GLU B C 1
ATOM 3192 O O . GLU B 1 180 ? 9.922 24.891 -0.608 1 85.25 180 GLU B O 1
ATOM 3197 N N . CYS B 1 181 ? 8.461 25.062 -2.404 1 83.5 181 CYS B N 1
ATOM 3198 C CA . CYS B 1 181 ? 9.531 25.312 -3.363 1 83.5 181 CYS B CA 1
ATOM 3199 C C . CYS B 1 181 ? 9.773 26.812 -3.531 1 83.5 181 CYS B C 1
ATOM 3201 O O . CYS B 1 181 ? 8.883 27.531 -3.982 1 83.5 181 CYS B O 1
ATOM 3203 N N . VAL B 1 182 ? 11.047 27.25 -3.211 1 79.62 182 VAL B N 1
ATOM 3204 C CA . VAL B 1 182 ? 11.367 28.672 -3.207 1 79.62 182 VAL B CA 1
ATOM 3205 C C . VAL B 1 182 ? 12.391 28.984 -4.301 1 79.62 182 VAL B C 1
ATOM 3207 O O . VAL B 1 182 ? 13.352 28.219 -4.488 1 79.62 182 VAL B O 1
ATOM 3210 N N . CYS B 1 183 ? 12.203 29.969 -5.02 1 75.12 183 CYS B N 1
ATOM 3211 C CA . CYS B 1 183 ? 13.094 30.359 -6.113 1 75.12 183 CYS B CA 1
ATOM 3212 C C . CYS B 1 183 ? 14.477 30.719 -5.586 1 75.12 183 CYS B C 1
ATOM 3214 O O . CYS B 1 183 ? 14.602 31.375 -4.547 1 75.12 183 CYS B O 1
ATOM 3216 N N . ARG B 1 184 ? 15.523 30.047 -6.289 1 72.12 184 ARG B N 1
ATOM 3217 C CA . ARG B 1 184 ? 16.906 30.359 -5.922 1 72.12 184 ARG B CA 1
ATOM 3218 C C . ARG B 1 184 ? 17.234 31.812 -6.238 1 72.12 184 ARG B C 1
ATOM 3220 O O . ARG B 1 184 ? 17.922 32.469 -5.457 1 72.12 184 ARG B O 1
ATOM 3227 N N . ARG B 1 185 ? 17.141 32.125 -7.625 1 62.44 185 ARG B N 1
ATOM 3228 C CA . ARG B 1 185 ? 17.5 33.469 -8.047 1 62.44 185 ARG B CA 1
ATOM 3229 C C . ARG B 1 185 ? 16.266 34.312 -8.266 1 62.44 185 ARG B C 1
ATOM 3231 O O . ARG B 1 185 ? 15.25 33.844 -8.766 1 62.44 185 ARG B O 1
ATOM 3238 N N . ARG B 1 186 ? 15.812 35.031 -7.512 1 55.31 186 ARG B N 1
ATOM 3239 C CA . ARG B 1 186 ? 14.672 35.938 -7.695 1 55.31 186 ARG B CA 1
ATOM 3240 C C . ARG B 1 186 ? 15.07 37.156 -8.5 1 55.31 186 ARG B C 1
ATOM 3242 O O . ARG B 1 186 ? 15.773 38.031 -7.988 1 55.31 186 ARG B O 1
ATOM 3249 N N . ARG B 1 187 ? 15.383 36.938 -9.633 1 52.41 187 ARG B N 1
ATOM 3250 C CA . ARG B 1 187 ? 15.508 38.219 -10.352 1 52.41 187 ARG B CA 1
ATOM 3251 C C . ARG B 1 187 ? 14.18 38.938 -10.391 1 52.41 187 ARG B C 1
ATOM 3253 O O . ARG B 1 187 ? 13.203 38.438 -10.953 1 52.41 187 ARG B O 1
ATOM 3260 N N . GLY B 1 188 ? 14.094 40.062 -9.555 1 58.56 188 GLY B N 1
ATOM 3261 C CA . GLY B 1 188 ? 13.078 41.094 -9.422 1 58.56 188 GLY B CA 1
ATOM 3262 C C . GLY B 1 188 ? 11.953 40.688 -8.477 1 58.56 188 GLY B C 1
ATOM 3263 O O . GLY B 1 188 ? 11.047 41.469 -8.227 1 58.56 188 GLY B O 1
ATOM 3264 N N . CYS B 1 189 ? 11.922 39.406 -8.234 1 59.84 189 CYS B N 1
ATOM 3265 C CA . CYS B 1 189 ? 10.852 39.094 -7.301 1 59.84 189 CYS B CA 1
ATOM 3266 C C . CYS B 1 189 ? 11.383 39 -5.875 1 59.84 189 CYS B C 1
ATOM 3268 O O . CYS B 1 189 ? 12.586 38.875 -5.66 1 59.84 189 CYS B O 1
ATOM 3270 N N . ALA B 1 190 ? 10.594 39.375 -4.898 1 59 190 ALA B N 1
ATOM 3271 C CA . ALA B 1 190 ? 10.945 39.406 -3.48 1 59 190 ALA B CA 1
ATOM 3272 C C . ALA B 1 190 ? 11.32 38.031 -2.982 1 59 190 ALA B C 1
ATOM 3274 O O . ALA B 1 190 ? 10.859 37 -3.527 1 59 190 ALA B O 1
ATOM 3275 N N . PHE B 1 191 ? 12.266 38.094 -2.076 1 57.62 191 PHE B N 1
ATOM 3276 C CA . PHE B 1 191 ? 12.648 36.875 -1.349 1 57.62 191 PHE B CA 1
ATOM 3277 C C . PHE B 1 191 ? 11.43 36.188 -0.753 1 57.62 191 PHE B C 1
ATOM 3279 O O . PHE B 1 191 ? 10.602 36.844 -0.099 1 57.62 191 PHE B O 1
ATOM 3286 N N . GLY B 1 192 ? 11.211 34.969 -1.19 1 56.94 192 GLY B N 1
ATOM 3287 C CA . GLY B 1 192 ? 10.094 34.25 -0.608 1 56.94 192 GLY B CA 1
ATOM 3288 C C . GLY B 1 192 ? 8.898 34.125 -1.54 1 56.94 192 GLY B C 1
ATOM 3289 O O . GLY B 1 192 ? 7.859 33.594 -1.167 1 56.94 192 GLY B O 1
ATOM 3290 N N . ALA B 1 193 ? 8.945 34.906 -2.645 1 57.41 193 ALA B N 1
ATOM 3291 C CA . ALA B 1 193 ? 7.809 34.844 -3.557 1 57.41 193 ALA B CA 1
ATOM 3292 C C . ALA B 1 193 ? 7.605 33.438 -4.102 1 57.41 193 ALA B C 1
ATOM 3294 O O . ALA B 1 193 ? 8.57 32.75 -4.453 1 57.41 193 ALA B O 1
ATOM 3295 N N . VAL B 1 194 ? 6.492 32.906 -3.787 1 56.5 194 VAL B N 1
ATOM 3296 C CA . VAL B 1 194 ? 6.129 31.578 -4.301 1 56.5 194 VAL B CA 1
ATOM 3297 C C . VAL B 1 194 ? 5.82 31.672 -5.797 1 56.5 194 VAL B C 1
ATOM 3299 O O . VAL B 1 194 ? 4.918 32.406 -6.203 1 56.5 194 VAL B O 1
ATOM 3302 N N . SER B 1 195 ? 6.781 31.406 -6.656 1 59 195 SER B N 1
ATOM 3303 C CA . SER B 1 195 ? 6.527 31.406 -8.094 1 59 195 SER B CA 1
ATOM 3304 C C . SER B 1 195 ? 6.91 30.078 -8.727 1 59 195 SER B C 1
ATOM 3306 O O . SER B 1 195 ? 7.848 29.422 -8.273 1 59 195 SER B O 1
ATOM 3308 N N . ASP B 1 196 ? 5.996 29.609 -9.516 1 58.84 196 ASP B N 1
ATOM 3309 C CA . ASP B 1 196 ? 6.246 28.391 -10.281 1 58.84 196 ASP B CA 1
ATOM 3310 C C . ASP B 1 196 ? 7.402 28.594 -11.266 1 58.84 196 ASP B C 1
ATOM 3312 O O . ASP B 1 196 ? 8.039 27.625 -11.68 1 58.84 196 ASP B O 1
ATOM 3316 N N . ASP B 1 197 ? 7.578 29.766 -11.75 1 59.09 197 ASP B N 1
ATOM 3317 C CA . ASP B 1 197 ? 8.648 30.078 -12.703 1 59.09 197 ASP B CA 1
ATOM 3318 C C . ASP B 1 197 ? 9.555 31.188 -12.172 1 59.09 197 ASP B C 1
ATOM 3320 O O . ASP B 1 197 ? 9.188 32.375 -12.211 1 59.09 197 ASP B O 1
ATOM 3324 N N . CYS B 1 198 ? 10.586 30.75 -11.547 1 62.09 198 CYS B N 1
ATOM 3325 C CA . CYS B 1 198 ? 11.516 31.688 -10.93 1 62.09 198 CYS B CA 1
ATOM 3326 C C . CYS B 1 198 ? 12.227 32.531 -11.992 1 62.09 198 CYS B C 1
ATOM 3328 O O . CYS B 1 198 ? 12.859 33.531 -11.672 1 62.09 198 CYS B O 1
ATOM 3330 N N . ASN B 1 199 ? 12.055 32.094 -13.156 1 59.5 199 ASN B N 1
ATOM 3331 C CA . ASN B 1 199 ? 12.727 32.844 -14.227 1 59.5 199 ASN B CA 1
ATOM 3332 C C . ASN B 1 199 ? 11.719 33.469 -15.18 1 59.5 199 ASN B C 1
ATOM 3334 O O . ASN B 1 199 ? 12.039 33.75 -16.344 1 59.5 199 ASN B O 1
ATOM 3338 N N . ARG B 1 200 ? 10.57 33.594 -14.578 1 59.06 200 ARG B N 1
ATOM 3339 C CA . ARG B 1 200 ? 9.555 34.094 -15.508 1 59.06 200 ARG B CA 1
ATOM 3340 C C . ARG B 1 200 ? 9.93 35.469 -16.031 1 59.06 200 ARG B C 1
ATOM 3342 O O . ARG B 1 200 ? 10.328 36.344 -15.273 1 59.06 200 ARG B O 1
ATOM 3349 N N . GLN B 1 201 ? 10.148 35.625 -17.328 1 62.41 201 GLN B N 1
ATOM 3350 C CA . GLN B 1 201 ? 10.219 36.906 -18.031 1 62.41 201 GLN B CA 1
ATOM 3351 C C . GLN B 1 201 ? 8.852 37.312 -18.562 1 62.41 201 GLN B C 1
ATOM 3353 O O . GLN B 1 201 ? 8.148 36.5 -19.172 1 62.41 201 GLN B O 1
ATOM 3358 N N . CYS B 1 202 ? 8.43 38.375 -18.031 1 64.56 202 CYS B N 1
ATOM 3359 C CA . CYS B 1 202 ? 7.121 38.844 -18.469 1 64.56 202 CYS B CA 1
ATOM 3360 C C . CYS B 1 202 ? 7.168 39.312 -19.906 1 64.56 202 CYS B C 1
ATOM 3362 O O . CYS B 1 202 ? 8.211 39.781 -20.375 1 64.56 202 CYS B O 1
ATOM 3364 N N . SER B 1 203 ? 6.164 38.812 -20.656 1 66.69 203 SER B N 1
ATOM 3365 C CA . SER B 1 203 ? 6.055 39.281 -22.031 1 66.69 203 SER B CA 1
ATOM 3366 C C . SER B 1 203 ? 5.965 40.812 -22.094 1 66.69 203 SER B C 1
ATOM 3368 O O . SER B 1 203 ? 5.746 41.469 -21.078 1 66.69 203 SER B O 1
ATOM 3370 N N . SER B 1 204 ? 6.195 41.312 -23.328 1 69.94 204 SER B N 1
ATOM 3371 C CA . SER B 1 204 ? 6.035 42.75 -23.562 1 69.94 204 SER B CA 1
ATOM 3372 C C . SER B 1 204 ? 4.672 43.25 -23.094 1 69.94 204 SER B C 1
ATOM 3374 O O . SER B 1 204 ? 3.652 42.594 -23.328 1 69.94 204 SER B O 1
ATOM 3376 N N . GLY B 1 205 ? 4.594 44.312 -22.391 1 67.31 205 GLY B N 1
ATOM 3377 C CA . GLY B 1 205 ? 3.383 44.875 -21.828 1 67.31 205 GLY B CA 1
ATOM 3378 C C . GLY B 1 205 ? 3.07 44.375 -20.438 1 67.31 205 GLY B C 1
ATOM 3379 O O . GLY B 1 205 ? 2.135 44.875 -19.797 1 67.31 205 GLY B O 1
ATOM 3380 N N . TRP B 1 206 ? 3.842 43.438 -20.078 1 71.94 206 TRP B N 1
ATOM 3381 C CA . TRP B 1 206 ? 3.607 42.938 -18.734 1 71.94 206 TRP B CA 1
ATOM 3382 C C . TRP B 1 206 ? 4.828 43.125 -17.844 1 71.94 206 TRP B C 1
ATOM 3384 O O . TRP B 1 206 ? 5.965 43.125 -18.328 1 71.94 206 TRP B O 1
ATOM 3394 N N . LYS B 1 207 ? 4.621 43.625 -16.703 1 70.38 207 LYS B N 1
ATOM 3395 C CA . LYS B 1 207 ? 5.699 43.812 -15.742 1 70.38 207 LYS B CA 1
ATOM 3396 C C . LYS B 1 207 ? 5.605 42.812 -14.602 1 70.38 207 LYS B C 1
ATOM 3398 O O . LYS B 1 207 ? 4.504 42.438 -14.188 1 70.38 207 LYS B O 1
ATOM 3403 N N . LEU B 1 208 ? 6.762 42.438 -14.148 1 69.94 208 LEU B N 1
ATOM 3404 C CA . LEU B 1 208 ? 6.859 41.469 -13.047 1 69.94 208 LEU B CA 1
ATOM 3405 C C . LEU B 1 208 ? 6.555 42.125 -11.719 1 69.94 208 LEU B C 1
ATOM 3407 O O . LEU B 1 208 ? 7.156 43.156 -11.375 1 69.94 208 LEU B O 1
ATOM 3411 N N . ASP B 1 209 ? 5.512 41.625 -11.125 1 68.06 209 ASP B N 1
ATOM 3412 C CA . ASP B 1 209 ? 5.25 42.094 -9.766 1 68.06 209 ASP B CA 1
ATOM 3413 C C . ASP B 1 209 ? 6.223 41.438 -8.773 1 68.06 209 ASP B C 1
ATOM 3415 O O . ASP B 1 209 ? 6.207 40.219 -8.586 1 68.06 209 ASP B O 1
ATOM 3419 N N . VAL B 1 210 ? 7.094 42.312 -8.25 1 66.31 210 VAL B N 1
ATOM 3420 C CA . VAL B 1 210 ? 8.188 41.875 -7.41 1 66.31 210 VAL B CA 1
ATOM 3421 C C . VAL B 1 210 ? 7.637 41.094 -6.223 1 66.31 210 VAL B C 1
ATOM 3423 O O . VAL B 1 210 ? 8.242 40.094 -5.781 1 66.31 210 VAL B O 1
ATOM 3426 N N . ASP B 1 211 ? 6.449 41.406 -5.746 1 65.88 211 ASP B N 1
ATOM 3427 C CA . ASP B 1 211 ? 5.922 40.844 -4.512 1 65.88 211 ASP B CA 1
ATOM 3428 C C . ASP B 1 211 ? 5.25 39.5 -4.777 1 65.88 211 ASP B C 1
ATOM 3430 O O . ASP B 1 211 ? 5.398 38.562 -3.996 1 65.88 211 ASP B O 1
ATOM 3434 N N . SER B 1 212 ? 4.551 39.406 -5.906 1 64.56 212 SER B N 1
ATOM 3435 C CA . SER B 1 212 ? 3.797 38.219 -6.191 1 64.56 212 SER B CA 1
ATOM 3436 C C . SER B 1 212 ? 4.527 37.312 -7.195 1 64.56 212 SER B C 1
ATOM 3438 O O . SER B 1 212 ? 4.164 36.156 -7.391 1 64.56 212 SER B O 1
ATOM 3440 N N . CYS B 1 213 ? 5.551 37.875 -7.707 1 67.31 213 CYS B N 1
ATOM 3441 C CA . CYS B 1 213 ? 6.355 37.25 -8.742 1 67.31 213 CYS B CA 1
ATOM 3442 C C . CYS B 1 213 ? 5.496 36.844 -9.93 1 67.31 213 CYS B C 1
ATOM 3444 O O . CYS B 1 213 ? 5.715 35.781 -10.531 1 67.31 213 CYS B O 1
ATOM 3446 N N . GLN B 1 214 ? 4.379 37.562 -10.078 1 69.69 214 GLN B N 1
ATOM 3447 C CA . GLN B 1 214 ? 3.496 37.312 -11.219 1 69.69 214 GLN B CA 1
ATOM 3448 C C . GLN B 1 214 ? 3.59 38.469 -12.227 1 69.69 214 GLN B C 1
ATOM 3450 O O . GLN B 1 214 ? 3.906 39.594 -11.867 1 69.69 214 GLN B O 1
ATOM 3455 N N . CYS B 1 215 ? 3.49 37.969 -13.492 1 70.44 215 CYS B N 1
ATOM 3456 C CA . CYS B 1 215 ? 3.469 39 -14.523 1 70.44 215 CYS B CA 1
ATOM 3457 C C . CYS B 1 215 ? 2.113 39.719 -14.57 1 70.44 215 CYS B C 1
ATOM 3459 O O . CYS B 1 215 ? 1.071 39.062 -14.523 1 70.44 215 CYS B O 1
ATOM 3461 N N . ARG B 1 216 ? 2.039 41 -14.266 1 73.81 216 ARG B N 1
ATOM 3462 C CA . ARG B 1 216 ? 0.838 41.812 -14.375 1 73.81 216 ARG B CA 1
ATOM 3463 C C . ARG B 1 216 ? 0.933 42.75 -15.562 1 73.81 216 ARG B C 1
ATOM 3465 O O . ARG B 1 216 ? 2.029 43.062 -16.047 1 73.81 216 ARG B O 1
ATOM 3472 N N . LEU B 1 217 ? -0.27 43.062 -16.125 1 73.31 217 LEU B N 1
ATOM 3473 C CA . LEU B 1 217 ? -0.302 44.031 -17.219 1 73.31 217 LEU B CA 1
ATOM 3474 C C . LEU B 1 217 ? 0.357 45.344 -16.812 1 73.31 217 LEU B C 1
ATOM 3476 O O . LEU B 1 217 ? 0.132 45.844 -15.711 1 73.31 217 LEU B O 1
ATOM 3480 N N . ASP B 1 218 ? 1.366 45.812 -17.578 1 65.25 218 ASP B N 1
ATOM 3481 C CA . ASP B 1 218 ? 2.006 47.094 -17.375 1 65.25 218 ASP B CA 1
ATOM 3482 C C . ASP B 1 218 ? 1.102 48.25 -17.828 1 65.25 218 ASP B C 1
ATOM 3484 O O . ASP B 1 218 ? 0.735 48.312 -19 1 65.25 218 ASP B O 1
ATOM 3488 N N . GLY B 1 219 ? 0.248 48.688 -17.047 1 59.12 219 GLY B N 1
ATOM 3489 C CA . GLY B 1 219 ? -0.592 49.812 -17.438 1 59.12 219 GLY B CA 1
ATOM 3490 C C . GLY B 1 219 ? 0.128 50.844 -18.297 1 59.12 219 GLY B C 1
ATOM 3491 O O . GLY B 1 219 ? -0.503 51.562 -19.078 1 59.12 219 GLY B O 1
ATOM 3492 N N . ARG B 1 220 ? 1.329 51.156 -18.016 1 56.72 220 ARG B N 1
ATOM 3493 C CA . ARG B 1 220 ? 1.97 52.188 -18.812 1 56.72 220 ARG B CA 1
ATOM 3494 C C . ARG B 1 220 ? 2.148 51.719 -20.266 1 56.72 220 ARG B C 1
ATOM 3496 O O . ARG B 1 220 ? 2.412 52.531 -21.156 1 56.72 220 ARG B O 1
ATOM 3503 N N . ALA B 1 221 ? 2.217 50.469 -20.484 1 50.78 221 ALA B N 1
ATOM 3504 C CA . ALA B 1 221 ? 2.416 50.031 -21.859 1 50.78 221 ALA B CA 1
ATOM 3505 C C . ALA B 1 221 ? 1.157 50.25 -22.703 1 50.78 221 ALA B C 1
ATOM 3507 O O . ALA B 1 221 ? 1.213 50.25 -23.922 1 50.78 221 ALA B O 1
ATOM 3508 N N . LEU B 1 222 ? 0.053 50.25 -22.047 1 48.66 222 LEU B N 1
ATOM 3509 C CA . LEU B 1 222 ? -1.138 50.531 -22.844 1 48.66 222 LEU B CA 1
ATOM 3510 C C . LEU B 1 222 ? -1.085 51.906 -23.453 1 48.66 222 LEU B C 1
ATOM 3512 O O . LEU B 1 222 ? -1.609 52.156 -24.547 1 48.66 222 LEU B O 1
ATOM 3516 N N . PHE B 1 223 ? -0.587 52.875 -22.594 1 48.28 223 PHE B N 1
ATOM 3517 C CA . PHE B 1 223 ? -0.725 54.219 -23.125 1 48.28 223 PHE B CA 1
ATOM 3518 C C . PHE B 1 223 ? 0.369 54.5 -24.156 1 48.28 223 PHE B C 1
ATOM 3520 O O . PHE B 1 223 ? 0.376 55.562 -24.766 1 48.28 223 PHE B O 1
ATOM 3527 N N . GLY B 1 224 ? 1.418 53.781 -24.172 1 44.22 224 GLY B N 1
ATOM 3528 C CA . GLY B 1 224 ? 2.449 54.25 -25.078 1 44.22 224 GLY B CA 1
ATOM 3529 C C . GLY B 1 224 ? 2.045 54.125 -26.547 1 44.22 224 GLY B C 1
ATOM 3530 O O . GLY B 1 224 ? 2.678 54.719 -27.422 1 44.22 224 GLY B O 1
ATOM 3531 N N . SER B 1 225 ? 1.252 53.094 -26.875 1 42.88 225 SER B N 1
ATOM 3532 C CA . SER B 1 225 ? 1.011 53.062 -28.312 1 42.88 225 SER B CA 1
ATOM 3533 C C . SER B 1 225 ? 0.019 54.125 -28.734 1 42.88 225 SER B C 1
ATOM 3535 O O . SER B 1 225 ? -0.245 54.312 -29.922 1 42.88 225 SER B O 1
ATOM 3537 N N . LEU B 1 226 ? -0.655 54.75 -27.797 1 42.38 226 LEU B N 1
ATOM 3538 C CA . LEU B 1 226 ? -1.618 55.719 -28.312 1 42.38 226 LEU B CA 1
ATOM 3539 C C . LEU B 1 226 ? -0.929 57.031 -28.688 1 42.38 226 LEU B C 1
ATOM 3541 O O . LEU B 1 226 ? -1.494 57.844 -29.422 1 42.38 226 LEU B O 1
ATOM 3545 N N . GLY B 1 227 ? 0.213 57.406 -28.047 1 37.91 227 GLY B N 1
ATOM 3546 C CA . GLY B 1 227 ? 0.683 58.75 -28.297 1 37.91 227 GLY B CA 1
ATOM 3547 C C . GLY B 1 227 ? 1.407 58.906 -29.625 1 37.91 227 GLY B C 1
ATOM 3548 O O . GLY B 1 227 ? 1.798 60 -30.016 1 37.91 227 GLY B O 1
ATOM 3549 N N . ARG B 1 228 ? 2 57.781 -30.109 1 37.22 228 ARG B N 1
ATOM 3550 C CA . ARG B 1 228 ? 2.818 58.094 -31.266 1 37.22 228 ARG B CA 1
ATOM 3551 C C . ARG B 1 228 ? 1.973 58.188 -32.531 1 37.22 228 ARG B C 1
ATOM 3553 O O . ARG B 1 228 ? 2.504 58.344 -33.625 1 37.22 228 ARG B O 1
ATOM 3560 N N . ARG B 1 229 ? 0.652 58.062 -32.406 1 27.73 229 ARG B N 1
ATOM 3561 C CA . ARG B 1 229 ? 0.171 58.438 -33.719 1 27.73 229 ARG B CA 1
ATOM 3562 C C . ARG B 1 229 ? 0.059 59.969 -33.844 1 27.73 229 ARG B C 1
ATOM 3564 O O . ARG B 1 229 ? -0.334 60.625 -32.875 1 27.73 229 ARG B O 1
#

Secondary structure (DSSP, 8-state):
-------------------------------PPPPHHHHHHHTT--SHHHHHHHHT----SSS-TT---PPPPPSEEEEEEEE-S----TTEEEESSEEEEEEEE---SSTTEEEEEEEEEEEEEEEEEEEE-TT-SSS-SEEEEEEEEEEEEEEEEEEEETTGGGS-TTTEEEETTTTEEEESS-SSSPTT---S-TT--PPTTEEEETTTTEEEE-HHHHHHTTTT-/-------------------------------PPPPHHHHHHHTT--SHHHHHHHHT----SSS-TT---PPPPPSEEEEEEEE-S----TTEEEESSEEEEEEEE---SSTTEEEEEEEEEEEEEEEEEEEE-TT-SSS-SEEEEEEEEEEEEEEEEEEEETTGGGS-TTTEEEETTTTEEEESS-SSSPTT---S-TTPPPPTTEEEETTTTEEEE-HHHHHHTTTT-